Protein AF-A0A952WX17-F1 (afdb_monomer_lite)

Structure (mmCIF, N/CA/C/O backbone):
data_AF-A0A952WX17-F1
#
_entry.id   AF-A0A952WX17-F1
#
loop_
_atom_site.group_PDB
_atom_site.id
_atom_site.type_symbol
_atom_site.label_atom_id
_atom_site.label_alt_id
_atom_site.label_comp_id
_atom_site.label_asym_id
_atom_site.label_entity_id
_atom_site.label_seq_id
_atom_site.pdbx_PDB_ins_code
_atom_site.Cartn_x
_atom_site.Cartn_y
_atom_site.Cartn_z
_atom_site.occupancy
_atom_site.B_iso_or_equiv
_atom_site.auth_seq_id
_atom_site.auth_comp_id
_atom_site.auth_asym_id
_atom_site.auth_atom_id
_atom_site.pdbx_PDB_model_num
ATOM 1 N N . MET A 1 1 ? -1.295 19.607 -26.060 1.00 35.44 1 MET A N 1
ATOM 2 C CA . MET A 1 1 ? -0.829 18.514 -25.179 1.00 35.44 1 MET A CA 1
ATOM 3 C C . MET A 1 1 ? -1.692 17.295 -25.442 1.00 35.44 1 MET A C 1
ATOM 5 O O . MET A 1 1 ? -2.895 17.371 -25.234 1.00 35.44 1 MET A O 1
ATOM 9 N N . GLN A 1 2 ? -1.116 16.227 -25.997 1.00 29.16 2 GLN A N 1
ATOM 10 C CA . GLN A 1 2 ? -1.840 14.977 -26.229 1.00 29.16 2 GLN A CA 1
ATOM 11 C C . GLN A 1 2 ? -2.122 14.305 -24.883 1.00 29.16 2 GLN A C 1
ATOM 13 O O . GLN A 1 2 ? -1.225 14.139 -24.060 1.00 29.16 2 GLN A O 1
ATOM 18 N N . THR A 1 3 ? -3.380 13.954 -24.644 1.00 31.75 3 THR A N 1
ATOM 19 C CA . THR A 1 3 ? -3.797 13.135 -23.508 1.00 31.75 3 THR A CA 1
ATOM 20 C C . THR A 1 3 ? -3.049 11.798 -23.567 1.00 31.75 3 THR A C 1
ATOM 22 O O . THR A 1 3 ? -3.091 11.161 -24.622 1.00 31.75 3 THR A O 1
ATOM 25 N N . PRO A 1 4 ? -2.386 11.336 -22.490 1.00 37.38 4 PRO A N 1
ATOM 26 C CA . PRO A 1 4 ? -1.774 10.013 -22.500 1.00 37.38 4 PRO A CA 1
ATOM 27 C C . PRO A 1 4 ? -2.870 8.965 -22.720 1.00 37.38 4 PRO A C 1
ATOM 29 O O . PRO A 1 4 ? -3.892 8.972 -22.023 1.00 37.38 4 PRO A O 1
ATOM 32 N N . ARG A 1 5 ? -2.683 8.106 -23.728 1.00 30.70 5 ARG A N 1
ATOM 33 C CA . ARG A 1 5 ? -3.619 7.029 -24.065 1.00 30.70 5 ARG A CA 1
ATOM 34 C C . ARG A 1 5 ? -3.694 6.053 -22.889 1.00 30.70 5 ARG A C 1
ATOM 36 O O . ARG A 1 5 ? -2.702 5.443 -22.500 1.00 30.70 5 ARG A O 1
ATOM 43 N N . THR A 1 6 ? -4.879 5.913 -22.308 1.00 31.06 6 THR A N 1
ATOM 44 C CA . THR A 1 6 ? -5.180 4.899 -21.290 1.00 31.06 6 THR A CA 1
ATOM 45 C C . THR A 1 6 ? -4.976 3.504 -21.879 1.00 31.06 6 THR A C 1
ATOM 47 O O . THR A 1 6 ? -5.634 3.157 -22.855 1.00 31.06 6 THR A O 1
ATOM 50 N N . GLY A 1 7 ? -4.059 2.725 -21.296 1.00 36.69 7 GLY A N 1
ATOM 51 C CA . GLY A 1 7 ? -3.759 1.341 -21.692 1.00 36.69 7 GLY A CA 1
ATOM 52 C C . GLY A 1 7 ? -2.324 1.090 -22.170 1.00 36.69 7 GLY A C 1
ATOM 53 O O . GLY A 1 7 ? -1.930 -0.066 -22.288 1.00 36.69 7 GLY A O 1
ATOM 54 N N . GLN A 1 8 ? -1.521 2.134 -22.396 1.00 38.69 8 GLN A N 1
ATOM 55 C CA . GLN A 1 8 ? -0.087 1.995 -22.674 1.00 38.69 8 GLN A CA 1
ATOM 56 C C . GLN A 1 8 ? 0.706 2.086 -21.373 1.00 38.69 8 GLN A C 1
ATOM 58 O O . GLN A 1 8 ? 0.382 2.898 -20.509 1.00 38.69 8 GLN A O 1
ATOM 63 N N . ILE A 1 9 ? 1.743 1.260 -21.226 1.00 41.06 9 ILE A N 1
ATOM 64 C CA . ILE A 1 9 ? 2.741 1.424 -20.167 1.00 41.06 9 ILE A CA 1
ATOM 65 C C . ILE A 1 9 ? 3.741 2.451 -20.698 1.00 41.06 9 ILE A C 1
ATOM 67 O O . ILE A 1 9 ? 4.571 2.096 -21.536 1.00 41.06 9 ILE A O 1
ATOM 71 N N . PRO A 1 10 ? 3.676 3.724 -20.259 1.00 41.56 10 PRO A N 1
ATOM 72 C CA . PRO A 1 10 ? 4.416 4.808 -20.912 1.00 41.56 10 PRO A CA 1
ATOM 73 C C . PRO A 1 10 ? 5.934 4.649 -20.770 1.00 41.56 10 PRO A C 1
ATOM 75 O O . PRO A 1 10 ? 6.700 5.225 -21.529 1.00 41.56 10 PRO A O 1
ATOM 78 N N . LEU A 1 11 ? 6.375 3.815 -19.820 1.00 48.38 11 LEU A N 1
ATOM 79 C CA . LEU A 1 11 ? 7.782 3.481 -19.608 1.00 48.38 11 LEU A CA 1
ATOM 80 C C . LEU A 1 11 ? 8.447 2.810 -20.817 1.00 48.38 11 LEU A C 1
ATOM 82 O O . LEU A 1 11 ? 9.669 2.830 -20.885 1.00 48.38 11 LEU A O 1
ATOM 86 N N . LEU A 1 12 ? 7.685 2.187 -21.724 1.00 49.53 12 LEU A N 1
ATOM 87 C CA . LEU A 1 12 ? 8.240 1.405 -22.836 1.00 49.53 12 LEU A CA 1
ATOM 88 C C . LEU A 1 12 ? 8.133 2.093 -24.196 1.00 49.53 12 LEU A C 1
ATOM 90 O O . LEU A 1 12 ? 9.013 1.891 -25.024 1.00 49.53 12 LEU A O 1
ATOM 94 N N . ASP A 1 13 ? 7.077 2.871 -24.436 1.00 49.41 13 ASP A N 1
ATOM 95 C CA . ASP A 1 13 ? 6.825 3.442 -25.765 1.00 49.41 13 ASP A CA 1
ATOM 96 C C . ASP A 1 13 ? 7.628 4.735 -26.022 1.00 49.41 13 ASP A C 1
ATOM 98 O O . ASP A 1 13 ? 7.966 5.011 -27.170 1.00 49.41 13 ASP A O 1
ATOM 102 N N . ASP A 1 14 ? 8.010 5.469 -24.967 1.00 48.72 14 ASP A N 1
ATOM 103 C CA . ASP A 1 14 ? 8.800 6.711 -25.065 1.00 48.72 14 ASP A CA 1
ATOM 104 C C . ASP A 1 14 ? 10.269 6.548 -24.622 1.00 48.72 14 ASP A C 1
ATOM 106 O O . ASP A 1 14 ? 11.084 7.462 -24.779 1.00 48.72 14 ASP A O 1
ATOM 110 N N . ALA A 1 15 ? 10.635 5.398 -24.042 1.00 55.66 15 ALA A N 1
ATOM 111 C CA . ALA A 1 15 ? 11.997 5.159 -23.579 1.00 55.66 15 ALA A CA 1
ATOM 112 C C . ALA A 1 15 ? 12.876 4.617 -24.717 1.00 55.66 15 ALA A C 1
ATOM 114 O O . ALA A 1 15 ? 12.467 3.691 -25.420 1.00 55.66 15 ALA A O 1
ATOM 115 N N . PRO A 1 16 ? 14.109 5.130 -24.894 1.00 58.19 16 PRO A N 1
ATOM 116 C CA . PRO A 1 16 ? 15.019 4.601 -25.900 1.00 58.19 16 PRO A CA 1
ATOM 117 C C . PRO A 1 16 ? 15.339 3.135 -25.583 1.00 58.19 16 PRO A C 1
ATOM 119 O O . PRO A 1 16 ? 16.044 2.829 -24.619 1.00 58.19 16 PRO A O 1
ATOM 122 N N . CYS A 1 17 ? 14.803 2.227 -26.398 1.00 67.69 17 CYS A N 1
ATOM 123 C CA . CYS A 1 17 ? 15.130 0.811 -26.352 1.00 67.69 17 CYS A CA 1
ATOM 124 C C . CYS A 1 17 ? 16.425 0.587 -27.138 1.00 67.69 17 CYS A C 1
ATOM 126 O O . CYS A 1 17 ? 16.471 0.812 -28.347 1.00 67.69 17 CYS A O 1
ATOM 128 N N . ALA A 1 18 ? 17.485 0.176 -26.445 1.00 76.62 18 ALA A N 1
ATOM 129 C CA . ALA A 1 18 ? 18.742 -0.187 -27.083 1.00 76.62 18 ALA A CA 1
ATOM 130 C C . ALA A 1 18 ? 18.711 -1.667 -27.476 1.00 76.62 18 ALA A C 1
ATOM 132 O O . ALA A 1 18 ? 18.290 -2.519 -26.688 1.00 76.62 18 ALA A O 1
ATOM 133 N N . GLN A 1 19 ? 19.171 -1.959 -28.689 1.00 78.69 19 GLN A N 1
ATOM 134 C CA . GLN A 1 19 ? 19.274 -3.310 -29.221 1.00 78.69 19 GLN A CA 1
ATOM 135 C C . GLN A 1 19 ? 20.735 -3.761 -29.191 1.00 78.69 19 GLN A C 1
ATOM 137 O O . GLN A 1 19 ? 21.623 -2.995 -29.552 1.00 78.69 19 GLN A O 1
ATOM 142 N N . TYR A 1 20 ? 20.966 -5.002 -28.770 1.00 77.56 20 TYR A N 1
ATOM 143 C CA . TYR A 1 20 ? 22.283 -5.627 -28.720 1.00 77.56 20 TYR A CA 1
ATOM 144 C C . TYR A 1 20 ? 22.211 -7.008 -29.368 1.00 77.56 20 TYR A C 1
ATOM 146 O O . TYR A 1 20 ? 21.350 -7.826 -29.027 1.00 77.56 20 TYR A O 1
ATOM 154 N N . SER A 1 21 ? 23.140 -7.301 -30.274 1.00 75.00 21 SER A N 1
ATOM 155 C CA . SER A 1 21 ? 23.224 -8.605 -30.945 1.00 75.00 21 SER A CA 1
ATOM 156 C C . SER A 1 21 ? 24.651 -9.134 -30.938 1.00 75.00 21 SER A C 1
ATOM 158 O O . SER A 1 21 ? 25.609 -8.364 -30.932 1.00 75.00 21 SER A O 1
ATOM 160 N N . ARG A 1 22 ? 24.818 -10.461 -30.957 1.00 69.38 22 ARG A N 1
ATOM 161 C CA . ARG A 1 22 ? 26.153 -11.076 -31.008 1.00 69.38 22 ARG A CA 1
ATOM 162 C C . ARG A 1 22 ? 26.859 -10.841 -32.351 1.00 69.38 22 ARG A C 1
ATOM 164 O O . ARG A 1 22 ? 28.084 -10.823 -32.379 1.00 69.38 22 ARG A O 1
ATOM 171 N N . ALA A 1 23 ? 26.096 -10.662 -33.431 1.00 59.25 23 ALA A N 1
ATOM 172 C CA . ALA A 1 23 ? 26.601 -10.541 -34.799 1.00 59.25 23 ALA A CA 1
ATOM 173 C C . ALA A 1 23 ? 26.833 -9.091 -35.281 1.00 59.25 23 ALA A C 1
ATOM 175 O O . ALA A 1 23 ? 27.576 -8.907 -36.241 1.00 59.25 23 ALA A O 1
ATOM 176 N N . GLY A 1 24 ? 26.209 -8.079 -34.658 1.00 54.03 24 GLY A N 1
ATOM 177 C CA . GLY A 1 24 ? 26.159 -6.705 -35.189 1.00 54.03 24 GLY A CA 1
ATOM 178 C C . GLY A 1 24 ? 27.053 -5.658 -34.510 1.00 54.03 24 GLY A C 1
ATOM 179 O O . GLY A 1 24 ? 27.439 -4.698 -35.170 1.00 54.03 24 GLY A O 1
ATOM 180 N N . ASP A 1 25 ? 27.428 -5.835 -33.237 1.00 52.28 25 ASP A N 1
ATOM 181 C CA . ASP A 1 25 ? 28.153 -4.812 -32.464 1.00 52.28 25 ASP A CA 1
ATOM 182 C C . ASP A 1 25 ? 29.568 -5.269 -32.082 1.00 52.28 25 ASP A C 1
ATOM 184 O O . ASP A 1 25 ? 29.771 -6.407 -31.647 1.00 52.28 25 ASP A O 1
ATOM 188 N N . ALA A 1 26 ? 30.556 -4.368 -32.157 1.00 48.34 26 ALA A N 1
ATOM 189 C CA . ALA A 1 26 ? 31.898 -4.597 -31.617 1.00 48.34 26 ALA A CA 1
ATOM 190 C C . ALA A 1 26 ? 31.827 -4.773 -30.083 1.00 48.34 26 ALA A C 1
ATOM 192 O O . ALA A 1 26 ? 31.892 -3.811 -29.323 1.00 48.34 26 ALA A O 1
ATOM 193 N N . GLY A 1 27 ? 31.635 -6.017 -29.626 1.00 58.47 27 GLY A N 1
ATOM 194 C CA . GLY A 1 27 ? 31.454 -6.381 -28.213 1.00 58.47 27 GLY A CA 1
ATOM 195 C C . GLY A 1 27 ? 30.217 -7.239 -27.907 1.00 58.47 27 GLY A C 1
ATOM 196 O O . GLY A 1 27 ? 30.089 -7.719 -26.777 1.00 58.47 27 GLY A O 1
ATOM 197 N N . GLY A 1 28 ? 29.330 -7.476 -28.881 1.00 74.81 28 GLY A N 1
ATOM 198 C CA . GLY A 1 28 ? 28.123 -8.293 -28.716 1.00 74.81 28 GLY A CA 1
ATOM 199 C C . GLY A 1 28 ? 27.251 -7.866 -27.526 1.00 74.81 28 GLY A C 1
ATOM 200 O O . GLY A 1 28 ? 27.226 -6.702 -27.133 1.00 74.81 28 GLY A O 1
ATOM 201 N N . TRP A 1 29 ? 26.607 -8.820 -26.846 1.00 75.56 29 TRP A N 1
ATOM 202 C CA . TRP A 1 29 ? 25.832 -8.545 -25.621 1.00 75.56 29 TRP A CA 1
ATOM 203 C C . TRP A 1 29 ? 26.663 -7.957 -24.466 1.00 75.56 29 TRP A C 1
ATOM 205 O O . TRP A 1 29 ? 26.113 -7.355 -23.547 1.00 75.56 29 TRP A O 1
ATOM 215 N N . SER A 1 30 ? 27.995 -8.090 -24.503 1.00 73.56 30 SER A N 1
ATOM 216 C CA . SER A 1 30 ? 28.889 -7.491 -23.501 1.00 73.56 30 SER A CA 1
ATOM 217 C C . SER A 1 30 ? 29.080 -5.982 -23.672 1.00 73.56 30 SER A C 1
ATOM 219 O O . SER A 1 30 ? 29.634 -5.355 -22.764 1.00 73.56 30 SER A O 1
ATOM 221 N N . ALA A 1 31 ? 28.611 -5.402 -24.783 1.00 83.31 31 ALA A N 1
ATOM 222 C CA . ALA A 1 31 ? 28.548 -3.957 -24.992 1.00 83.31 31 ALA A CA 1
ATOM 223 C C . ALA A 1 31 ? 27.423 -3.286 -24.182 1.00 83.31 31 ALA A C 1
ATOM 225 O O . ALA A 1 31 ? 27.432 -2.064 -24.020 1.00 83.31 31 ALA A O 1
ATOM 226 N N . ALA A 1 32 ? 26.486 -4.065 -23.622 1.00 86.12 32 ALA A N 1
ATOM 227 C CA . ALA A 1 32 ? 25.434 -3.531 -22.770 1.00 86.12 32 ALA A CA 1
ATOM 228 C C . ALA A 1 32 ? 26.022 -2.743 -21.573 1.00 86.12 32 ALA A C 1
ATOM 230 O O . ALA A 1 32 ? 27.062 -3.126 -21.013 1.00 86.12 32 ALA A O 1
ATOM 231 N N . PRO A 1 33 ? 25.410 -1.616 -21.170 1.00 89.00 33 PRO A N 1
ATOM 232 C CA . PRO A 1 33 ? 25.871 -0.821 -20.036 1.00 89.00 33 PRO A CA 1
ATOM 233 C C . PRO A 1 33 ? 25.638 -1.538 -18.702 1.00 89.00 33 PRO A C 1
ATOM 235 O O . PRO A 1 33 ? 24.721 -2.339 -18.555 1.00 89.00 33 PRO A O 1
ATOM 238 N N . ALA A 1 34 ? 26.471 -1.230 -17.708 1.00 90.88 34 ALA A N 1
ATOM 239 C CA . ALA A 1 34 ? 26.239 -1.657 -16.331 1.00 90.88 34 ALA A CA 1
ATOM 240 C C . ALA A 1 34 ? 25.253 -0.681 -15.670 1.00 90.88 34 ALA A C 1
ATOM 242 O O . ALA A 1 34 ? 25.655 0.337 -15.105 1.00 90.88 34 ALA A O 1
ATOM 243 N N . CYS A 1 35 ? 23.957 -0.946 -15.826 1.00 88.94 35 CYS A N 1
ATOM 244 C CA . CYS A 1 35 ? 22.874 -0.130 -15.280 1.00 88.94 35 CYS A CA 1
ATOM 245 C C . CYS A 1 35 ? 21.665 -0.993 -14.902 1.00 88.94 35 CYS A C 1
ATOM 247 O O . CYS A 1 35 ? 21.570 -2.149 -15.322 1.00 88.94 35 CYS A O 1
ATOM 249 N N . HIS A 1 36 ? 20.712 -0.401 -14.176 1.00 91.44 36 HIS A N 1
ATOM 250 C CA . HIS A 1 36 ? 19.402 -1.022 -14.008 1.00 91.44 36 HIS A CA 1
ATOM 251 C C . HIS A 1 36 ? 18.696 -1.054 -15.363 1.00 91.44 36 HIS A C 1
ATOM 253 O O . HIS A 1 36 ? 18.812 -0.103 -16.143 1.00 91.44 36 HIS A O 1
ATOM 259 N N . ALA A 1 37 ? 17.974 -2.126 -15.656 1.00 91.31 37 ALA A N 1
ATOM 260 C CA . ALA A 1 37 ? 17.242 -2.232 -16.908 1.00 91.31 37 ALA A CA 1
ATOM 261 C C . ALA A 1 37 ? 16.107 -3.247 -16.828 1.00 91.31 37 ALA A C 1
ATOM 263 O O . ALA A 1 37 ? 16.186 -4.229 -16.088 1.00 91.31 37 ALA A O 1
ATOM 264 N N . ALA A 1 38 ? 15.105 -3.037 -17.674 1.00 92.69 38 ALA A N 1
ATOM 265 C CA . ALA A 1 38 ? 14.221 -4.101 -18.117 1.00 92.69 38 ALA A CA 1
ATOM 266 C C . ALA A 1 38 ? 14.708 -4.623 -19.474 1.00 92.69 38 ALA A C 1
ATOM 268 O O . ALA A 1 38 ? 15.051 -3.836 -20.358 1.00 92.69 38 ALA A O 1
ATOM 269 N N . ALA A 1 39 ? 14.757 -5.938 -19.638 1.00 92.50 39 ALA A N 1
ATOM 270 C CA . ALA A 1 39 ? 15.285 -6.610 -20.815 1.00 92.50 39 ALA A CA 1
ATOM 271 C C . ALA A 1 39 ? 14.266 -7.597 -21.394 1.00 92.50 39 ALA A C 1
ATOM 273 O O . ALA A 1 39 ? 13.557 -8.276 -20.652 1.00 92.50 39 ALA A O 1
ATOM 274 N N . ALA A 1 40 ? 14.232 -7.693 -22.720 1.00 91.75 40 ALA A N 1
ATOM 275 C CA . ALA A 1 40 ? 13.516 -8.707 -23.477 1.00 91.75 40 ALA A CA 1
ATOM 276 C C . ALA A 1 40 ? 14.466 -9.332 -24.502 1.00 91.75 40 ALA A C 1
ATOM 278 O O . ALA A 1 40 ? 15.141 -8.625 -25.250 1.00 91.75 40 ALA A O 1
ATOM 279 N N . VAL A 1 41 ? 14.533 -10.656 -24.525 1.00 92.06 41 VAL A N 1
ATOM 280 C CA . VAL A 1 41 ? 15.367 -11.425 -25.448 1.00 92.06 41 VAL A CA 1
ATOM 281 C C . VAL A 1 41 ? 14.461 -12.129 -26.436 1.00 92.06 41 VAL A C 1
ATOM 283 O O . VAL A 1 41 ? 13.497 -12.778 -26.027 1.00 92.06 41 VAL A O 1
ATOM 286 N N . PHE A 1 42 ? 14.794 -12.016 -27.715 1.00 90.25 42 PHE A N 1
ATOM 287 C CA . PHE A 1 42 ? 14.050 -12.616 -28.812 1.00 90.25 42 PHE A CA 1
ATOM 288 C C . PHE A 1 42 ? 14.922 -13.618 -29.558 1.00 90.25 42 PHE A C 1
ATOM 290 O O . PHE A 1 42 ? 16.124 -13.393 -29.708 1.00 90.25 42 PHE A O 1
ATOM 297 N N . ASP A 1 43 ? 14.323 -14.711 -30.026 1.00 90.50 43 ASP A N 1
ATOM 298 C CA . ASP A 1 43 ? 14.997 -15.669 -30.900 1.00 90.50 43 ASP A CA 1
ATOM 299 C C . ASP A 1 43 ? 15.129 -15.146 -32.346 1.00 90.50 43 ASP A C 1
ATOM 301 O O . ASP A 1 43 ? 14.660 -14.057 -32.693 1.00 90.50 43 ASP A O 1
ATOM 305 N N . GLY A 1 44 ? 15.751 -15.942 -33.222 1.00 85.88 44 GLY A N 1
ATOM 306 C CA . GLY A 1 44 ? 15.896 -15.601 -34.642 1.00 85.88 44 GLY A CA 1
ATOM 307 C C . GLY A 1 44 ? 14.566 -15.450 -35.398 1.00 85.88 44 GLY A C 1
ATOM 308 O O . GLY A 1 44 ? 14.540 -14.831 -36.458 1.00 85.88 44 GLY A O 1
ATOM 309 N N . ALA A 1 45 ? 13.459 -15.960 -34.847 1.00 88.12 45 ALA A N 1
ATOM 310 C CA . ALA A 1 45 ? 12.105 -15.805 -35.376 1.00 88.12 45 ALA A CA 1
ATOM 311 C C . ALA A 1 45 ? 11.340 -14.632 -34.727 1.00 88.12 45 ALA A C 1
ATOM 313 O O . ALA A 1 45 ? 10.135 -14.501 -34.935 1.00 88.12 45 ALA A O 1
ATOM 314 N N . GLN A 1 46 ? 12.025 -13.777 -33.956 1.00 86.25 46 GLN A N 1
ATOM 315 C CA . GLN A 1 46 ? 11.449 -12.636 -33.234 1.00 86.25 46 GLN A CA 1
ATOM 316 C C . GLN A 1 46 ? 10.404 -13.028 -32.178 1.00 86.25 46 GLN A C 1
ATOM 318 O O . GLN A 1 46 ? 9.532 -12.231 -31.826 1.00 86.25 46 GLN A O 1
ATOM 323 N N . ARG A 1 47 ? 10.493 -14.245 -31.633 1.00 88.69 47 ARG A N 1
ATOM 324 C CA . ARG A 1 47 ? 9.649 -14.690 -30.518 1.00 88.69 47 ARG A CA 1
ATOM 325 C C . ARG A 1 47 ? 10.343 -14.391 -29.191 1.00 88.69 47 ARG A C 1
ATOM 327 O O . ARG A 1 47 ? 11.547 -14.625 -29.086 1.00 88.69 47 ARG A O 1
ATOM 334 N N . PRO A 1 48 ? 9.625 -13.880 -28.178 1.00 90.12 48 PRO A N 1
ATOM 335 C CA . PRO A 1 48 ? 10.217 -13.583 -26.882 1.00 90.12 48 PRO A CA 1
ATOM 336 C C . PRO A 1 48 ? 10.564 -14.885 -26.149 1.00 90.12 48 PRO A C 1
ATOM 338 O O . PRO A 1 48 ? 9.728 -15.774 -26.024 1.00 90.12 48 PRO A O 1
ATOM 341 N N . VAL A 1 49 ? 11.795 -14.978 -25.649 1.00 91.75 49 VAL A N 1
ATOM 342 C CA . VAL A 1 49 ? 12.337 -16.168 -24.965 1.00 91.75 49 VAL A CA 1
ATOM 343 C C . VAL A 1 49 ? 12.593 -15.897 -23.485 1.00 91.75 49 VAL A C 1
ATOM 345 O O . VAL A 1 49 ? 12.422 -16.770 -22.639 1.00 91.75 49 VAL A O 1
ATOM 348 N N . LEU A 1 50 ? 13.017 -14.679 -23.150 1.00 91.69 50 LEU A N 1
ATOM 349 C CA . LEU A 1 50 ? 13.375 -14.312 -21.784 1.00 91.69 50 LEU A CA 1
ATOM 350 C C . LEU A 1 50 ? 13.048 -12.845 -21.536 1.00 91.69 50 LEU A C 1
ATOM 352 O O . LEU A 1 50 ? 13.462 -11.974 -22.299 1.00 91.69 50 LEU A O 1
ATOM 356 N N . LEU A 1 51 ? 12.345 -12.575 -20.441 1.00 92.69 51 LEU A N 1
ATOM 357 C CA . LEU A 1 51 ? 12.111 -11.227 -19.933 1.00 92.69 51 LEU A CA 1
ATOM 358 C C . LEU A 1 51 ? 12.801 -11.068 -18.583 1.00 92.69 51 LEU A C 1
ATOM 360 O O . LEU A 1 51 ? 12.788 -12.003 -17.782 1.00 92.69 51 LEU A O 1
ATOM 364 N N . ALA A 1 52 ? 13.367 -9.894 -18.305 1.00 92.88 52 ALA A N 1
ATOM 365 C CA . ALA A 1 52 ? 14.005 -9.637 -17.021 1.00 92.88 52 ALA A CA 1
ATOM 366 C C . ALA A 1 52 ? 13.914 -8.185 -16.540 1.00 92.88 52 ALA A C 1
ATOM 368 O O . ALA A 1 52 ? 13.876 -7.260 -17.346 1.00 92.88 52 ALA A O 1
ATOM 369 N N . ALA A 1 53 ? 13.943 -7.999 -15.220 1.00 93.06 53 ALA A N 1
ATOM 370 C CA . ALA A 1 53 ? 14.359 -6.768 -14.551 1.00 93.06 53 ALA A CA 1
ATOM 371 C C . ALA A 1 53 ? 15.686 -7.048 -13.839 1.00 93.06 53 ALA A C 1
ATOM 373 O O . ALA A 1 53 ? 15.809 -8.055 -13.141 1.00 93.06 53 ALA A O 1
ATOM 374 N N . THR A 1 54 ? 16.679 -6.179 -14.002 1.00 92.94 54 THR A N 1
ATOM 375 C CA . THR A 1 54 ? 18.025 -6.388 -13.452 1.00 92.94 54 THR A CA 1
ATOM 376 C C . THR A 1 54 ? 18.619 -5.101 -12.903 1.00 92.94 54 THR A C 1
ATOM 378 O O . THR A 1 54 ? 18.361 -4.014 -13.427 1.00 92.94 54 THR A O 1
ATOM 381 N N . GLY A 1 55 ? 19.440 -5.232 -11.857 1.00 91.44 55 GLY A N 1
ATOM 382 C CA . GLY A 1 55 ? 20.248 -4.135 -11.319 1.00 91.44 55 GLY A CA 1
ATOM 383 C C . GLY A 1 55 ? 21.526 -3.842 -12.114 1.00 91.44 55 GLY A C 1
ATOM 384 O O . GLY A 1 55 ? 22.068 -2.741 -12.020 1.00 91.44 55 GLY A O 1
ATOM 385 N N . ASP A 1 56 ? 21.998 -4.807 -12.907 1.00 92.00 56 ASP A N 1
ATOM 386 C CA . ASP A 1 56 ? 23.181 -4.687 -13.763 1.00 92.00 56 ASP A CA 1
ATOM 387 C C . ASP A 1 56 ? 22.959 -5.463 -15.069 1.00 92.00 56 ASP A C 1
ATOM 389 O O . ASP A 1 56 ? 23.179 -6.676 -15.156 1.00 92.00 56 ASP A O 1
ATOM 393 N N . LEU A 1 57 ? 22.521 -4.743 -16.104 1.00 90.44 57 LEU A N 1
ATOM 394 C CA . LEU A 1 57 ? 22.237 -5.292 -17.428 1.00 90.44 57 LEU A CA 1
ATOM 395 C C . LEU A 1 57 ? 23.445 -6.002 -18.045 1.00 90.44 57 LEU A C 1
ATOM 397 O O . LEU A 1 57 ? 23.287 -7.065 -18.643 1.00 90.44 57 LEU A O 1
ATOM 401 N N . ARG A 1 58 ? 24.656 -5.461 -17.886 1.00 91.38 58 ARG A N 1
ATOM 402 C CA . ARG A 1 58 ? 25.875 -6.063 -18.436 1.00 91.38 58 ARG A CA 1
ATOM 403 C C . ARG A 1 58 ? 26.194 -7.385 -17.754 1.00 91.38 58 ARG A C 1
ATOM 405 O O . ARG A 1 58 ? 26.479 -8.373 -18.434 1.00 91.38 58 ARG A O 1
ATOM 412 N N . ALA A 1 59 ? 26.193 -7.403 -16.422 1.00 90.94 59 ALA A N 1
ATOM 413 C CA . ALA A 1 59 ? 26.472 -8.615 -15.658 1.00 90.94 59 ALA A CA 1
ATOM 414 C C . ALA A 1 59 ? 25.406 -9.685 -15.924 1.00 90.94 59 ALA A C 1
ATOM 416 O O . ALA A 1 59 ? 25.742 -10.853 -16.135 1.00 90.94 59 ALA A O 1
ATOM 417 N N . TRP A 1 60 ? 24.139 -9.273 -15.986 1.00 92.62 60 TRP A N 1
ATOM 418 C CA . TRP A 1 60 ? 23.016 -10.134 -16.331 1.00 92.62 60 TRP A CA 1
ATOM 419 C C . TRP A 1 60 ? 23.158 -10.728 -17.736 1.00 92.62 60 TRP A C 1
ATOM 421 O O . TRP A 1 60 ? 23.132 -11.950 -17.879 1.00 92.62 60 TRP A O 1
ATOM 431 N N . ALA A 1 61 ? 23.408 -9.897 -18.754 1.00 90.75 61 ALA A N 1
ATOM 432 C CA . ALA A 1 61 ? 23.559 -10.339 -20.139 1.00 90.75 61 ALA A CA 1
ATOM 433 C C . ALA A 1 61 ? 24.735 -11.312 -20.294 1.00 90.75 61 ALA A C 1
ATOM 435 O O . ALA A 1 61 ? 24.599 -12.347 -20.939 1.00 90.75 61 ALA A O 1
ATOM 436 N N . ARG A 1 62 ? 25.873 -11.050 -19.637 1.00 89.62 62 ARG A N 1
ATOM 437 C CA . ARG A 1 62 ? 27.013 -11.983 -19.623 1.00 89.62 62 ARG A CA 1
ATOM 438 C C . ARG A 1 62 ? 26.662 -13.320 -18.985 1.00 89.62 62 ARG A C 1
ATOM 440 O O . ARG A 1 62 ? 27.051 -14.354 -19.508 1.00 89.62 62 ARG A O 1
ATOM 447 N N . ARG A 1 63 ? 25.942 -13.309 -17.864 1.00 90.19 63 ARG A N 1
ATOM 448 C CA . ARG A 1 63 ? 25.575 -14.529 -17.134 1.00 90.19 63 ARG A CA 1
ATOM 449 C C . ARG A 1 63 ? 24.544 -15.363 -17.892 1.00 90.19 63 ARG A C 1
ATOM 451 O O . ARG A 1 63 ? 24.689 -16.577 -17.957 1.00 90.19 63 ARG A O 1
ATOM 458 N N . ARG A 1 64 ? 23.501 -14.723 -18.426 1.00 88.75 64 ARG A N 1
ATOM 459 C CA . ARG A 1 64 ? 22.352 -15.403 -19.040 1.00 88.75 64 ARG A CA 1
ATOM 460 C C . ARG A 1 64 ? 22.530 -15.697 -20.519 1.00 88.75 64 ARG A C 1
ATOM 462 O O . ARG A 1 64 ? 22.038 -16.717 -20.980 1.00 88.75 64 ARG A O 1
ATOM 469 N N . LEU A 1 65 ? 23.248 -14.845 -21.246 1.00 89.31 65 LEU A N 1
ATOM 470 C CA . LEU A 1 65 ? 23.384 -14.978 -22.692 1.00 89.31 65 LEU A CA 1
ATOM 471 C C . LEU A 1 65 ? 24.730 -15.571 -23.118 1.00 89.31 65 LEU A C 1
ATOM 473 O O . LEU A 1 65 ? 24.890 -15.842 -24.291 1.00 89.31 65 LEU A O 1
ATOM 477 N N . ALA A 1 66 ? 25.695 -15.858 -22.233 1.00 85.50 66 ALA A N 1
ATOM 478 C CA . ALA A 1 66 ? 27.002 -16.404 -22.652 1.00 85.50 66 ALA A CA 1
ATOM 479 C C . ALA A 1 66 ? 26.915 -17.619 -23.600 1.00 85.50 66 ALA A C 1
ATOM 481 O O . ALA A 1 66 ? 27.699 -17.721 -24.545 1.00 85.50 66 ALA A O 1
ATOM 482 N N . SER A 1 67 ? 25.957 -18.519 -23.362 1.00 84.50 67 SER A N 1
ATOM 483 C CA . SER A 1 67 ? 25.709 -19.716 -24.173 1.00 84.50 67 SER A CA 1
ATOM 484 C C . SER A 1 67 ? 24.519 -19.583 -25.128 1.00 84.50 67 SER A C 1
ATOM 486 O O . SER A 1 67 ? 24.113 -20.580 -25.719 1.00 84.50 67 SER A O 1
ATOM 488 N N . ALA A 1 68 ? 23.928 -18.393 -25.260 1.00 87.12 68 ALA A N 1
ATOM 489 C CA . ALA A 1 68 ? 22.767 -18.196 -26.115 1.00 87.12 68 ALA A CA 1
ATOM 490 C C . ALA A 1 68 ? 23.144 -18.268 -27.616 1.00 87.12 68 ALA A C 1
ATOM 492 O O . ALA A 1 68 ? 24.272 -17.904 -27.992 1.00 87.12 68 ALA A O 1
ATOM 493 N N . PRO A 1 69 ? 22.211 -18.721 -28.476 1.00 88.44 69 PRO A N 1
ATOM 494 C CA . PRO A 1 69 ? 22.366 -18.709 -29.929 1.00 88.44 69 PRO A CA 1
ATOM 495 C C . PRO A 1 69 ? 22.678 -17.314 -30.487 1.00 88.44 69 PRO A C 1
ATOM 497 O O . PRO A 1 69 ? 22.245 -16.295 -29.948 1.00 88.44 69 PRO A O 1
ATOM 500 N N . ALA A 1 70 ? 23.466 -17.250 -31.562 1.00 84.69 70 ALA A N 1
ATOM 501 C CA . ALA A 1 70 ? 23.984 -15.985 -32.094 1.00 84.69 70 ALA A CA 1
ATOM 502 C C . ALA A 1 70 ? 22.899 -15.105 -32.735 1.00 84.69 70 ALA A C 1
ATOM 504 O O . ALA A 1 70 ? 23.049 -13.885 -32.786 1.00 84.69 70 ALA A O 1
ATOM 505 N N . GLU A 1 71 ? 21.821 -15.731 -33.197 1.00 87.56 71 GLU A N 1
ATOM 506 C CA . GLU A 1 71 ? 20.637 -15.109 -33.775 1.00 87.56 71 GLU A CA 1
ATOM 507 C C . GLU A 1 71 ? 19.728 -14.447 -32.733 1.00 87.56 71 GLU A C 1
ATOM 509 O O . GLU A 1 71 ? 18.801 -13.731 -33.105 1.00 87.56 71 GLU A O 1
ATOM 514 N N . TRP A 1 72 ? 19.979 -14.660 -31.436 1.00 89.81 72 TRP A N 1
ATOM 515 C CA . TRP A 1 72 ? 19.197 -14.014 -30.391 1.00 89.81 72 TRP A CA 1
ATOM 516 C C . TRP A 1 72 ? 19.527 -12.527 -30.277 1.00 89.81 72 TRP A C 1
ATOM 518 O O . TRP A 1 72 ? 20.686 -12.096 -30.318 1.00 89.81 72 TRP A O 1
ATOM 528 N N . VAL A 1 73 ? 18.481 -11.738 -30.057 1.00 88.62 73 VAL A N 1
ATOM 529 C CA . VAL A 1 73 ? 18.559 -10.283 -29.951 1.00 88.62 73 VAL A CA 1
ATOM 530 C C . VAL A 1 73 ? 18.097 -9.848 -28.568 1.00 88.62 73 VAL A C 1
ATOM 532 O O . VAL A 1 73 ? 17.017 -10.219 -28.115 1.00 88.62 73 VAL A O 1
ATOM 535 N N . LEU A 1 74 ? 18.916 -9.037 -27.900 1.00 89.56 74 LEU A N 1
ATOM 536 C CA . LEU A 1 74 ? 18.589 -8.412 -26.623 1.00 89.56 74 LEU A CA 1
ATOM 537 C C . LEU A 1 74 ? 18.066 -6.995 -26.869 1.00 89.56 74 LEU A C 1
ATOM 539 O O . LEU A 1 74 ? 18.788 -6.147 -27.386 1.00 89.56 74 LEU A O 1
ATOM 543 N N . HIS A 1 75 ? 16.843 -6.731 -26.429 1.00 89.44 75 HIS A N 1
ATOM 544 C CA . HIS A 1 75 ? 16.249 -5.404 -26.331 1.00 89.44 75 HIS A CA 1
ATOM 545 C C . HIS A 1 75 ? 16.250 -4.978 -24.866 1.00 89.44 75 HIS A C 1
ATOM 547 O O . HIS A 1 75 ? 15.749 -5.709 -24.013 1.00 89.44 75 HIS A O 1
ATOM 553 N N . ALA A 1 76 ? 16.799 -3.806 -24.553 1.00 89.25 76 ALA A N 1
ATOM 554 C CA . ALA A 1 76 ? 16.853 -3.316 -23.181 1.00 89.25 76 ALA A CA 1
ATOM 555 C C . ALA A 1 76 ? 16.383 -1.867 -23.061 1.00 89.25 76 ALA A C 1
ATOM 557 O O . ALA A 1 76 ? 16.748 -0.999 -23.856 1.00 89.25 76 ALA A O 1
ATOM 558 N N . VAL A 1 77 ? 15.603 -1.611 -22.015 1.00 88.12 77 VAL A N 1
ATOM 559 C CA . VAL A 1 77 ? 15.194 -0.280 -21.574 1.00 88.12 77 VAL A CA 1
ATOM 560 C C . VAL A 1 77 ? 16.013 0.064 -20.342 1.00 88.12 77 VAL A C 1
ATOM 562 O O . VAL A 1 77 ? 15.902 -0.600 -19.311 1.00 88.12 77 VAL A O 1
ATOM 565 N N . GLN A 1 78 ? 16.870 1.076 -20.462 1.00 88.94 78 GLN A N 1
ATOM 566 C CA . GLN A 1 78 ? 17.706 1.527 -19.353 1.00 88.94 78 GLN A CA 1
ATOM 567 C C . GLN A 1 78 ? 16.860 2.280 -18.326 1.00 88.94 78 GLN A C 1
ATOM 569 O O . GLN A 1 78 ? 16.087 3.177 -18.669 1.00 88.94 78 GLN A O 1
ATOM 574 N N . CYS A 1 79 ? 17.048 1.932 -17.060 1.00 88.94 79 CYS A N 1
ATOM 575 C CA . CYS A 1 79 ? 16.300 2.471 -15.939 1.00 88.94 79 CYS A CA 1
ATOM 576 C C . CYS A 1 79 ? 17.250 3.131 -14.935 1.00 88.94 79 CYS A C 1
ATOM 578 O O . CYS A 1 79 ? 18.400 2.728 -14.746 1.00 88.94 79 CYS A O 1
ATOM 580 N N . SER A 1 80 ? 16.751 4.142 -14.238 1.00 87.25 80 SER A N 1
ATOM 581 C CA . SER A 1 80 ? 17.487 4.868 -13.206 1.00 87.25 80 SER A CA 1
ATOM 582 C C . SER A 1 80 ? 17.485 4.140 -11.858 1.00 87.25 80 SER A C 1
ATOM 584 O O . SER A 1 80 ? 18.280 4.474 -10.976 1.00 87.25 80 SER A O 1
ATOM 586 N N . CYS A 1 81 ? 16.599 3.156 -11.667 1.00 87.81 81 CYS A N 1
ATOM 587 C CA . CYS A 1 81 ? 16.523 2.339 -10.455 1.00 87.81 81 CYS A CA 1
ATOM 588 C C . CYS A 1 81 ? 15.773 1.015 -10.666 1.00 87.81 81 CYS A C 1
ATOM 590 O O . CYS A 1 81 ? 15.106 0.831 -11.683 1.00 87.81 81 CYS A O 1
ATOM 592 N N . MET A 1 82 ? 15.831 0.124 -9.668 1.00 89.62 82 MET A N 1
ATOM 593 C CA . MET A 1 82 ? 15.152 -1.176 -9.724 1.00 89.62 82 MET A CA 1
ATOM 594 C C . MET A 1 82 ? 13.624 -1.057 -9.771 1.00 89.62 82 MET A C 1
ATOM 596 O O . MET A 1 82 ? 12.998 -1.749 -10.555 1.00 89.62 82 MET A O 1
ATOM 600 N N . MET A 1 83 ? 13.017 -0.123 -9.026 1.00 90.56 83 MET A N 1
ATOM 601 C CA . MET A 1 83 ? 11.563 0.111 -9.096 1.00 90.56 83 MET A CA 1
ATOM 602 C C . MET A 1 83 ? 11.104 0.403 -10.534 1.00 90.56 83 MET A C 1
ATOM 604 O O . MET A 1 83 ? 10.071 -0.083 -10.982 1.00 90.56 83 MET A O 1
ATOM 608 N N . GLU A 1 84 ? 11.872 1.207 -11.264 1.00 90.19 84 GLU A N 1
ATOM 609 C CA . GLU A 1 84 ? 11.568 1.529 -12.653 1.00 90.19 84 GLU A CA 1
ATOM 610 C C . GLU A 1 84 ? 11.791 0.335 -13.587 1.00 90.19 84 GLU A C 1
ATOM 612 O O . GLU A 1 84 ? 10.967 0.099 -14.470 1.00 90.19 84 GLU A O 1
ATOM 617 N N . ALA A 1 85 ? 12.851 -0.445 -13.352 1.00 90.81 85 ALA A N 1
ATOM 618 C CA . ALA A 1 85 ? 13.095 -1.693 -14.068 1.00 90.81 85 ALA A CA 1
ATOM 619 C C . ALA A 1 85 ? 11.954 -2.702 -13.856 1.00 90.81 85 ALA A C 1
ATOM 621 O O . ALA A 1 85 ? 11.501 -3.307 -14.822 1.00 90.81 85 ALA A O 1
ATOM 622 N N . ASP A 1 86 ? 11.424 -2.825 -12.638 1.00 91.75 86 ASP A N 1
ATOM 623 C CA . ASP A 1 86 ? 10.293 -3.703 -12.321 1.00 91.75 86 ASP A CA 1
ATOM 624 C C . ASP A 1 86 ? 9.018 -3.271 -13.047 1.00 91.75 86 ASP A C 1
ATOM 626 O O . ASP A 1 86 ? 8.322 -4.095 -13.643 1.00 91.75 86 ASP A O 1
ATOM 630 N N . LEU A 1 87 ? 8.712 -1.969 -13.041 1.00 90.62 87 LEU A N 1
ATOM 631 C CA . LEU A 1 87 ? 7.552 -1.431 -13.754 1.00 90.62 87 LEU A CA 1
ATOM 632 C C . LEU A 1 87 ? 7.671 -1.646 -15.270 1.00 90.62 87 LEU A C 1
ATOM 634 O O . LEU A 1 87 ? 6.697 -2.040 -15.914 1.00 90.62 87 LEU A O 1
ATOM 638 N N . ALA A 1 88 ? 8.859 -1.422 -15.837 1.00 89.62 88 ALA A N 1
ATOM 639 C CA . ALA A 1 88 ? 9.122 -1.670 -17.250 1.00 89.62 88 ALA A CA 1
ATOM 640 C C . ALA A 1 88 ? 9.049 -3.172 -17.583 1.00 89.62 88 ALA A C 1
ATOM 642 O O . ALA A 1 88 ? 8.423 -3.542 -18.575 1.00 89.62 88 ALA A O 1
ATOM 643 N N . TYR A 1 89 ? 9.583 -4.048 -16.729 1.00 91.12 89 TYR A N 1
ATOM 644 C CA . TYR A 1 89 ? 9.503 -5.505 -16.869 1.00 91.12 89 TYR A CA 1
ATOM 645 C C . TYR A 1 89 ? 8.061 -6.017 -16.885 1.00 91.12 89 TYR A C 1
ATOM 647 O O . TYR A 1 89 ? 7.707 -6.812 -17.755 1.00 91.12 89 TYR A O 1
ATOM 655 N N . LEU A 1 90 ? 7.199 -5.522 -15.991 1.00 89.56 90 LEU A N 1
ATOM 656 C CA . LEU A 1 90 ? 5.774 -5.863 -16.017 1.00 89.56 90 LEU A CA 1
ATOM 657 C C . LEU A 1 90 ? 5.110 -5.436 -17.330 1.00 89.56 90 LEU A C 1
ATOM 659 O O . LEU A 1 90 ? 4.228 -6.134 -17.832 1.00 89.56 90 LEU A O 1
ATOM 663 N N . GLY A 1 91 ? 5.550 -4.322 -17.918 1.00 87.25 91 GLY A N 1
ATOM 664 C CA . GLY A 1 91 ? 5.073 -3.914 -19.231 1.00 87.25 91 GLY A CA 1
ATOM 665 C C . GLY A 1 91 ? 5.576 -4.766 -20.379 1.00 87.25 91 GLY A C 1
ATOM 666 O O . GLY A 1 91 ? 4.795 -5.077 -21.278 1.00 87.25 91 GLY A O 1
ATOM 667 N N . LEU A 1 92 ? 6.832 -5.211 -20.324 1.00 87.62 92 LEU A N 1
ATOM 668 C CA . LEU A 1 92 ? 7.368 -6.163 -21.290 1.00 87.62 92 LEU A CA 1
ATOM 669 C C . LEU A 1 92 ? 6.596 -7.482 -21.205 1.00 87.62 92 LEU A C 1
ATOM 671 O O . LEU A 1 92 ? 6.202 -8.015 -22.238 1.00 87.62 92 LEU A O 1
ATOM 675 N N . ALA A 1 93 ? 6.304 -7.962 -19.992 1.00 89.06 93 ALA A N 1
ATOM 676 C CA . ALA A 1 93 ? 5.523 -9.176 -19.775 1.00 89.06 93 ALA A CA 1
ATOM 677 C C . ALA A 1 93 ? 4.118 -9.064 -20.372 1.00 89.06 93 ALA A C 1
ATOM 679 O O . ALA A 1 93 ? 3.695 -9.946 -21.111 1.00 89.06 93 ALA A O 1
ATOM 680 N N . ARG A 1 94 ? 3.419 -7.948 -20.144 1.00 86.75 94 ARG A N 1
ATOM 681 C CA . ARG A 1 94 ? 2.094 -7.710 -20.738 1.00 86.75 94 ARG A CA 1
ATOM 682 C C . ARG A 1 94 ? 2.126 -7.625 -22.263 1.00 86.75 94 ARG A C 1
ATOM 684 O O . ARG A 1 94 ? 1.209 -8.112 -22.915 1.00 86.75 94 ARG A O 1
ATOM 691 N N . ARG A 1 95 ? 3.163 -7.003 -22.828 1.00 86.19 95 ARG A N 1
ATOM 692 C CA . ARG A 1 95 ? 3.296 -6.795 -24.275 1.00 86.19 95 ARG A CA 1
ATOM 693 C C . ARG A 1 95 ? 3.689 -8.065 -25.022 1.00 86.19 95 ARG A C 1
ATOM 695 O O . ARG A 1 95 ? 3.138 -8.335 -26.081 1.00 86.19 95 ARG A O 1
ATOM 702 N N . PHE A 1 96 ? 4.661 -8.803 -24.497 1.00 87.06 96 PHE A N 1
ATOM 703 C CA . PHE A 1 96 ? 5.311 -9.901 -25.211 1.00 87.06 96 PHE A CA 1
ATOM 704 C C . PHE A 1 96 ? 4.887 -11.287 -24.712 1.00 87.06 96 PHE A C 1
ATOM 706 O O . PHE A 1 96 ? 5.000 -12.251 -25.457 1.00 87.06 96 PHE A O 1
ATOM 713 N N . ALA A 1 97 ? 4.362 -11.403 -23.491 1.00 86.06 97 ALA A N 1
ATOM 714 C CA . ALA A 1 97 ? 3.938 -12.675 -22.910 1.00 86.06 97 ALA A CA 1
ATOM 715 C C . ALA A 1 97 ? 2.624 -12.542 -22.113 1.00 86.06 97 ALA A C 1
ATOM 717 O O . ALA A 1 97 ? 2.593 -12.861 -20.921 1.00 86.06 97 ALA A O 1
ATOM 718 N N . PRO A 1 98 ? 1.516 -12.085 -22.732 1.00 85.44 98 PRO A N 1
ATOM 719 C CA . PRO A 1 98 ? 0.271 -11.781 -22.019 1.00 85.44 98 PRO A CA 1
ATOM 720 C C . PRO A 1 98 ? -0.288 -12.975 -21.229 1.00 85.44 98 PRO A C 1
ATOM 722 O O . PRO A 1 98 ? -0.784 -12.789 -20.121 1.00 85.44 98 PRO A O 1
ATOM 725 N N . ALA A 1 99 ? -0.131 -14.205 -21.735 1.00 84.38 99 ALA A N 1
ATOM 726 C CA . ALA A 1 99 ? -0.551 -15.424 -21.038 1.00 84.38 99 ALA A CA 1
ATOM 727 C C . ALA A 1 99 ? 0.235 -15.688 -19.734 1.00 84.38 99 ALA A C 1
ATOM 729 O O . ALA A 1 99 ? -0.307 -16.260 -18.791 1.00 84.38 99 ALA A O 1
ATOM 730 N N . ALA A 1 100 ? 1.490 -15.234 -19.655 1.00 83.06 100 ALA A N 1
ATOM 731 C CA . ALA A 1 100 ? 2.371 -15.397 -18.496 1.00 83.06 100 ALA A CA 1
ATOM 732 C C . ALA A 1 100 ? 2.546 -14.101 -17.675 1.00 83.06 100 ALA A C 1
ATOM 734 O O . ALA A 1 100 ? 3.223 -14.099 -16.644 1.00 83.06 100 ALA A O 1
ATOM 735 N N . ALA A 1 101 ? 1.924 -12.989 -18.084 1.00 82.25 101 ALA A N 1
ATOM 736 C CA . ALA A 1 101 ? 2.066 -11.691 -17.423 1.00 82.25 101 ALA A CA 1
ATOM 737 C C . ALA A 1 101 ? 1.594 -11.714 -15.957 1.00 82.25 101 ALA A C 1
ATOM 739 O O . ALA A 1 101 ? 2.162 -11.038 -15.095 1.00 82.25 101 ALA A O 1
ATOM 740 N N . SER A 1 102 ? 0.597 -12.546 -15.646 1.00 79.75 102 SER A N 1
ATOM 741 C CA . SER A 1 102 ? 0.117 -12.746 -14.278 1.00 79.75 102 SER A CA 1
ATOM 742 C C . SER A 1 102 ? 1.191 -13.350 -13.363 1.00 79.75 102 SER A C 1
ATOM 744 O O . SER A 1 102 ? 1.302 -12.902 -12.217 1.00 79.75 102 SER A O 1
ATOM 746 N N . LEU A 1 103 ? 2.013 -14.281 -13.871 1.00 82.25 103 LEU A N 1
ATOM 747 C CA . LEU A 1 103 ? 3.136 -14.911 -13.161 1.00 82.25 103 LEU A CA 1
ATOM 748 C C . LEU A 1 103 ? 4.256 -13.905 -12.886 1.00 82.25 103 LEU A C 1
ATOM 750 O O . LEU A 1 103 ? 4.797 -13.862 -11.781 1.00 82.25 103 LEU A O 1
ATOM 754 N N . ALA A 1 104 ? 4.562 -13.037 -13.857 1.00 82.44 104 ALA A N 1
ATOM 755 C CA . ALA A 1 104 ? 5.525 -11.951 -13.668 1.00 82.44 104 ALA A CA 1
ATOM 756 C C . ALA A 1 104 ? 5.123 -11.040 -12.494 1.00 82.44 104 ALA A C 1
ATOM 758 O O . ALA A 1 104 ? 5.968 -10.645 -11.687 1.00 82.44 104 ALA A O 1
ATOM 759 N N . ALA A 1 105 ? 3.823 -10.765 -12.355 1.00 81.50 105 ALA A N 1
ATOM 760 C CA . ALA A 1 105 ? 3.291 -9.948 -11.275 1.00 81.50 105 ALA A CA 1
ATOM 761 C C . ALA A 1 105 ? 3.289 -10.650 -9.903 1.00 81.50 105 ALA A C 1
ATOM 763 O O . ALA A 1 105 ? 3.350 -9.953 -8.892 1.00 81.50 105 ALA A O 1
ATOM 764 N N . GLU A 1 106 ? 3.234 -11.989 -9.818 1.00 80.75 106 GLU A N 1
ATOM 765 C CA . GLU A 1 106 ? 3.120 -12.737 -8.545 1.00 80.75 106 GLU A CA 1
ATOM 766 C C . GLU A 1 106 ? 4.201 -12.384 -7.530 1.00 80.75 106 GLU A C 1
ATOM 768 O O . GLU A 1 106 ? 3.919 -12.196 -6.345 1.00 80.75 106 GLU A O 1
ATOM 773 N N . ARG A 1 107 ? 5.439 -12.241 -8.004 1.00 75.38 107 ARG A N 1
ATOM 774 C CA . ARG A 1 107 ? 6.604 -11.988 -7.150 1.00 75.38 107 ARG A CA 1
ATOM 775 C C . ARG A 1 107 ? 6.614 -10.600 -6.533 1.00 75.38 107 ARG A C 1
ATOM 777 O O . ARG A 1 107 ? 7.277 -10.414 -5.510 1.00 75.38 107 ARG A O 1
ATOM 784 N N . VAL A 1 108 ? 5.888 -9.653 -7.127 1.00 79.62 108 VAL A N 1
ATOM 785 C CA . VAL A 1 108 ? 5.871 -8.241 -6.725 1.00 79.62 108 VAL A CA 1
ATOM 786 C C . VAL A 1 108 ? 4.575 -7.823 -6.031 1.00 79.62 108 VAL A C 1
ATOM 788 O O . VAL A 1 108 ? 4.535 -6.727 -5.475 1.00 79.62 108 VAL A O 1
ATOM 791 N N . ARG A 1 109 ? 3.550 -8.689 -5.964 1.00 82.50 109 ARG A N 1
ATOM 792 C CA . ARG A 1 109 ? 2.244 -8.347 -5.368 1.00 82.50 109 ARG A CA 1
ATOM 793 C C . ARG A 1 109 ? 2.368 -7.886 -3.916 1.00 82.50 109 ARG A C 1
ATOM 795 O O . ARG A 1 109 ? 3.227 -8.353 -3.162 1.00 82.50 109 ARG A O 1
ATOM 802 N N . ALA A 1 110 ? 1.464 -6.984 -3.552 1.00 88.56 110 ALA A N 1
ATOM 803 C CA . ALA A 1 110 ? 1.222 -6.550 -2.185 1.00 88.56 110 ALA A CA 1
ATOM 804 C C . ALA A 1 110 ? -0.050 -7.204 -1.633 1.00 88.56 110 ALA A C 1
ATOM 806 O O . ALA A 1 110 ? -0.916 -7.655 -2.385 1.00 88.56 110 ALA A O 1
ATOM 807 N N . TRP A 1 111 ? -0.156 -7.228 -0.310 1.00 89.38 111 TRP A N 1
ATOM 808 C CA . TRP A 1 111 ? -1.324 -7.722 0.409 1.00 89.38 111 TRP A CA 1
ATOM 809 C C . TRP A 1 111 ? -2.178 -6.577 0.941 1.00 89.38 111 TRP A C 1
ATOM 811 O O . TRP A 1 111 ? -1.676 -5.491 1.230 1.00 89.38 111 TRP A O 1
ATOM 821 N N . TRP A 1 112 ? -3.468 -6.850 1.089 1.00 90.69 112 TRP A N 1
ATOM 822 C CA . TRP A 1 112 ? -4.491 -5.895 1.495 1.00 90.69 112 TRP A CA 1
ATOM 823 C C . TRP A 1 112 ? -5.423 -6.541 2.518 1.00 90.69 112 TRP A C 1
ATOM 825 O O . TRP A 1 112 ? -5.737 -7.730 2.417 1.00 90.69 112 TRP A O 1
ATOM 835 N N . ALA A 1 113 ? -5.842 -5.754 3.503 1.00 92.12 113 ALA A N 1
ATOM 836 C CA . ALA A 1 113 ? -6.892 -6.101 4.449 1.00 92.12 113 ALA A CA 1
ATOM 837 C C . ALA A 1 113 ? -8.219 -5.564 3.909 1.00 92.12 113 ALA A C 1
ATOM 839 O O . ALA A 1 113 ? -8.374 -4.355 3.750 1.00 92.12 113 ALA A O 1
ATOM 840 N N . CYS A 1 114 ? -9.151 -6.454 3.596 1.00 90.00 114 CYS A N 1
ATOM 841 C CA . CYS A 1 114 ? -10.411 -6.111 2.952 1.00 90.00 114 CYS A CA 1
ATOM 842 C C . CYS A 1 114 ? -11.583 -6.299 3.912 1.00 90.00 114 CYS A C 1
ATOM 844 O O . CYS A 1 114 ? -11.625 -7.295 4.635 1.00 90.00 114 CYS A O 1
ATOM 846 N N . ILE A 1 115 ? -12.546 -5.383 3.884 1.00 88.69 115 ILE A N 1
ATOM 847 C CA . ILE A 1 115 ? -13.793 -5.489 4.645 1.00 88.69 115 ILE A CA 1
ATOM 848 C C . ILE A 1 115 ? -14.927 -4.776 3.917 1.00 88.69 115 ILE A C 1
ATOM 850 O O . ILE A 1 115 ? -14.729 -3.710 3.350 1.00 88.69 115 ILE A O 1
ATOM 854 N N . ASP A 1 116 ? -16.127 -5.340 3.973 1.00 86.44 116 ASP A N 1
ATOM 855 C CA . ASP A 1 116 ? -17.358 -4.629 3.635 1.00 86.44 116 ASP A CA 1
ATOM 856 C C . ASP A 1 116 ? -18.074 -4.263 4.948 1.00 86.44 116 ASP A C 1
ATOM 858 O O . ASP A 1 116 ? -18.613 -5.150 5.617 1.00 86.44 116 ASP A O 1
ATOM 862 N N . PRO A 1 117 ? -18.052 -2.984 5.371 1.00 85.69 117 PRO A N 1
ATOM 863 C CA . PRO A 1 117 ? -18.709 -2.557 6.603 1.00 85.69 117 PRO A CA 1
ATOM 864 C C . PRO A 1 117 ? -20.244 -2.481 6.474 1.00 85.69 117 PRO A C 1
ATOM 866 O O . PRO A 1 117 ? -20.938 -2.317 7.483 1.00 85.69 117 PRO A O 1
ATOM 869 N N . GLY A 1 118 ? -20.777 -2.560 5.250 1.00 83.38 118 GLY A N 1
ATOM 870 C CA . GLY A 1 118 ? -22.205 -2.636 4.945 1.00 83.38 118 GLY A CA 1
ATOM 871 C C . GLY A 1 118 ? -22.738 -4.069 4.854 1.00 83.38 118 GLY A C 1
ATOM 872 O O . GLY A 1 118 ? -23.956 -4.253 4.849 1.00 83.38 118 GLY A O 1
ATOM 873 N N . ALA A 1 119 ? -21.858 -5.074 4.820 1.00 84.94 119 ALA A N 1
ATOM 874 C CA . ALA A 1 119 ? -22.242 -6.477 4.759 1.00 84.94 119 ALA A CA 1
ATOM 875 C C . ALA A 1 119 ? -23.139 -6.883 5.934 1.00 84.94 119 ALA A C 1
ATOM 877 O O . ALA A 1 119 ? -23.029 -6.366 7.049 1.00 84.94 119 ALA A O 1
ATOM 878 N N . GLU A 1 120 ? -24.001 -7.874 5.688 1.00 86.88 120 GLU A N 1
ATOM 879 C CA . GLU A 1 120 ? -24.893 -8.405 6.715 1.00 86.88 120 GLU A CA 1
ATOM 880 C C . GLU A 1 120 ? -24.104 -8.889 7.943 1.00 86.88 120 GLU A C 1
ATOM 882 O O . GLU A 1 120 ? -24.422 -8.539 9.082 1.00 86.88 120 GLU A O 1
ATOM 887 N N . PHE A 1 121 ? -23.006 -9.594 7.683 1.00 89.50 121 PHE A N 1
ATOM 888 C CA . PHE A 1 121 ? -22.041 -10.045 8.675 1.00 89.50 121 PHE A CA 1
ATOM 889 C C . PHE A 1 121 ? -20.647 -9.583 8.225 1.00 89.50 121 PHE A C 1
ATOM 891 O O . PHE A 1 121 ? -20.039 -10.247 7.381 1.00 89.50 121 PHE A O 1
ATOM 898 N N . PRO A 1 122 ? -20.146 -8.433 8.716 1.00 90.25 122 PRO A N 1
ATOM 899 C CA . PRO A 1 122 ? -18.847 -7.915 8.300 1.00 90.25 122 PRO A CA 1
ATOM 900 C C . PRO A 1 122 ? -17.699 -8.842 8.711 1.00 90.25 122 PRO A C 1
ATOM 902 O O . PRO A 1 122 ? -17.559 -9.188 9.885 1.00 90.25 122 PRO A O 1
ATOM 905 N N . GLU A 1 123 ? -16.851 -9.200 7.747 1.00 88.19 123 GLU A N 1
ATOM 906 C CA . GLU A 1 123 ? -15.668 -10.041 7.945 1.00 88.19 123 GLU A CA 1
ATOM 907 C C . GLU A 1 123 ? -14.434 -9.363 7.346 1.00 88.19 123 GLU A C 1
ATOM 909 O O . GLU A 1 123 ? -14.446 -8.913 6.196 1.00 88.19 123 GLU A O 1
ATOM 914 N N . TRP A 1 124 ? -13.350 -9.327 8.121 1.00 90.50 124 TRP A N 1
ATOM 915 C CA . TRP A 1 124 ? -12.039 -8.952 7.609 1.00 90.50 124 TRP A CA 1
ATOM 916 C C . TRP A 1 124 ? -11.413 -10.118 6.846 1.00 90.50 124 TRP A C 1
ATOM 918 O O . TRP A 1 124 ? -11.292 -11.228 7.358 1.00 90.50 124 TRP A O 1
ATOM 928 N N . SER A 1 125 ? -10.929 -9.851 5.639 1.00 87.69 125 SER A N 1
ATOM 929 C CA . SER A 1 125 ? -10.250 -10.832 4.794 1.00 87.69 125 SER A CA 1
ATOM 930 C C . SER A 1 125 ? -8.911 -10.298 4.286 1.00 87.69 125 SER A C 1
ATOM 932 O O . SER A 1 125 ? -8.613 -9.107 4.368 1.00 87.69 125 SER A O 1
ATOM 934 N N . LYS A 1 126 ? -8.063 -11.197 3.781 1.00 89.25 126 LYS A N 1
ATOM 935 C CA . LYS A 1 126 ? -6.752 -10.862 3.208 1.00 89.25 126 LYS A CA 1
ATOM 936 C C . LYS A 1 126 ? -6.786 -11.144 1.717 1.00 89.25 126 LYS A C 1
ATOM 938 O O . LYS A 1 126 ? -7.084 -12.273 1.333 1.00 89.25 126 LYS A O 1
ATOM 943 N N . SER A 1 127 ? -6.421 -10.164 0.902 1.00 86.12 127 SER A N 1
ATOM 944 C CA . SER A 1 127 ? -6.410 -10.288 -0.556 1.00 86.12 127 SER A CA 1
ATOM 945 C C . SER A 1 127 ? -5.104 -9.767 -1.148 1.00 86.12 127 SER A C 1
ATOM 947 O O . SER A 1 127 ? -4.490 -8.845 -0.615 1.00 86.12 127 SER A O 1
ATOM 949 N N . ASN A 1 128 ? -4.681 -10.351 -2.267 1.00 83.38 128 ASN A N 1
ATOM 950 C CA . ASN A 1 128 ? -3.636 -9.804 -3.139 1.00 83.38 128 ASN A CA 1
ATOM 951 C C . ASN A 1 128 ? -4.236 -9.101 -4.377 1.00 83.38 128 ASN A C 1
ATOM 953 O O . ASN A 1 128 ? -3.525 -8.871 -5.351 1.00 83.38 128 ASN A O 1
ATOM 957 N N . LEU A 1 129 ? -5.540 -8.792 -4.323 1.00 81.19 129 LEU A N 1
ATOM 958 C CA . LEU A 1 129 ? -6.358 -8.116 -5.339 1.00 81.19 129 LEU A CA 1
ATOM 959 C C . LEU A 1 129 ? -6.536 -8.866 -6.666 1.00 81.19 129 LEU A C 1
ATOM 961 O O . LEU A 1 129 ? -7.155 -8.326 -7.579 1.00 81.19 129 LEU A O 1
ATOM 965 N N . VAL A 1 130 ? -6.063 -10.109 -6.771 1.00 74.12 130 VAL A N 1
ATOM 966 C CA . VAL A 1 130 ? -6.327 -10.945 -7.947 1.00 74.12 130 VAL A CA 1
ATOM 967 C C . VAL A 1 130 ? -7.715 -11.562 -7.862 1.00 74.12 130 VAL A C 1
ATOM 969 O O . VAL A 1 130 ? -8.158 -12.018 -6.805 1.00 74.12 130 VAL A O 1
ATOM 972 N N . GLU A 1 131 ? -8.410 -11.563 -8.995 1.00 64.44 131 GLU A N 1
ATOM 973 C CA . GLU A 1 131 ? -9.746 -12.128 -9.117 1.00 64.44 131 GLU A CA 1
ATOM 974 C C . GLU A 1 131 ? -9.758 -13.610 -8.700 1.00 64.44 131 GLU A C 1
ATOM 976 O O . GLU A 1 131 ? -8.859 -14.379 -9.033 1.00 64.44 131 GLU A O 1
ATOM 981 N N . GLY A 1 132 ? -10.751 -14.002 -7.896 1.00 54.44 132 GLY A N 1
ATOM 982 C CA . GLY A 1 132 ? -10.867 -15.367 -7.366 1.00 54.44 132 GLY A CA 1
ATOM 983 C C . GLY A 1 132 ? -9.948 -15.711 -6.182 1.00 54.44 132 GLY A C 1
ATOM 984 O O . GLY A 1 132 ? -10.061 -16.811 -5.645 1.00 54.44 132 GLY A O 1
ATOM 985 N N . ALA A 1 133 ? -9.081 -14.799 -5.717 1.00 49.22 133 ALA A N 1
ATOM 986 C CA . ALA A 1 133 ? -8.183 -15.055 -4.579 1.00 49.22 133 ALA A CA 1
ATOM 987 C C . ALA A 1 133 ? -8.881 -15.047 -3.201 1.00 49.22 133 ALA A C 1
ATOM 989 O O . ALA A 1 133 ? -8.302 -15.504 -2.212 1.00 49.22 133 ALA A O 1
ATOM 990 N N . VAL A 1 134 ? -10.114 -14.538 -3.121 1.00 49.41 134 VAL A N 1
ATOM 991 C CA . VAL A 1 134 ? -10.931 -14.548 -1.901 1.00 49.41 134 VAL A CA 1
ATOM 992 C C . VAL A 1 134 ? -11.971 -15.658 -2.023 1.00 49.41 134 VAL A C 1
ATOM 994 O O . VAL A 1 134 ? -12.718 -15.719 -2.998 1.00 49.41 134 VAL A O 1
ATOM 997 N N . ALA A 1 135 ? -12.000 -16.565 -1.044 1.00 41.81 135 ALA A N 1
ATOM 998 C CA . ALA A 1 135 ? -12.962 -17.657 -1.031 1.00 41.81 135 ALA A CA 1
ATOM 999 C C . ALA A 1 135 ? -14.400 -17.096 -1.015 1.00 41.81 135 ALA A C 1
ATOM 1001 O O . ALA A 1 135 ? -14.681 -16.225 -0.197 1.00 41.81 135 ALA A O 1
ATOM 1002 N N . PRO A 1 136 ? -15.343 -17.648 -1.801 1.00 44.22 136 PRO A N 1
ATOM 1003 C CA . PRO A 1 136 ? -16.743 -17.195 -1.852 1.00 44.22 136 PRO A CA 1
ATOM 1004 C C . PRO A 1 136 ? -17.525 -17.384 -0.536 1.00 44.22 136 PRO A C 1
ATOM 1006 O O . PRO A 1 136 ? -18.723 -17.132 -0.492 1.00 44.22 136 PRO A O 1
ATOM 1009 N N . ARG A 1 137 ? -16.861 -17.865 0.525 1.00 46.97 137 ARG A N 1
ATOM 1010 C CA . ARG A 1 137 ? -17.422 -18.048 1.869 1.00 46.97 137 ARG A CA 1
ATOM 1011 C C . ARG A 1 137 ? -17.448 -16.762 2.687 1.00 46.97 137 ARG A C 1
ATOM 1013 O O . ARG A 1 137 ? -18.188 -16.713 3.662 1.00 46.97 137 ARG A O 1
ATOM 1020 N N . SER A 1 138 ? -16.661 -15.757 2.311 1.00 47.44 138 SER A N 1
ATOM 1021 C CA . SER A 1 138 ? -16.778 -14.440 2.910 1.00 47.44 138 SER A CA 1
ATOM 1022 C C . SER A 1 138 ? -17.937 -13.719 2.228 1.00 47.44 138 SER A C 1
ATOM 1024 O O . SER A 1 138 ? -17.982 -13.607 1.003 1.00 47.44 138 SER A O 1
ATOM 1026 N N . ALA A 1 139 ? -18.878 -13.182 3.000 1.00 40.19 139 ALA A N 1
ATOM 1027 C CA . ALA A 1 139 ? -19.931 -12.296 2.495 1.00 40.19 139 ALA A CA 1
ATOM 1028 C C . ALA A 1 139 ? -19.386 -10.962 1.922 1.00 40.19 139 ALA A C 1
ATOM 1030 O O . ALA A 1 139 ? -20.121 -9.995 1.754 1.00 40.19 139 ALA A O 1
ATOM 1031 N N . THR A 1 140 ? -18.096 -10.896 1.584 1.00 44.34 140 THR A N 1
ATOM 1032 C CA . THR A 1 140 ? -17.494 -9.817 0.819 1.00 44.34 140 THR A CA 1
ATOM 1033 C C . THR A 1 140 ? -17.865 -10.013 -0.651 1.00 44.34 140 THR A C 1
ATOM 1035 O O . THR A 1 140 ? -17.192 -10.719 -1.402 1.00 44.34 140 THR A O 1
ATOM 1038 N N . ARG A 1 141 ? -18.873 -9.274 -1.123 1.00 47.28 141 ARG A N 1
ATOM 1039 C CA . ARG A 1 141 ? -18.984 -8.895 -2.544 1.00 47.28 141 ARG A CA 1
ATOM 1040 C C . ARG A 1 141 ? -17.855 -7.940 -2.971 1.00 47.28 141 ARG A C 1
ATOM 1042 O O . ARG A 1 141 ? -18.033 -7.153 -3.891 1.00 47.28 141 ARG A O 1
ATOM 1049 N N . ALA A 1 142 ? -16.659 -8.059 -2.394 1.00 44.81 142 ALA A N 1
ATOM 1050 C CA . ALA A 1 142 ? -15.430 -7.518 -2.964 1.00 44.81 142 ALA A CA 1
ATOM 1051 C C . ALA A 1 142 ? -15.001 -8.378 -4.172 1.00 44.81 142 ALA A C 1
ATOM 1053 O O . ALA A 1 142 ? -13.860 -8.818 -4.287 1.00 44.81 142 ALA A O 1
ATOM 1054 N N . ARG A 1 143 ? -15.949 -8.668 -5.074 1.00 39.94 143 ARG A N 1
ATOM 1055 C CA . ARG A 1 143 ? -15.619 -8.892 -6.474 1.00 39.94 143 ARG A CA 1
ATOM 1056 C C . ARG A 1 143 ? -15.298 -7.516 -7.028 1.00 39.94 143 ARG A C 1
ATOM 1058 O O . ARG A 1 143 ? -16.106 -6.603 -6.897 1.00 39.94 143 ARG A O 1
ATOM 1065 N N . GLY A 1 144 ? -14.141 -7.396 -7.659 1.00 41.56 144 GLY A N 1
ATOM 1066 C CA . GLY A 1 144 ? -13.714 -6.224 -8.412 1.00 41.56 144 GLY A CA 1
ATOM 1067 C C . GLY A 1 144 ? -14.520 -5.954 -9.682 1.00 41.56 144 GLY A C 1
ATOM 1068 O O . GLY A 1 144 ? -13.934 -5.683 -10.722 1.00 41.56 144 GLY A O 1
ATOM 1069 N N . GLY A 1 145 ? -15.846 -6.070 -9.622 1.00 33.12 145 GLY A N 1
ATOM 1070 C CA . GLY A 1 145 ? -16.767 -5.658 -10.674 1.00 33.12 145 GLY A CA 1
ATOM 1071 C C . GLY A 1 145 ? -17.491 -4.392 -10.233 1.00 33.12 145 GLY A C 1
ATOM 1072 O O . GLY A 1 145 ? -17.928 -4.318 -9.089 1.00 33.12 145 GLY A O 1
ATOM 1073 N N . ALA A 1 146 ? -17.576 -3.414 -11.136 1.00 31.28 146 ALA A N 1
ATOM 1074 C CA . ALA A 1 146 ? -18.190 -2.097 -10.962 1.00 31.28 146 ALA A CA 1
ATOM 1075 C C . ALA A 1 146 ? -19.378 -2.090 -9.969 1.00 31.28 146 ALA A C 1
ATOM 1077 O O . ALA A 1 146 ? -20.466 -2.551 -10.316 1.00 31.28 146 ALA A O 1
ATOM 1078 N N . GLY A 1 147 ? -19.154 -1.586 -8.744 1.00 36.56 147 GLY A N 1
ATOM 1079 C CA . GLY A 1 147 ? -20.161 -1.510 -7.673 1.00 36.56 147 GLY A CA 1
ATOM 1080 C C . GLY A 1 147 ? -19.839 -2.256 -6.364 1.00 36.56 147 GLY A C 1
ATOM 1081 O O . GLY A 1 147 ? -20.763 -2.594 -5.624 1.00 36.56 147 GLY A O 1
ATOM 1082 N N . GLY A 1 148 ? -18.571 -2.561 -6.063 1.00 46.00 148 GLY A N 1
ATOM 1083 C CA . GLY A 1 148 ? -18.178 -3.332 -4.874 1.00 46.00 148 GLY A CA 1
ATOM 1084 C C . GLY A 1 148 ? -18.202 -2.507 -3.579 1.00 46.00 148 GLY A C 1
ATOM 1085 O O . GLY A 1 148 ? -17.381 -1.619 -3.395 1.00 46.00 148 GLY A O 1
ATOM 1086 N N . VAL A 1 149 ? -19.093 -2.845 -2.642 1.00 56.53 149 VAL A N 1
ATOM 1087 C CA . VAL A 1 149 ? -19.399 -2.109 -1.385 1.00 56.53 149 VAL A CA 1
ATOM 1088 C C . VAL A 1 149 ? -18.299 -2.224 -0.296 1.00 56.53 149 VAL A C 1
ATOM 1090 O O . VAL A 1 149 ? -18.545 -1.989 0.883 1.00 56.53 149 VAL A O 1
ATOM 1093 N N . GLY A 1 150 ? -17.071 -2.613 -0.659 1.00 73.88 150 GLY A N 1
ATOM 1094 C CA . GLY A 1 150 ? -16.001 -2.966 0.283 1.00 73.88 150 GLY A CA 1
ATOM 1095 C C . GLY A 1 150 ? -14.750 -2.091 0.199 1.00 73.88 150 GLY A C 1
ATOM 1096 O O . GLY A 1 150 ? -14.382 -1.585 -0.854 1.00 73.88 150 GLY A O 1
ATOM 1097 N N . GLU A 1 151 ? -14.051 -1.975 1.324 1.00 84.69 151 GLU A N 1
ATOM 1098 C CA . GLU A 1 151 ? -12.796 -1.248 1.491 1.00 84.69 151 GLU A CA 1
ATOM 1099 C C . GLU A 1 151 ? -11.599 -2.203 1.424 1.00 84.69 151 GLU A C 1
ATOM 1101 O O . GLU A 1 151 ? -11.619 -3.287 2.011 1.00 84.69 151 GLU A O 1
ATOM 1106 N N . ALA A 1 152 ? -10.527 -1.788 0.747 1.00 88.62 152 ALA A N 1
ATOM 1107 C CA . ALA A 1 152 ? -9.240 -2.483 0.732 1.00 88.62 152 ALA A CA 1
ATOM 1108 C C . ALA A 1 152 ? -8.165 -1.579 1.339 1.00 88.62 152 ALA A C 1
ATOM 1110 O O . ALA A 1 152 ? -7.847 -0.519 0.798 1.00 88.62 152 ALA A O 1
ATOM 1111 N N . LEU A 1 153 ? -7.601 -2.003 2.467 1.00 91.31 153 LEU A N 1
ATOM 1112 C CA . LEU A 1 153 ? -6.650 -1.236 3.263 1.00 91.31 153 LEU A CA 1
ATOM 1113 C C . LEU A 1 153 ? -5.250 -1.827 3.145 1.00 91.31 153 LEU A C 1
ATOM 1115 O O . LEU A 1 153 ? -5.064 -3.038 3.251 1.00 91.31 153 LEU A O 1
ATOM 1119 N N . GLY A 1 154 ? -4.256 -0.976 2.927 1.00 91.38 154 GLY A N 1
ATOM 1120 C CA . GLY A 1 154 ? -2.870 -1.398 2.778 1.00 91.38 154 GLY A CA 1
ATOM 1121 C C . GLY A 1 154 ? -1.988 -0.287 2.205 1.00 91.38 154 GLY A C 1
ATOM 1122 O O . GLY A 1 154 ? -2.294 0.892 2.401 1.00 91.38 154 GLY A O 1
ATOM 1123 N N . PRO A 1 155 ? -0.897 -0.625 1.500 1.00 91.00 155 PRO A N 1
ATOM 1124 C CA . PRO A 1 155 ? -0.440 -1.978 1.175 1.00 91.00 155 PRO A CA 1
ATOM 1125 C C . PRO A 1 155 ? 0.400 -2.632 2.284 1.00 91.00 155 PRO A C 1
ATOM 1127 O O . PRO A 1 155 ? 1.099 -1.957 3.039 1.00 91.00 155 PRO A O 1
ATOM 1130 N N . PHE A 1 156 ? 0.403 -3.965 2.317 1.00 90.38 156 PHE A N 1
ATOM 1131 C CA . PHE A 1 156 ? 1.259 -4.785 3.176 1.00 90.38 156 PHE A CA 1
ATOM 1132 C C . PHE A 1 156 ? 2.279 -5.576 2.349 1.00 90.38 156 PHE A C 1
ATOM 1134 O O . PHE A 1 156 ? 1.974 -6.048 1.253 1.00 90.38 156 PHE A O 1
ATOM 1141 N N . ALA A 1 157 ? 3.490 -5.742 2.889 1.00 83.88 157 ALA A N 1
ATOM 1142 C CA . ALA A 1 157 ? 4.576 -6.461 2.216 1.00 83.88 157 ALA A CA 1
ATOM 1143 C C . ALA A 1 157 ? 4.282 -7.961 2.041 1.00 83.88 157 ALA A C 1
ATOM 1145 O O . ALA A 1 157 ? 4.715 -8.575 1.070 1.00 83.88 157 ALA A O 1
ATOM 1146 N N . ASP A 1 158 ? 3.531 -8.540 2.976 1.00 86.56 158 ASP A N 1
ATOM 1147 C CA . ASP A 1 158 ? 3.224 -9.964 3.038 1.00 86.56 158 ASP A CA 1
ATOM 1148 C C . ASP A 1 158 ? 1.859 -10.208 3.712 1.00 86.56 158 ASP A C 1
ATOM 1150 O O . ASP A 1 158 ? 1.265 -9.313 4.330 1.00 86.56 158 ASP A O 1
ATOM 1154 N N . LYS A 1 159 ? 1.356 -11.441 3.577 1.00 88.94 159 LYS A N 1
ATOM 1155 C CA . LYS A 1 159 ? 0.051 -11.873 4.096 1.00 88.94 159 LYS A CA 1
ATOM 1156 C C . LYS A 1 159 ? -0.042 -11.760 5.617 1.00 88.94 159 LYS A C 1
ATOM 1158 O O . LYS A 1 159 ? -1.116 -11.457 6.142 1.00 88.94 159 LYS A O 1
ATOM 1163 N N . ASP A 1 160 ? 1.057 -12.006 6.320 1.00 91.38 160 ASP A N 1
ATOM 1164 C CA . ASP A 1 160 ? 1.089 -12.014 7.780 1.00 91.38 160 ASP A CA 1
ATOM 1165 C C . ASP A 1 160 ? 1.050 -10.589 8.325 1.00 91.38 160 ASP A C 1
ATOM 1167 O O . ASP A 1 160 ? 0.369 -10.322 9.310 1.00 91.38 160 ASP A O 1
ATOM 1171 N N . SER A 1 161 ? 1.705 -9.647 7.648 1.00 91.38 161 SER A N 1
ATOM 1172 C CA . SER A 1 161 ? 1.630 -8.213 7.917 1.00 91.38 161 SER A CA 1
ATOM 1173 C C . SER A 1 161 ? 0.196 -7.690 7.795 1.00 91.38 161 SER A C 1
ATOM 1175 O O . SER A 1 161 ? -0.254 -6.968 8.685 1.00 91.38 161 SER A O 1
ATOM 1177 N N . ALA A 1 162 ? -0.545 -8.115 6.765 1.00 92.81 162 ALA A N 1
ATOM 1178 C CA . ALA A 1 162 ? -1.973 -7.810 6.640 1.00 92.81 162 ALA A CA 1
ATOM 1179 C C . ALA A 1 162 ? -2.799 -8.448 7.773 1.00 92.81 162 ALA A C 1
ATOM 1181 O O . ALA A 1 162 ? -3.681 -7.807 8.338 1.00 92.81 162 ALA A O 1
ATOM 1182 N N . GLY A 1 163 ? -2.481 -9.689 8.158 1.00 94.25 163 GLY A N 1
ATOM 1183 C CA . GLY A 1 163 ? -3.118 -10.365 9.293 1.00 94.25 163 GLY A CA 1
ATOM 1184 C C . GLY A 1 163 ? -2.897 -9.643 10.623 1.00 94.25 163 GLY A C 1
ATOM 1185 O O . GLY A 1 163 ? -3.851 -9.405 11.353 1.00 94.25 163 GLY A O 1
ATOM 1186 N N . ARG A 1 164 ? -1.662 -9.218 10.915 1.00 95.44 164 ARG A N 1
ATOM 1187 C CA . ARG A 1 164 ? -1.341 -8.451 12.131 1.00 95.44 164 ARG A CA 1
ATOM 1188 C C . ARG A 1 164 ? -2.079 -7.117 12.187 1.00 95.44 164 ARG A C 1
ATOM 1190 O O . ARG A 1 164 ? -2.432 -6.678 13.276 1.00 95.44 164 ARG A O 1
ATOM 1197 N N . PHE A 1 165 ? -2.293 -6.473 11.040 1.00 95.94 165 PHE A N 1
ATOM 1198 C CA . PHE A 1 165 ? -3.114 -5.267 10.971 1.00 95.94 165 PHE A CA 1
ATOM 1199 C C . PHE A 1 165 ? -4.574 -5.566 11.320 1.00 95.94 165 PHE A C 1
ATOM 1201 O O . PHE A 1 165 ? -5.122 -4.903 12.194 1.00 95.94 165 PHE A O 1
ATOM 1208 N N . ILE A 1 166 ? -5.173 -6.589 10.700 1.00 95.81 166 ILE A N 1
ATOM 1209 C CA . ILE A 1 166 ? -6.555 -7.008 10.979 1.00 95.81 166 ILE A CA 1
ATOM 1210 C C . ILE A 1 166 ? -6.743 -7.296 12.473 1.00 95.81 166 ILE A C 1
ATOM 1212 O O . ILE A 1 166 ? -7.639 -6.727 13.092 1.00 95.81 166 ILE A O 1
ATOM 1216 N N . GLU A 1 167 ? -5.856 -8.092 13.075 1.00 95.94 167 GLU A N 1
ATOM 1217 C CA . GLU A 1 167 ? -5.915 -8.394 14.511 1.00 95.94 167 GLU A CA 1
ATOM 1218 C C . GLU A 1 167 ? -5.787 -7.135 15.373 1.00 95.94 167 GLU A C 1
ATOM 1220 O O . GLU A 1 167 ? -6.529 -6.973 16.336 1.00 95.94 167 GLU A O 1
ATOM 1225 N N . ALA A 1 168 ? -4.900 -6.200 15.012 1.00 95.81 168 ALA A N 1
ATOM 1226 C CA . ALA A 1 168 ? -4.753 -4.944 15.743 1.00 95.81 168 ALA A CA 1
ATOM 1227 C C . ALA A 1 168 ? -6.019 -4.070 15.674 1.00 95.81 168 ALA A C 1
ATOM 1229 O O . ALA A 1 168 ? -6.363 -3.423 16.664 1.00 95.81 168 ALA A O 1
ATOM 1230 N N . VAL A 1 169 ? -6.720 -4.058 14.534 1.00 96.44 169 VAL A N 1
ATOM 1231 C CA . VAL A 1 169 ? -8.003 -3.352 14.381 1.00 96.44 169 VAL A CA 1
ATOM 1232 C C . VAL A 1 169 ? -9.086 -4.023 15.216 1.00 96.44 169 VAL A C 1
ATOM 1234 O O . VAL A 1 169 ? -9.758 -3.353 15.999 1.00 96.44 169 VAL A O 1
ATOM 1237 N N . ILE A 1 170 ? -9.215 -5.345 15.111 1.00 96.00 170 ILE A N 1
ATOM 1238 C CA . ILE A 1 170 ? -10.153 -6.130 15.919 1.00 96.00 170 ILE A CA 1
ATOM 1239 C C . ILE A 1 170 ? -9.914 -5.882 17.412 1.00 96.00 170 ILE A C 1
ATOM 1241 O O . ILE A 1 170 ? -10.859 -5.627 18.154 1.00 96.00 170 ILE A O 1
ATOM 1245 N N . ASP A 1 171 ? -8.654 -5.898 17.848 1.00 95.12 171 ASP A N 1
ATOM 1246 C CA . ASP A 1 171 ? -8.261 -5.665 19.234 1.00 95.12 171 ASP A CA 1
ATOM 1247 C C . ASP A 1 171 ? -8.614 -4.260 19.735 1.00 95.12 171 ASP A C 1
ATOM 1249 O O . ASP A 1 171 ? -9.021 -4.105 20.889 1.00 95.12 171 ASP A O 1
ATOM 1253 N N . ALA A 1 172 ? -8.411 -3.226 18.917 1.00 95.31 172 ALA A N 1
ATOM 1254 C CA . ALA A 1 172 ? -8.611 -1.837 19.326 1.00 95.31 172 ALA A CA 1
ATOM 1255 C C . ALA A 1 172 ? -10.093 -1.460 19.481 1.00 95.31 172 ALA A C 1
ATOM 1257 O O . ALA A 1 172 ? -10.426 -0.626 20.326 1.00 95.31 172 ALA A O 1
ATOM 1258 N N . PHE A 1 173 ? -10.965 -2.089 18.689 1.00 95.94 173 PHE A N 1
ATOM 1259 C CA . PHE A 1 173 ? -12.404 -1.808 18.651 1.00 95.94 173 PHE A CA 1
ATOM 1260 C C . PHE A 1 173 ? -13.268 -2.916 19.281 1.00 95.94 173 PHE A C 1
ATOM 1262 O O . PHE A 1 173 ? -14.493 -2.783 19.304 1.00 95.94 173 PHE A O 1
ATOM 1269 N N . ASP A 1 174 ? -12.633 -3.975 19.798 1.00 95.62 174 ASP A N 1
ATOM 1270 C CA . ASP A 1 174 ? -13.253 -5.177 20.376 1.00 95.62 174 ASP A CA 1
ATOM 1271 C C . ASP A 1 174 ? -14.285 -5.818 19.422 1.00 95.62 174 ASP A C 1
ATOM 1273 O O . ASP A 1 174 ? -15.418 -6.146 19.790 1.00 95.62 174 ASP A O 1
ATOM 1277 N N . LEU A 1 175 ? -13.876 -5.968 18.155 1.00 96.00 175 LEU A N 1
ATOM 1278 C CA . LEU A 1 175 ? -14.691 -6.565 17.093 1.00 96.00 175 LEU A CA 1
ATOM 1279 C C . LEU A 1 175 ? -14.820 -8.089 17.263 1.00 96.00 175 LEU A C 1
ATOM 1281 O O . LEU A 1 175 ? -14.004 -8.738 17.921 1.00 96.00 175 LEU A O 1
ATOM 1285 N N . CYS A 1 176 ? -15.834 -8.681 16.626 1.00 94.44 176 CYS A N 1
ATOM 1286 C CA . CYS A 1 176 ? -16.019 -10.128 16.640 1.00 94.44 176 CYS A CA 1
ATOM 1287 C C . CYS A 1 176 ? -14.921 -10.820 15.817 1.00 94.44 176 CYS A C 1
ATOM 1289 O O . CYS A 1 176 ? -14.684 -10.464 14.664 1.00 94.44 176 CYS A O 1
ATOM 1291 N N . ARG A 1 177 ? -14.262 -11.822 16.411 1.00 92.81 177 ARG A N 1
ATOM 1292 C CA . ARG A 1 177 ? -13.207 -12.632 15.766 1.00 92.81 177 ARG A CA 1
ATOM 1293 C C . ARG A 1 177 ? -13.743 -13.865 15.057 1.00 92.81 177 ARG A C 1
ATOM 1295 O O . ARG A 1 177 ? -13.171 -14.322 14.075 1.00 92.81 177 ARG A O 1
ATOM 1302 N N . GLU A 1 178 ? -14.828 -14.419 15.583 1.00 91.81 178 GLU A N 1
ATOM 1303 C CA . GLU A 1 178 ? -15.338 -15.720 15.170 1.00 91.81 178 GLU A CA 1
ATOM 1304 C C . GLU A 1 178 ? -16.467 -15.551 14.164 1.00 91.81 178 GLU A C 1
ATOM 1306 O O . GLU A 1 178 ? -17.648 -15.556 14.515 1.00 91.81 178 GLU A O 1
ATOM 1311 N N . TYR A 1 179 ? -16.104 -15.429 12.886 1.00 90.31 179 TYR A N 1
ATOM 1312 C CA . TYR A 1 179 ? -17.082 -15.251 11.811 1.00 90.31 179 TYR A CA 1
ATOM 1313 C C . TYR A 1 179 ? -18.140 -16.366 11.780 1.00 90.31 179 TYR A C 1
ATOM 1315 O O . TYR A 1 179 ? -19.321 -16.104 11.571 1.00 90.31 179 TYR A O 1
ATOM 1323 N N . ARG A 1 180 ? -17.741 -17.610 12.082 1.00 91.00 180 ARG A N 1
ATOM 1324 C CA . ARG A 1 180 ? -18.659 -18.761 12.157 1.00 91.00 180 ARG A CA 1
ATOM 1325 C C . ARG A 1 180 ? -19.753 -18.593 13.212 1.00 91.00 180 ARG A C 1
ATOM 1327 O O . ARG A 1 180 ? -20.825 -19.155 13.042 1.00 91.00 180 ARG A O 1
ATOM 1334 N N . LEU A 1 181 ? -19.485 -17.847 14.284 1.00 92.56 181 LEU A N 1
ATOM 1335 C CA . LEU A 1 181 ? -20.486 -17.510 15.296 1.00 92.56 181 LEU A CA 1
ATOM 1336 C C . LEU A 1 181 ? -21.264 -16.256 14.896 1.00 92.56 181 LEU A C 1
ATOM 1338 O O . LEU A 1 181 ? -22.469 -16.194 15.112 1.00 92.56 181 LEU A O 1
ATOM 1342 N N . LEU A 1 182 ? -20.599 -15.275 14.276 1.00 92.06 182 LEU A N 1
ATOM 1343 C CA . LEU A 1 182 ? -21.226 -14.034 13.818 1.00 92.06 182 LEU A CA 1
ATOM 1344 C C . LEU A 1 182 ? -22.410 -14.286 12.873 1.00 92.06 182 LEU A C 1
ATOM 1346 O O . LEU A 1 182 ? -23.447 -13.651 13.031 1.00 92.06 182 LEU A O 1
ATOM 1350 N N . VAL A 1 183 ? -22.280 -15.232 11.937 1.00 92.00 183 VAL A N 1
ATOM 1351 C CA . VAL A 1 183 ? -23.350 -15.587 10.981 1.00 92.00 183 VAL A CA 1
ATOM 1352 C C . VAL A 1 183 ? -24.562 -16.273 11.623 1.00 92.00 183 VAL A C 1
ATOM 1354 O O . VAL A 1 183 ? -25.598 -16.404 10.982 1.00 92.00 183 VAL A O 1
ATOM 1357 N N . LEU A 1 184 ? -24.444 -16.721 12.876 1.00 93.75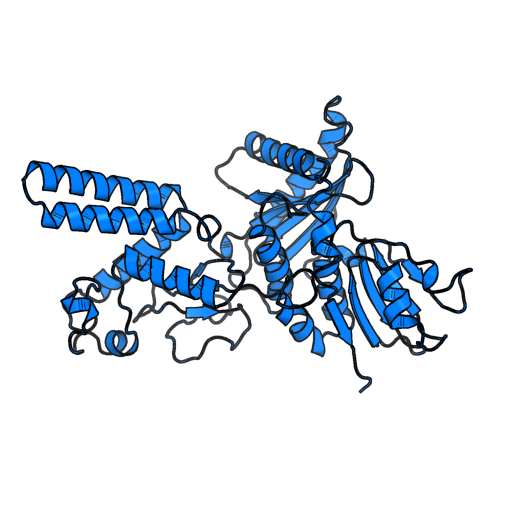 184 LEU A N 1
ATOM 1358 C CA . LEU A 1 184 ? -25.535 -17.324 13.647 1.00 93.75 184 LEU A CA 1
ATOM 1359 C C . LEU A 1 184 ? -26.249 -16.298 14.539 1.00 93.75 184 LEU A C 1
ATOM 1361 O O . LEU A 1 184 ? -27.101 -16.678 15.341 1.00 93.75 184 LEU A O 1
ATOM 1365 N N . ALA A 1 185 ? -25.892 -15.013 14.442 1.00 91.81 185 ALA A N 1
ATOM 1366 C CA . ALA A 1 185 ? -26.480 -13.968 15.263 1.00 91.81 185 ALA A CA 1
ATOM 1367 C C . ALA A 1 185 ? -28.014 -13.916 15.139 1.00 91.81 185 ALA A C 1
ATOM 1369 O O . ALA A 1 185 ? -28.538 -14.024 14.030 1.00 91.81 185 ALA A O 1
ATOM 1370 N N . PRO A 1 186 ? -28.747 -13.680 16.241 1.00 94.25 186 PRO A N 1
ATOM 1371 C CA . PRO A 1 186 ? -28.279 -13.507 17.623 1.00 94.25 186 PRO A CA 1
ATOM 1372 C C . PRO A 1 186 ? -28.282 -14.817 18.444 1.00 94.25 186 PRO A C 1
ATOM 1374 O O . PRO A 1 186 ? -28.323 -14.772 19.666 1.00 94.25 186 PRO A O 1
ATOM 1377 N N . ALA A 1 187 ? -28.315 -15.988 17.803 1.00 94.50 187 ALA A N 1
ATOM 1378 C CA . ALA A 1 187 ? -28.577 -17.274 18.456 1.00 94.50 187 ALA A CA 1
ATOM 1379 C C . ALA A 1 187 ? -27.314 -18.086 18.810 1.00 94.50 187 ALA A C 1
ATOM 1381 O O . ALA A 1 187 ? -27.424 -19.235 19.243 1.00 94.50 187 ALA A O 1
ATOM 1382 N N . ALA A 1 188 ? -26.114 -17.539 18.604 1.00 93.25 188 ALA A N 1
ATOM 1383 C CA . ALA A 1 188 ? -24.874 -18.238 18.923 1.00 93.25 188 ALA A CA 1
ATOM 1384 C C . ALA A 1 188 ? -24.623 -18.293 20.438 1.00 93.25 188 ALA A C 1
ATOM 1386 O O . ALA A 1 188 ? -25.085 -17.445 21.196 1.00 93.25 188 ALA A O 1
ATOM 1387 N N . GLN A 1 189 ? -23.818 -19.259 20.882 1.00 92.50 189 GLN A N 1
ATOM 1388 C CA . GLN A 1 189 ? -23.289 -19.253 22.246 1.00 92.50 189 GLN A CA 1
ATOM 1389 C C . GLN A 1 189 ? -22.116 -18.273 22.376 1.00 92.50 189 GLN A C 1
ATOM 1391 O O . GLN A 1 189 ? -21.332 -18.087 21.440 1.00 92.50 189 GLN A O 1
ATOM 1396 N N . ALA A 1 190 ? -21.985 -17.678 23.562 1.00 89.00 190 ALA A N 1
ATOM 1397 C CA . ALA A 1 190 ? -20.854 -16.837 23.929 1.00 89.00 190 ALA A CA 1
ATOM 1398 C C . ALA A 1 190 ? -19.524 -17.580 23.750 1.00 89.00 190 ALA A C 1
ATOM 1400 O O . ALA A 1 190 ? -19.376 -18.714 24.201 1.00 89.00 190 ALA A O 1
ATOM 1401 N N . CYS A 1 191 ? -18.539 -16.929 23.132 1.00 94.06 191 CYS A N 1
ATOM 1402 C CA . CYS A 1 191 ? -17.175 -17.446 23.072 1.00 94.06 191 CYS A CA 1
ATOM 1403 C C . CYS A 1 191 ? -16.295 -16.837 24.173 1.00 94.06 191 CYS A C 1
ATOM 1405 O O . CYS A 1 191 ? -16.619 -15.794 24.744 1.00 94.06 191 CYS A O 1
ATOM 1407 N N . ALA A 1 192 ? -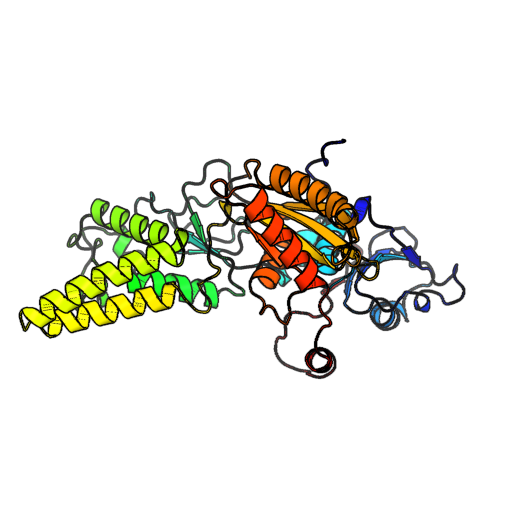15.118 -17.426 24.392 1.00 95.00 192 ALA A N 1
ATOM 1408 C CA . ALA A 1 192 ? -14.152 -16.955 25.386 1.00 95.00 192 ALA A CA 1
ATOM 1409 C C . ALA A 1 192 ? -13.774 -15.465 25.225 1.00 95.00 192 ALA A C 1
ATOM 1411 O O . ALA A 1 192 ? -13.499 -14.780 26.205 1.00 95.00 192 ALA A O 1
ATOM 1412 N N . TYR A 1 193 ? -13.792 -14.913 24.002 1.00 93.94 193 TYR A N 1
ATOM 1413 C CA . TYR A 1 193 ? -13.516 -13.485 23.794 1.00 93.94 193 TYR A CA 1
ATOM 1414 C C . TYR A 1 193 ? -14.585 -12.568 24.394 1.00 93.94 193 TYR A C 1
ATOM 1416 O O . TYR A 1 193 ? -14.240 -11.469 24.826 1.00 93.94 193 TYR A O 1
ATOM 1424 N N . ARG A 1 194 ? -15.853 -13.000 24.446 1.00 93.75 194 ARG A N 1
ATOM 1425 C CA . ARG A 1 194 ? -16.903 -12.272 25.171 1.00 93.75 194 ARG A CA 1
ATOM 1426 C C . ARG A 1 194 ? -16.638 -12.318 26.671 1.00 93.75 194 ARG A C 1
ATOM 1428 O O . ARG A 1 194 ? -16.676 -11.277 27.311 1.00 93.75 194 ARG A O 1
ATOM 1435 N N . GLU A 1 195 ? -16.327 -13.496 27.209 1.00 92.50 195 GLU A N 1
ATOM 1436 C CA . GLU A 1 195 ? -16.050 -13.685 28.642 1.00 92.50 195 GLU A CA 1
ATOM 1437 C C . GLU A 1 195 ? -14.849 -12.851 29.115 1.00 92.50 195 GLU A C 1
ATOM 1439 O O . GLU A 1 195 ? -14.851 -12.325 30.222 1.00 92.50 195 GLU A O 1
ATOM 1444 N N . MET A 1 196 ? -13.855 -12.649 28.245 1.00 91.75 196 MET A N 1
ATOM 1445 C CA . MET A 1 196 ? -12.708 -11.766 28.491 1.00 91.75 196 MET A CA 1
ATOM 1446 C C . MET A 1 196 ? -12.996 -10.269 28.258 1.00 91.75 196 MET A C 1
ATOM 1448 O O . MET A 1 196 ? -12.082 -9.452 28.373 1.00 91.75 196 MET A O 1
ATOM 1452 N N . GLY A 1 197 ? -14.213 -9.887 27.853 1.00 90.38 197 GLY A N 1
ATOM 1453 C CA . GLY A 1 197 ? -14.565 -8.499 27.527 1.00 90.38 197 GLY A CA 1
ATOM 1454 C C . GLY A 1 197 ? -13.857 -7.944 26.283 1.00 90.38 197 GLY A C 1
ATOM 1455 O O . GLY A 1 197 ? -13.621 -6.743 26.189 1.00 90.38 197 GLY A O 1
ATOM 1456 N N . ARG A 1 198 ? -13.467 -8.809 25.335 1.00 93.06 198 ARG A N 1
ATOM 1457 C CA . ARG A 1 198 ? -12.707 -8.471 24.109 1.00 93.06 198 ARG A CA 1
ATOM 1458 C C . ARG A 1 198 ? -13.512 -8.627 22.817 1.00 93.06 198 ARG A C 1
ATOM 1460 O O . ARG A 1 198 ? -12.938 -8.656 21.729 1.00 93.06 198 ARG A O 1
ATOM 1467 N N . CYS A 1 199 ? -14.825 -8.774 22.944 1.00 94.94 199 CYS A N 1
ATOM 1468 C CA . CYS A 1 199 ? -15.771 -8.899 21.847 1.00 94.94 199 CYS A CA 1
ATOM 1469 C C . CYS A 1 199 ? -17.102 -8.295 22.293 1.00 94.94 199 CYS A C 1
ATOM 1471 O O . CYS A 1 199 ? -17.597 -8.644 23.364 1.00 94.94 199 CYS A O 1
ATOM 1473 N N . ALA A 1 200 ? -17.709 -7.453 21.458 1.00 93.81 200 ALA A N 1
ATOM 1474 C CA . ALA A 1 200 ? -19.045 -6.908 21.718 1.00 93.81 200 ALA A CA 1
ATOM 1475 C C . ALA A 1 200 ? -20.180 -7.956 21.625 1.00 93.81 200 ALA A C 1
ATOM 1477 O O . ALA A 1 200 ? -21.317 -7.678 21.985 1.00 93.81 200 ALA A O 1
ATOM 1478 N N . ALA A 1 201 ? -19.856 -9.171 21.167 1.00 95.44 201 ALA A N 1
ATOM 1479 C CA . ALA A 1 201 ? -20.744 -10.328 21.081 1.00 95.44 201 ALA A CA 1
ATOM 1480 C C . ALA A 1 201 ? -22.084 -10.069 20.360 1.00 95.44 201 ALA A C 1
ATOM 1482 O O . ALA A 1 201 ? -23.153 -10.365 20.890 1.00 95.44 201 ALA A O 1
ATOM 1483 N N . PRO A 1 202 ? -22.055 -9.599 19.098 1.00 95.62 202 PRO A N 1
ATOM 1484 C CA . PRO A 1 202 ? -23.270 -9.537 18.285 1.00 95.62 202 PRO A CA 1
ATOM 1485 C C . PRO A 1 202 ? -23.874 -10.918 17.995 1.00 95.62 202 PRO A C 1
ATOM 1487 O O . PRO A 1 202 ? -25.057 -11.036 17.692 1.00 95.62 202 PRO A O 1
ATOM 1490 N N . CYS A 1 203 ? -23.061 -11.973 18.082 1.00 95.12 203 CYS A N 1
ATOM 1491 C CA . CYS A 1 203 ? -23.452 -13.342 17.771 1.00 95.12 203 CYS A CA 1
ATOM 1492 C C . CYS A 1 203 ? -24.471 -13.938 18.753 1.00 95.12 203 CYS A C 1
ATOM 1494 O O . CYS A 1 203 ? -25.268 -14.770 18.335 1.00 95.12 203 CYS A O 1
ATOM 1496 N N . ASP A 1 204 ? -24.480 -13.513 20.017 1.00 95.25 204 ASP A N 1
ATOM 1497 C CA . ASP A 1 204 ? -25.449 -13.964 21.032 1.00 95.25 204 ASP A CA 1
ATOM 1498 C C . ASP A 1 204 ? -26.492 -12.894 21.396 1.00 95.25 204 ASP A C 1
ATOM 1500 O O . ASP A 1 204 ? -27.262 -13.051 22.343 1.00 95.25 204 ASP A O 1
ATOM 1504 N N . GLY A 1 205 ? -26.497 -11.782 20.654 1.00 95.25 205 GLY A N 1
ATOM 1505 C CA . GLY A 1 205 ? -27.425 -10.674 20.849 1.00 95.25 205 GLY A CA 1
ATOM 1506 C C . GLY A 1 205 ? -27.054 -9.686 21.958 1.00 95.25 205 GLY A C 1
ATOM 1507 O O . GLY A 1 205 ? -27.839 -8.772 22.200 1.00 95.25 205 GLY A O 1
ATOM 1508 N N . SER A 1 206 ? -25.886 -9.808 22.608 1.00 95.81 206 SER A N 1
ATOM 1509 C CA . SER A 1 206 ? -25.424 -8.811 23.597 1.00 95.81 206 SER A CA 1
ATOM 1510 C C . SER A 1 206 ? -25.293 -7.404 23.005 1.00 95.81 206 SER A C 1
ATOM 1512 O O . SER A 1 206 ? -25.634 -6.421 23.659 1.00 95.81 206 SER A O 1
ATOM 1514 N N . GLU A 1 207 ? -24.812 -7.307 21.764 1.00 95.81 207 GLU A N 1
ATOM 1515 C CA . GLU A 1 207 ? -24.858 -6.098 20.939 1.00 95.81 207 GLU A CA 1
ATOM 1516 C C . GLU A 1 207 ? -25.752 -6.376 19.722 1.00 95.81 207 GLU A C 1
ATOM 1518 O O . GLU A 1 207 ? -25.697 -7.454 19.130 1.00 95.81 207 GLU A O 1
ATOM 1523 N N . SER A 1 208 ? -26.594 -5.423 19.317 1.00 96.44 208 SER A N 1
ATOM 1524 C CA . SER A 1 208 ? -27.379 -5.603 18.092 1.00 96.44 208 SER A CA 1
ATOM 1525 C C . SER A 1 208 ? -26.461 -5.613 16.865 1.00 96.44 208 SER A C 1
ATOM 1527 O O . SER A 1 208 ? -25.463 -4.893 16.814 1.00 96.44 208 SER A O 1
ATOM 1529 N N . MET A 1 209 ? -26.811 -6.379 15.825 1.00 94.81 209 MET A N 1
ATOM 1530 C CA . MET A 1 209 ? -26.013 -6.415 14.589 1.00 94.81 209 MET A CA 1
ATOM 1531 C C . MET A 1 209 ? -25.877 -5.024 13.943 1.00 94.81 209 MET A C 1
ATOM 1533 O O . MET A 1 209 ? -24.846 -4.704 13.359 1.00 94.81 209 MET A O 1
ATOM 1537 N N . GLU A 1 210 ? -26.890 -4.167 14.076 1.00 95.62 210 GLU A N 1
ATOM 1538 C CA . GLU A 1 210 ? -26.838 -2.780 13.602 1.00 95.62 210 GLU A CA 1
ATOM 1539 C C . GLU A 1 210 ? -25.768 -1.956 14.335 1.00 95.62 210 GLU A C 1
ATOM 1541 O O . GLU A 1 210 ? -24.944 -1.299 13.690 1.00 95.62 210 GLU A O 1
ATOM 1546 N N . SER A 1 211 ? -25.746 -2.035 15.670 1.00 96.62 211 SER A N 1
ATOM 1547 C CA . SER A 1 211 ? -24.742 -1.369 16.504 1.00 96.62 211 SER A CA 1
ATOM 1548 C C . SER A 1 211 ? -23.338 -1.904 16.210 1.00 96.62 211 SER A C 1
ATOM 1550 O O . SER A 1 211 ? -22.401 -1.125 16.016 1.00 96.62 211 SER A O 1
ATOM 1552 N N . TYR A 1 212 ? -23.211 -3.219 16.023 1.00 96.19 212 TYR A N 1
ATOM 1553 C CA . TYR A 1 212 ? -21.957 -3.846 15.620 1.00 96.19 212 TYR A CA 1
ATOM 1554 C C . TYR A 1 212 ? -21.456 -3.354 14.254 1.00 96.19 212 TYR A C 1
ATOM 1556 O O . TYR A 1 212 ? -20.285 -3.003 14.111 1.00 96.19 212 TYR A O 1
ATOM 1564 N N . ARG A 1 213 ? -22.325 -3.238 13.240 1.00 94.69 213 ARG A N 1
ATOM 1565 C CA . ARG A 1 213 ? -21.931 -2.662 11.939 1.00 94.69 213 ARG A CA 1
ATOM 1566 C C . ARG A 1 213 ? -21.504 -1.196 12.070 1.00 94.69 213 ARG A C 1
ATOM 1568 O O . ARG A 1 213 ? -20.577 -0.775 11.382 1.00 94.69 213 ARG A O 1
ATOM 1575 N N . ALA A 1 214 ? -22.129 -0.415 12.957 1.00 96.31 214 ALA A N 1
ATOM 1576 C CA . ALA A 1 214 ? -21.695 0.956 13.243 1.00 96.31 214 ALA A CA 1
ATOM 1577 C C . ALA A 1 214 ? -20.298 0.994 13.885 1.00 96.31 214 ALA A C 1
ATOM 1579 O O . ALA A 1 214 ? -19.459 1.800 13.483 1.00 96.31 214 ALA A O 1
ATOM 1580 N N . ARG A 1 215 ? -20.009 0.071 14.807 1.00 96.50 215 ARG A N 1
ATOM 1581 C CA . ARG A 1 215 ? -18.674 -0.122 15.393 1.00 96.50 215 ARG A CA 1
ATOM 1582 C C . ARG A 1 215 ? -17.632 -0.497 14.335 1.00 96.50 215 ARG A C 1
ATOM 1584 O O . ARG A 1 215 ? -16.535 0.056 14.341 1.00 96.50 215 ARG A O 1
ATOM 1591 N N . VAL A 1 216 ? -17.971 -1.391 13.403 1.00 95.56 216 VAL A N 1
ATOM 1592 C CA . VAL A 1 216 ? -17.100 -1.752 12.270 1.00 95.56 216 VAL A CA 1
ATOM 1593 C C . VAL A 1 216 ? -16.832 -0.538 11.373 1.00 95.56 216 VAL A C 1
ATOM 1595 O O . VAL A 1 216 ? -15.677 -0.297 11.025 1.00 95.56 216 VAL A O 1
ATOM 1598 N N . ARG A 1 217 ? -17.855 0.265 11.043 1.00 94.38 217 ARG A N 1
ATOM 1599 C CA . ARG A 1 217 ? -17.682 1.521 10.287 1.00 94.38 217 ARG A CA 1
ATOM 1600 C C . ARG A 1 217 ? -16.736 2.486 10.996 1.00 94.38 217 ARG A C 1
ATOM 1602 O O . ARG A 1 217 ? -15.781 2.939 10.376 1.00 94.38 217 ARG A O 1
ATOM 1609 N N . ALA A 1 218 ? -16.927 2.712 12.296 1.00 95.19 218 ALA A N 1
ATOM 1610 C CA . ALA A 1 218 ? -16.043 3.565 13.089 1.00 95.19 218 ALA A CA 1
ATOM 1611 C C . ALA A 1 218 ? -14.590 3.055 13.097 1.00 95.19 218 ALA A C 1
ATOM 1613 O O . ALA A 1 218 ? -13.653 3.849 13.025 1.00 95.19 218 ALA A O 1
ATOM 1614 N N . ALA A 1 219 ? -14.386 1.732 13.136 1.00 95.50 219 ALA A N 1
ATOM 1615 C CA . ALA A 1 219 ? -13.056 1.138 13.038 1.00 95.50 219 ALA A CA 1
ATOM 1616 C C . ALA A 1 219 ? -12.394 1.435 11.683 1.00 95.50 219 ALA A C 1
ATOM 1618 O O . ALA A 1 219 ? -11.231 1.839 11.645 1.00 95.50 219 ALA A O 1
ATOM 1619 N N . VAL A 1 220 ? -13.138 1.276 10.583 1.00 92.50 220 VAL A N 1
ATOM 1620 C CA . VAL A 1 220 ? -12.674 1.586 9.221 1.00 92.50 220 VAL A CA 1
ATOM 1621 C C . VAL A 1 220 ? -12.380 3.082 9.064 1.00 92.50 220 VAL A C 1
ATOM 1623 O O . VAL A 1 220 ? -11.306 3.446 8.590 1.00 92.50 220 VAL A O 1
ATOM 1626 N N . GLU A 1 221 ? -13.275 3.963 9.509 1.00 91.94 221 GLU A N 1
ATOM 1627 C CA . GLU A 1 221 ? -13.084 5.421 9.480 1.00 91.94 221 GLU A CA 1
ATOM 1628 C C . GLU A 1 221 ? -11.845 5.850 10.274 1.00 91.94 221 GLU A C 1
ATOM 1630 O O . GLU A 1 221 ? -11.051 6.664 9.806 1.00 91.94 221 GLU A O 1
ATOM 1635 N N . ALA A 1 222 ? -11.617 5.256 11.446 1.00 93.12 222 ALA A N 1
ATOM 1636 C CA . ALA A 1 222 ? -10.464 5.573 12.276 1.00 93.12 222 ALA A CA 1
ATOM 1637 C C . ALA A 1 222 ? -9.133 5.221 11.599 1.00 93.12 222 ALA A C 1
ATOM 1639 O O . ALA A 1 222 ? -8.210 6.036 11.586 1.00 93.12 222 ALA A O 1
ATOM 1640 N N . VAL A 1 223 ? -9.017 4.017 11.026 1.00 92.31 223 VAL A N 1
ATOM 1641 C CA . VAL A 1 223 ? -7.764 3.586 10.382 1.00 92.31 223 VAL A CA 1
ATOM 1642 C C . VAL A 1 223 ? -7.529 4.263 9.034 1.00 92.31 223 VAL A C 1
ATOM 1644 O O . VAL A 1 223 ? -6.380 4.430 8.630 1.00 92.31 223 VAL A O 1
ATOM 1647 N N . THR A 1 224 ? -8.590 4.691 8.348 1.00 86.75 224 THR A N 1
ATOM 1648 C CA . THR A 1 224 ? -8.498 5.409 7.066 1.00 86.75 224 THR A CA 1
ATOM 1649 C C . THR A 1 224 ? -8.294 6.914 7.244 1.00 86.75 224 THR A C 1
ATOM 1651 O O . THR A 1 224 ? -7.596 7.527 6.438 1.00 86.75 224 THR A O 1
ATOM 1654 N N . GLY A 1 225 ? -8.780 7.496 8.345 1.00 86.00 225 GLY A N 1
ATOM 1655 C CA . GLY A 1 225 ? -8.482 8.868 8.777 1.00 86.00 225 GLY A CA 1
ATOM 1656 C C . GLY A 1 225 ? -7.039 9.074 9.266 1.00 86.00 225 GLY A C 1
ATOM 1657 O O . GLY A 1 225 ? -6.629 10.198 9.567 1.00 86.00 225 GLY A O 1
ATOM 1658 N N . GLY A 1 226 ? -6.248 8.000 9.327 1.00 84.19 226 GLY A N 1
ATOM 1659 C CA . GLY A 1 226 ? -4.820 8.027 9.613 1.00 84.19 226 GLY A CA 1
ATOM 1660 C C . GLY A 1 226 ? -4.476 8.393 11.059 1.00 84.19 226 GLY A C 1
ATOM 1661 O O . GLY A 1 226 ? -5.289 8.307 11.980 1.00 84.19 226 GLY A O 1
ATOM 1662 N N . ALA A 1 227 ? -3.226 8.814 11.268 1.00 84.56 227 ALA A N 1
ATOM 1663 C CA . ALA A 1 227 ? -2.689 9.070 12.606 1.00 84.56 227 ALA A CA 1
ATOM 1664 C C . ALA A 1 227 ? -3.460 10.155 13.381 1.00 84.56 227 ALA A C 1
ATOM 1666 O O . ALA A 1 227 ? -3.534 10.081 14.605 1.00 84.56 227 ALA A O 1
ATOM 1667 N N . GLY A 1 228 ? -4.051 11.137 12.687 1.00 86.69 228 GLY A N 1
ATOM 1668 C CA . GLY A 1 228 ? -4.848 12.197 13.309 1.00 86.69 228 GLY A CA 1
ATOM 1669 C C . GLY A 1 228 ? -6.136 11.671 13.946 1.00 86.69 228 GLY A C 1
ATOM 1670 O O . GLY A 1 228 ? -6.387 11.940 15.120 1.00 86.69 228 GLY A O 1
ATOM 1671 N N . ALA A 1 229 ? -6.909 10.865 13.211 1.00 90.88 229 ALA A N 1
ATOM 1672 C CA . ALA A 1 229 ? -8.143 10.263 13.720 1.00 90.88 229 ALA A CA 1
ATOM 1673 C C . ALA A 1 229 ? -7.870 9.330 14.913 1.00 90.88 229 ALA A C 1
ATOM 1675 O O . ALA A 1 229 ? -8.513 9.436 15.958 1.00 90.88 229 ALA A O 1
ATOM 1676 N N . LEU A 1 230 ? -6.844 8.479 14.802 1.00 93.38 230 LEU A N 1
ATOM 1677 C CA . LEU A 1 230 ? -6.428 7.588 15.889 1.00 93.38 230 LEU A CA 1
ATOM 1678 C C . LEU A 1 230 ? -5.908 8.352 17.116 1.00 93.38 230 LEU A C 1
ATOM 1680 O O . LEU A 1 230 ? -6.157 7.936 18.247 1.00 93.38 230 LEU A O 1
ATOM 1684 N N . ALA A 1 231 ? -5.211 9.477 16.923 1.00 92.38 231 ALA A N 1
ATOM 1685 C CA . ALA A 1 231 ? -4.778 10.335 18.024 1.00 92.38 231 ALA A CA 1
ATOM 1686 C C . ALA A 1 231 ? -5.963 10.997 18.744 1.00 92.38 231 ALA A C 1
ATOM 1688 O O . ALA A 1 231 ? -5.930 11.100 19.970 1.00 92.38 231 ALA A O 1
ATOM 1689 N N . GLY A 1 232 ? -7.009 11.392 18.008 1.00 94.81 232 GLY A N 1
ATOM 1690 C CA . GLY A 1 232 ? -8.266 11.881 18.580 1.00 94.81 232 GLY A CA 1
ATOM 1691 C C . GLY A 1 232 ? -8.924 10.836 19.482 1.00 94.81 232 GLY A C 1
ATOM 1692 O O . GLY A 1 232 ? -9.112 11.084 20.672 1.00 94.81 232 GLY A O 1
ATOM 1693 N N . LEU A 1 233 ? -9.146 9.624 18.957 1.00 95.56 233 LEU A N 1
ATOM 1694 C CA . LEU A 1 233 ? -9.714 8.504 19.723 1.00 95.56 233 LEU A CA 1
ATOM 1695 C C . LEU A 1 233 ? -8.884 8.158 20.963 1.00 95.56 233 LEU A C 1
ATOM 1697 O O . LEU A 1 233 ? -9.428 7.939 22.046 1.00 95.56 233 LEU A O 1
ATOM 1701 N N . ARG A 1 234 ? -7.552 8.150 20.831 1.00 96.00 234 ARG A N 1
ATOM 1702 C CA . ARG A 1 234 ? -6.650 7.962 21.971 1.00 96.00 234 ARG A CA 1
ATOM 1703 C C . ARG A 1 234 ? -6.859 9.049 23.025 1.00 96.00 234 ARG A C 1
ATOM 1705 O O . ARG A 1 234 ? -7.014 8.727 24.199 1.00 96.00 234 ARG A O 1
ATOM 1712 N N . GLY A 1 235 ? -6.896 10.315 22.613 1.00 96.69 235 GLY A N 1
ATOM 1713 C CA . GLY A 1 235 ? -7.117 11.446 23.511 1.00 96.69 235 GLY A CA 1
ATOM 1714 C C . GLY A 1 235 ? -8.458 11.370 24.246 1.00 96.69 235 GLY A C 1
ATOM 1715 O O . GLY A 1 235 ? -8.538 11.750 25.415 1.00 96.69 235 GLY A O 1
ATOM 1716 N N . ASP A 1 236 ? -9.501 10.853 23.599 1.00 96.69 236 ASP A N 1
ATOM 1717 C CA . ASP A 1 236 ? -10.822 10.647 24.203 1.00 96.69 236 ASP A CA 1
ATOM 1718 C C . ASP A 1 236 ? -10.789 9.562 25.284 1.00 96.69 236 ASP A C 1
ATOM 1720 O O . ASP A 1 236 ? -11.285 9.763 26.397 1.00 96.69 236 ASP A O 1
ATOM 1724 N N . VAL A 1 237 ? -10.133 8.436 24.997 1.00 96.44 237 VAL A N 1
ATOM 1725 C CA . VAL A 1 237 ? -9.941 7.346 25.963 1.00 96.44 237 VAL A CA 1
ATOM 1726 C C . VAL A 1 237 ? -9.055 7.777 27.135 1.00 96.44 237 VAL A C 1
ATOM 1728 O O . VAL A 1 237 ? -9.362 7.466 28.283 1.00 96.44 237 VAL A O 1
ATOM 1731 N N . GLU A 1 238 ? -8.000 8.553 26.893 1.00 97.56 238 GLU A N 1
ATOM 1732 C CA . GLU A 1 238 ? -7.151 9.101 27.957 1.00 97.56 238 GLU A CA 1
ATOM 1733 C C . GLU A 1 238 ? -7.909 10.078 28.871 1.00 97.56 238 GLU A C 1
ATOM 1735 O O . GLU A 1 238 ? -7.647 10.125 30.075 1.00 97.56 238 GLU A O 1
ATOM 1740 N N . ARG A 1 239 ? -8.870 10.852 28.341 1.00 97.94 239 ARG A N 1
ATOM 1741 C CA . ARG A 1 239 ? -9.750 11.689 29.176 1.00 97.94 239 ARG A CA 1
ATOM 1742 C C . ARG A 1 239 ? -10.636 10.831 30.078 1.00 97.94 239 ARG A C 1
ATOM 1744 O O . ARG A 1 239 ? -10.723 11.120 31.269 1.00 97.94 239 ARG A O 1
ATOM 1751 N N . ARG A 1 240 ? -11.225 9.757 29.541 1.00 97.50 240 ARG A N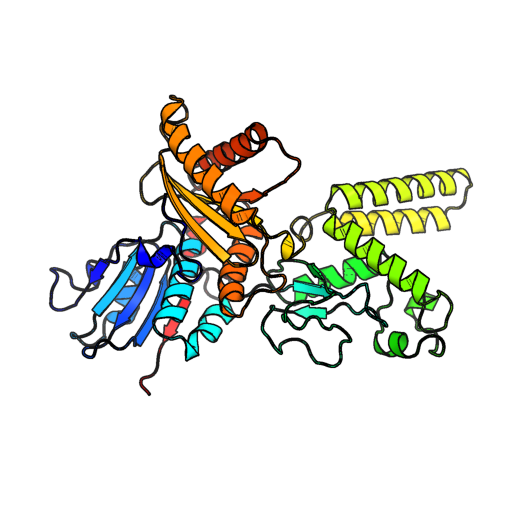 1
ATOM 1752 C CA . ARG A 1 240 ? -12.018 8.788 30.322 1.00 97.50 240 ARG A CA 1
ATOM 1753 C C . ARG A 1 240 ? -11.178 8.096 31.394 1.00 97.50 240 ARG A C 1
ATOM 1755 O O . ARG A 1 240 ? -11.618 7.997 32.532 1.00 97.50 240 ARG A O 1
ATOM 1762 N N . MET A 1 241 ? -9.946 7.710 31.062 1.00 97.88 241 MET A N 1
ATOM 1763 C CA . MET A 1 241 ? -8.983 7.151 32.014 1.00 97.88 241 MET A CA 1
ATOM 1764 C C . MET A 1 241 ? -8.747 8.096 33.199 1.00 97.88 241 MET A C 1
ATOM 1766 O O . MET A 1 241 ? -8.807 7.664 34.347 1.00 97.88 241 MET A O 1
ATOM 1770 N N . ARG A 1 242 ? -8.488 9.386 32.931 1.00 97.75 242 ARG A N 1
ATOM 1771 C CA . ARG A 1 242 ? -8.266 10.393 33.984 1.00 97.75 242 ARG A CA 1
ATOM 1772 C C . ARG A 1 242 ? -9.506 10.605 34.853 1.00 97.75 242 ARG A C 1
ATOM 1774 O O . ARG A 1 242 ? -9.360 10.746 36.061 1.00 97.75 242 ARG A O 1
ATOM 1781 N N . ALA A 1 243 ? -10.699 10.597 34.257 1.00 97.69 243 ALA A N 1
ATOM 1782 C CA . ALA A 1 243 ? -11.955 10.715 34.995 1.00 97.69 243 ALA A CA 1
ATOM 1783 C C . ALA A 1 243 ? -12.193 9.513 35.928 1.00 97.69 243 ALA A C 1
ATOM 1785 O O . ALA A 1 243 ? -12.455 9.713 37.110 1.00 97.69 243 ALA A O 1
ATOM 1786 N N . ALA A 1 244 ? -12.013 8.283 35.434 1.00 97.00 244 ALA A N 1
ATOM 1787 C CA . ALA A 1 244 ? -12.124 7.063 36.240 1.00 97.00 244 ALA A CA 1
ATOM 1788 C C . ALA A 1 244 ? -11.099 7.039 37.387 1.00 97.00 244 ALA A C 1
ATOM 1790 O O . ALA A 1 244 ? -11.437 6.742 38.528 1.00 97.00 244 ALA A O 1
ATOM 1791 N N . ALA A 1 245 ? -9.851 7.435 37.112 1.00 96.94 245 ALA A N 1
ATOM 1792 C CA . ALA A 1 245 ? -8.820 7.543 38.143 1.00 96.94 245 ALA A CA 1
ATOM 1793 C C . ALA A 1 245 ? -9.178 8.581 39.222 1.00 96.94 245 ALA A C 1
ATOM 1795 O O . ALA A 1 245 ? -8.982 8.316 40.403 1.00 96.94 245 ALA A O 1
ATOM 1796 N N . ALA A 1 246 ? -9.742 9.734 38.837 1.00 97.31 246 ALA A N 1
ATOM 1797 C CA . ALA A 1 246 ? -10.216 10.747 39.783 1.00 97.31 246 ALA A CA 1
ATOM 1798 C C . ALA A 1 246 ? -11.403 10.258 40.636 1.00 97.31 246 ALA A C 1
ATOM 1800 O O . ALA A 1 246 ? -11.562 10.702 41.770 1.00 97.31 246 ALA A O 1
ATOM 1801 N N . ALA A 1 247 ? -12.201 9.323 40.112 1.00 97.69 247 ALA A N 1
ATOM 1802 C CA . ALA A 1 247 ? -13.280 8.645 40.828 1.00 97.69 247 ALA A CA 1
ATOM 1803 C C . ALA A 1 247 ? -12.814 7.418 41.648 1.00 97.69 247 ALA A C 1
ATOM 1805 O O . ALA A 1 247 ? -13.645 6.742 42.246 1.00 97.69 247 ALA A O 1
ATOM 1806 N N . ASN A 1 248 ? -11.505 7.130 41.711 1.00 97.12 248 ASN A N 1
ATOM 1807 C CA . ASN A 1 248 ? -10.917 5.925 42.323 1.00 97.12 248 ASN A CA 1
ATOM 1808 C C . ASN A 1 248 ? -11.355 4.588 41.679 1.00 97.12 248 ASN A C 1
ATOM 1810 O O . ASN A 1 248 ? -11.256 3.527 42.294 1.00 97.12 248 ASN A O 1
ATOM 1814 N N . GLU A 1 249 ? -11.784 4.609 40.417 1.00 97.19 249 GLU A N 1
ATOM 1815 C CA . GLU A 1 249 ? -12.160 3.428 39.630 1.00 97.19 249 GLU A CA 1
ATOM 1816 C C . GLU A 1 249 ? -10.944 2.874 38.863 1.00 97.19 249 GLU A C 1
ATOM 1818 O O . GLU A 1 249 ? -10.814 3.008 37.640 1.00 97.19 249 GLU A O 1
ATOM 1823 N N . PHE A 1 250 ? -9.997 2.276 39.586 1.00 95.06 250 PHE A N 1
ATOM 1824 C CA . PHE A 1 250 ? -8.699 1.898 39.012 1.00 95.06 250 PHE A CA 1
ATOM 1825 C C . PHE A 1 250 ? -8.780 0.822 37.917 1.00 95.06 250 PHE A C 1
ATOM 1827 O O . PHE A 1 250 ? -7.993 0.864 36.971 1.00 95.06 250 PHE A O 1
ATOM 1834 N N . GLU A 1 251 ? -9.744 -0.099 37.989 1.00 94.56 251 GLU A N 1
ATOM 1835 C CA . GLU A 1 251 ? -9.961 -1.123 36.955 1.00 94.56 251 GLU A CA 1
ATOM 1836 C C . GLU A 1 251 ? -10.423 -0.500 35.629 1.00 94.56 251 GLU A C 1
ATOM 1838 O O . GLU A 1 251 ? -9.840 -0.762 34.573 1.00 94.56 251 GLU A O 1
ATOM 1843 N N . SER A 1 252 ? -11.399 0.412 35.688 1.00 93.56 252 SER A N 1
ATOM 1844 C CA . SER A 1 252 ? -11.869 1.189 34.535 1.00 93.56 252 SER A CA 1
ATOM 1845 C C . SER A 1 252 ? -10.747 2.032 33.927 1.00 93.56 252 SER A C 1
ATOM 1847 O O . SER A 1 252 ? -10.589 2.086 32.701 1.00 93.56 252 SER A O 1
ATOM 1849 N N . ALA A 1 253 ? -9.924 2.664 34.770 1.00 95.56 253 ALA A N 1
ATOM 1850 C CA . ALA A 1 253 ? -8.764 3.422 34.316 1.00 95.56 253 ALA A CA 1
ATOM 1851 C C . ALA A 1 253 ? -7.735 2.517 33.612 1.00 95.56 253 ALA A C 1
ATOM 1853 O O . ALA A 1 253 ? -7.239 2.869 32.538 1.00 95.56 253 ALA A O 1
ATOM 1854 N N . ALA A 1 254 ? -7.451 1.330 34.156 1.00 95.88 254 ALA A N 1
ATOM 1855 C CA . ALA A 1 254 ? -6.546 0.362 33.541 1.00 95.88 254 ALA A CA 1
ATOM 1856 C C . ALA A 1 254 ? -7.062 -0.133 32.177 1.00 95.88 254 ALA A C 1
ATOM 1858 O O . ALA A 1 254 ? -6.289 -0.199 31.217 1.00 95.88 254 ALA A O 1
ATOM 1859 N N . ALA A 1 255 ? -8.366 -0.399 32.053 1.00 93.75 255 ALA A N 1
ATOM 1860 C CA . ALA A 1 255 ? -8.991 -0.773 30.784 1.00 93.75 255 ALA A CA 1
ATOM 1861 C C . ALA A 1 255 ? -8.866 0.341 29.729 1.00 93.75 255 ALA A C 1
ATOM 1863 O O . ALA A 1 255 ? -8.472 0.078 28.589 1.00 93.75 255 ALA A O 1
ATOM 1864 N N . CYS A 1 256 ? -9.114 1.599 30.118 1.00 96.00 256 CYS A N 1
ATOM 1865 C CA . CYS A 1 256 ? -8.926 2.750 29.232 1.00 96.00 256 CYS A CA 1
ATOM 1866 C C . CYS A 1 256 ? -7.460 2.887 28.795 1.00 96.00 256 CYS A C 1
ATOM 1868 O O . CYS A 1 256 ? -7.181 3.066 27.610 1.00 96.00 256 CYS A O 1
ATOM 1870 N N . LYS A 1 257 ? -6.505 2.744 29.722 1.00 96.56 257 LYS A N 1
ATOM 1871 C CA . LYS A 1 257 ? -5.073 2.777 29.396 1.00 96.56 257 LYS A CA 1
ATOM 1872 C C . LYS A 1 257 ? -4.712 1.718 28.351 1.00 96.56 257 LYS A C 1
ATOM 1874 O O . LYS A 1 257 ? -4.098 2.043 27.336 1.00 96.56 257 LYS A O 1
ATOM 1879 N N . ALA A 1 258 ? -5.149 0.475 28.559 1.00 95.56 258 ALA A N 1
ATOM 1880 C CA . ALA A 1 258 ? -4.905 -0.616 27.622 1.00 95.56 258 ALA A CA 1
ATOM 1881 C C . ALA A 1 258 ? -5.511 -0.331 26.235 1.00 95.56 258 ALA A C 1
ATOM 1883 O O . ALA A 1 258 ? -4.899 -0.647 25.217 1.00 95.56 258 ALA A O 1
ATOM 1884 N N . GLN A 1 259 ? -6.691 0.292 26.163 1.00 95.06 259 GLN A N 1
ATOM 1885 C CA . GLN A 1 259 ? -7.301 0.684 24.890 1.00 95.06 259 GLN A CA 1
ATOM 1886 C C . GLN A 1 259 ? -6.521 1.815 24.189 1.00 95.06 259 GLN A C 1
ATOM 1888 O O . GLN A 1 259 ? -6.279 1.737 22.983 1.00 95.06 259 GLN A O 1
ATOM 1893 N N . ALA A 1 260 ? -6.051 2.825 24.927 1.00 95.75 260 ALA A N 1
ATOM 1894 C CA . ALA A 1 260 ? -5.215 3.899 24.380 1.00 95.75 260 ALA A CA 1
ATOM 1895 C C . ALA A 1 260 ? -3.890 3.371 23.785 1.00 95.75 260 ALA A C 1
ATOM 1897 O O . ALA A 1 260 ? -3.430 3.840 22.736 1.00 95.75 260 ALA A O 1
ATOM 1898 N N . GLU A 1 261 ? -3.296 2.347 24.404 1.00 95.00 261 GLU A N 1
ATOM 1899 C CA . GLU A 1 261 ? -2.111 1.655 23.881 1.00 95.00 261 GLU A CA 1
ATOM 1900 C C . GLU A 1 261 ? -2.403 0.921 22.560 1.00 95.00 261 GLU A C 1
ATOM 1902 O O . GLU A 1 261 ? -1.583 0.961 21.635 1.00 95.00 261 GLU A O 1
ATOM 1907 N N . ARG A 1 262 ? -3.590 0.312 22.410 1.00 94.81 262 ARG A N 1
ATOM 1908 C CA . ARG A 1 262 ? -4.012 -0.331 21.148 1.00 94.81 262 ARG A CA 1
ATOM 1909 C C . ARG A 1 262 ? -4.159 0.685 20.013 1.00 94.81 262 ARG A C 1
ATOM 1911 O O . ARG A 1 262 ? -3.640 0.445 18.923 1.00 94.81 262 ARG A O 1
ATOM 1918 N N . PHE A 1 263 ? -4.770 1.847 20.265 1.00 95.06 263 PHE A N 1
ATOM 1919 C CA . PHE A 1 263 ? -4.829 2.923 19.263 1.00 95.06 263 PHE A CA 1
ATOM 1920 C C . PHE A 1 263 ? -3.442 3.458 18.900 1.00 95.06 263 PHE A C 1
ATOM 1922 O O . PHE A 1 263 ? -3.163 3.717 17.730 1.00 95.06 263 PHE A O 1
ATOM 1929 N N . SER A 1 264 ? -2.535 3.552 19.873 1.00 92.25 264 SER A N 1
ATOM 1930 C CA . SER A 1 264 ? -1.147 3.961 19.620 1.00 92.25 264 SER A CA 1
ATOM 1931 C C . SER A 1 264 ? -0.408 2.976 18.711 1.00 92.25 264 SER A C 1
ATOM 1933 O O . SER A 1 264 ? 0.339 3.397 17.828 1.00 92.25 264 SER A O 1
ATOM 1935 N N . ARG A 1 265 ? -0.656 1.668 18.870 1.00 91.12 265 ARG A N 1
ATOM 1936 C CA . ARG A 1 265 ? -0.112 0.629 17.984 1.00 91.12 265 ARG A CA 1
ATOM 1937 C C . ARG A 1 265 ? -0.623 0.773 16.549 1.00 91.12 265 ARG A C 1
ATOM 1939 O O . ARG A 1 265 ? 0.167 0.610 15.624 1.00 91.12 265 ARG A O 1
ATOM 1946 N N . LEU A 1 266 ? -1.905 1.094 16.365 1.00 91.56 266 LEU A N 1
ATOM 1947 C CA . LEU A 1 266 ? -2.495 1.333 15.041 1.00 91.56 266 LEU A CA 1
ATOM 1948 C C . LEU A 1 266 ? -1.962 2.605 14.369 1.00 91.56 266 LEU A C 1
ATOM 1950 O O . LEU A 1 266 ? -1.789 2.625 13.155 1.00 91.56 266 LEU A O 1
ATOM 1954 N N . ALA A 1 267 ? -1.672 3.652 15.143 1.00 88.88 267 ALA A N 1
ATOM 1955 C CA . ALA A 1 267 ? -1.211 4.932 14.605 1.00 88.88 267 ALA A CA 1
ATOM 1956 C C . ALA A 1 267 ? 0.266 4.928 14.166 1.00 88.88 267 ALA A C 1
ATOM 1958 O O . ALA A 1 267 ? 0.700 5.834 13.454 1.00 88.88 267 ALA A O 1
ATOM 1959 N N . GLY A 1 268 ? 1.055 3.949 14.618 1.00 84.94 268 GLY A N 1
ATOM 1960 C CA . GLY A 1 268 ? 2.510 3.950 14.490 1.00 84.94 268 GLY A CA 1
ATOM 1961 C C . GLY A 1 268 ? 3.100 2.763 13.726 1.00 84.94 268 GLY A C 1
ATOM 1962 O O . GLY A 1 268 ? 2.414 1.868 13.233 1.00 84.94 268 GLY A O 1
ATOM 1963 N N . GLY A 1 269 ? 4.433 2.757 13.644 1.00 81.50 269 GLY A N 1
ATOM 1964 C CA . GLY A 1 269 ? 5.213 1.627 13.140 1.00 81.50 269 GLY A CA 1
ATOM 1965 C C . GLY A 1 269 ? 4.838 1.204 11.717 1.00 81.50 269 GLY A C 1
ATOM 1966 O O . GLY A 1 269 ? 4.805 2.021 10.798 1.00 81.50 269 GLY A O 1
ATOM 1967 N N . ALA A 1 270 ? 4.576 -0.094 11.543 1.00 75.62 270 ALA A N 1
ATOM 1968 C CA . ALA A 1 270 ? 4.265 -0.693 10.246 1.00 75.62 270 ALA A CA 1
ATOM 1969 C C . ALA A 1 270 ? 2.913 -0.238 9.661 1.00 75.62 270 ALA A C 1
ATOM 1971 O O . ALA A 1 270 ? 2.713 -0.370 8.456 1.00 75.62 270 ALA A O 1
ATOM 1972 N N . PHE A 1 271 ? 2.003 0.307 10.480 1.00 88.44 271 PHE A N 1
ATOM 1973 C CA . PHE A 1 271 ? 0.641 0.660 10.059 1.00 88.44 271 PHE A CA 1
ATOM 1974 C C . PHE A 1 271 ? 0.466 2.134 9.692 1.00 88.44 271 PHE A C 1
ATOM 1976 O O . PHE A 1 271 ? -0.509 2.485 9.038 1.00 88.44 271 PHE A O 1
ATOM 1983 N N . ALA A 1 272 ? 1.453 2.986 9.987 1.00 85.69 272 ALA A N 1
ATOM 1984 C CA . ALA A 1 272 ? 1.417 4.420 9.675 1.00 85.69 272 ALA A CA 1
ATOM 1985 C C . ALA A 1 272 ? 1.274 4.742 8.170 1.00 85.69 272 ALA A C 1
ATOM 1987 O O . ALA A 1 272 ? 1.034 5.885 7.791 1.00 85.69 272 ALA A O 1
ATOM 1988 N N . ARG A 1 273 ? 1.473 3.742 7.305 1.00 86.25 273 ARG A N 1
ATOM 1989 C CA . ARG A 1 273 ? 1.376 3.844 5.843 1.00 86.25 273 ARG A CA 1
ATOM 1990 C C . ARG A 1 273 ? 0.148 3.145 5.268 1.00 86.25 273 ARG A C 1
ATOM 1992 O O . ARG A 1 273 ? -0.039 3.161 4.057 1.00 86.25 273 ARG A O 1
ATOM 1999 N N . VAL A 1 274 ? -0.676 2.536 6.113 1.00 89.50 274 VAL A N 1
ATOM 2000 C CA . VAL A 1 274 ? -1.927 1.926 5.676 1.00 89.50 274 VAL A CA 1
ATOM 2001 C C . VAL A 1 274 ? -2.888 3.029 5.247 1.00 89.50 274 VAL A C 1
ATOM 2003 O O . VAL A 1 274 ? -3.026 4.055 5.910 1.00 89.50 274 VAL A O 1
ATOM 2006 N N . ARG A 1 275 ? -3.527 2.822 4.103 1.00 88.12 275 ARG A N 1
ATOM 2007 C CA . ARG A 1 275 ? -4.548 3.693 3.522 1.00 88.12 275 ARG A CA 1
ATOM 2008 C C . ARG A 1 275 ? -5.512 2.874 2.682 1.00 88.12 275 ARG A C 1
ATOM 2010 O O . ARG A 1 275 ? -5.240 1.711 2.382 1.00 88.12 275 ARG A O 1
ATOM 2017 N N . ARG A 1 276 ? -6.616 3.492 2.267 1.00 88.88 276 ARG A N 1
ATOM 2018 C CA . ARG A 1 276 ? -7.515 2.893 1.278 1.00 88.88 276 ARG A CA 1
ATOM 2019 C C . ARG A 1 276 ? -6.808 2.758 -0.063 1.00 88.88 276 ARG A C 1
ATOM 2021 O O . ARG A 1 276 ? -6.044 3.638 -0.463 1.00 88.88 276 ARG A O 1
ATOM 2028 N N . LEU A 1 277 ? -7.122 1.690 -0.785 1.00 87.00 277 LEU A N 1
ATOM 2029 C CA . LEU A 1 277 ? -6.693 1.484 -2.165 1.00 87.00 277 LEU A CA 1
ATOM 2030 C C . LEU A 1 277 ? -7.131 2.647 -3.069 1.00 87.00 277 LEU A C 1
ATOM 2032 O O . LEU A 1 277 ? -6.332 3.143 -3.861 1.00 87.00 277 LEU A O 1
ATOM 2036 N N . ALA A 1 278 ? -8.357 3.145 -2.880 1.00 83.62 278 ALA A N 1
ATOM 2037 C CA . ALA A 1 278 ? -8.881 4.309 -3.595 1.00 83.62 278 ALA A CA 1
ATOM 2038 C C . ALA A 1 278 ? -8.065 5.595 -3.339 1.00 83.62 278 ALA A C 1
ATOM 2040 O O . ALA A 1 278 ? -7.962 6.456 -4.217 1.00 83.62 278 ALA A O 1
ATOM 2041 N N . ASP A 1 279 ? -7.429 5.699 -2.170 1.00 86.12 279 ASP A N 1
ATOM 2042 C CA . ASP A 1 279 ? -6.552 6.813 -1.799 1.00 86.12 279 ASP A CA 1
ATOM 2043 C C . ASP A 1 279 ? -5.087 6.554 -2.186 1.00 86.12 279 ASP A C 1
ATOM 2045 O O . ASP A 1 279 ? -4.217 7.389 -1.926 1.00 86.12 279 ASP A O 1
ATOM 2049 N N . PHE A 1 280 ? -4.759 5.411 -2.801 1.00 89.19 280 PHE A N 1
ATOM 2050 C CA . PHE A 1 280 ? -3.410 5.106 -3.281 1.00 89.19 280 PHE A CA 1
ATOM 2051 C C . PHE A 1 280 ? -3.123 5.870 -4.586 1.00 89.19 280 PHE A C 1
ATOM 2053 O O . PHE A 1 280 ? -3.096 5.321 -5.691 1.00 89.19 280 PHE A O 1
ATOM 2060 N N . ARG A 1 281 ? -2.976 7.190 -4.430 1.00 90.69 281 ARG A N 1
ATOM 2061 C CA . ARG A 1 281 ? -2.811 8.192 -5.481 1.00 90.69 281 ARG A CA 1
ATOM 2062 C C . ARG A 1 281 ? -1.678 9.137 -5.119 1.00 90.69 281 ARG A C 1
ATOM 2064 O O . ARG A 1 281 ? -1.731 9.806 -4.084 1.00 90.69 281 ARG A O 1
ATOM 2071 N N . PHE A 1 282 ? -0.662 9.200 -5.968 1.00 93.38 282 PHE A N 1
ATOM 2072 C CA . PHE A 1 282 ? 0.547 9.964 -5.682 1.00 93.38 282 PHE A CA 1
ATOM 2073 C C . PHE A 1 282 ? 1.148 10.537 -6.953 1.00 93.38 282 PHE A C 1
ATOM 2075 O O . PHE A 1 282 ? 1.110 9.892 -8.001 1.00 93.38 282 PHE A O 1
ATOM 2082 N N . VAL A 1 283 ? 1.796 11.690 -6.820 1.00 95.06 283 VAL A N 1
ATOM 2083 C CA . VAL A 1 283 ? 2.871 12.069 -7.736 1.00 95.06 283 VAL A CA 1
ATOM 2084 C C . VAL A 1 283 ? 4.150 11.389 -7.263 1.00 95.06 283 VAL A C 1
ATOM 2086 O O . VAL A 1 283 ? 4.479 11.386 -6.075 1.00 95.06 283 VAL A O 1
ATOM 2089 N N . LEU A 1 284 ? 4.830 10.755 -8.206 1.00 94.69 284 LEU A N 1
ATOM 2090 C CA . LEU A 1 284 ? 6.042 9.985 -7.997 1.00 94.69 284 LEU A CA 1
ATOM 2091 C C . LEU A 1 284 ? 7.230 10.798 -8.500 1.00 94.69 284 LEU A C 1
ATOM 2093 O O . LEU A 1 284 ? 7.204 11.305 -9.620 1.00 94.69 284 LEU A O 1
ATOM 2097 N N . VAL A 1 285 ? 8.278 10.890 -7.686 1.00 93.56 285 VAL A N 1
ATOM 2098 C CA . VAL A 1 285 ? 9.526 11.572 -8.051 1.00 93.56 285 VAL A CA 1
ATOM 2099 C C . VAL A 1 285 ? 10.700 10.637 -7.796 1.00 93.56 285 VAL A C 1
ATOM 2101 O O . VAL A 1 285 ? 10.928 10.226 -6.656 1.00 93.56 285 VAL A O 1
ATOM 2104 N N . TRP A 1 286 ? 11.456 10.299 -8.837 1.00 92.88 286 TRP A N 1
ATOM 2105 C CA . TRP A 1 286 ? 12.677 9.494 -8.726 1.00 92.88 286 TRP A CA 1
ATOM 2106 C C . TRP A 1 286 ? 13.803 10.075 -9.579 1.00 92.88 286 TRP A C 1
ATOM 2108 O O . TRP A 1 286 ? 13.637 11.104 -10.230 1.00 92.88 286 TRP A O 1
ATOM 2118 N N . ARG A 1 287 ? 14.994 9.473 -9.523 1.00 88.69 287 ARG A N 1
ATOM 2119 C CA . ARG A 1 287 ? 16.150 9.986 -10.264 1.00 88.69 287 ARG A CA 1
ATOM 2120 C C . ARG A 1 287 ? 15.903 9.832 -11.755 1.00 88.69 287 ARG A C 1
ATOM 2122 O O . ARG A 1 287 ? 15.472 8.771 -12.188 1.00 88.69 287 ARG A O 1
ATOM 2129 N N . GLY A 1 288 ? 16.209 10.879 -12.510 1.00 87.38 288 GLY A N 1
ATOM 2130 C CA . GLY A 1 288 ? 16.219 10.823 -13.962 1.00 87.38 288 GLY A CA 1
ATOM 2131 C C . GLY A 1 288 ? 17.488 10.146 -14.496 1.00 87.38 288 GLY A C 1
ATOM 2132 O O . GLY A 1 288 ? 18.387 9.784 -13.729 1.00 87.38 288 GLY A O 1
ATOM 2133 N N . PRO A 1 289 ? 17.590 9.984 -15.821 1.00 80.75 289 PRO A N 1
ATOM 2134 C CA . PRO A 1 289 ? 18.732 9.343 -16.476 1.00 80.75 289 PRO A CA 1
ATOM 2135 C C . PRO A 1 289 ? 19.986 10.232 -16.503 1.00 80.75 289 PRO A C 1
ATOM 2137 O O . PRO A 1 289 ? 21.089 9.744 -16.727 1.00 80.75 289 PRO A O 1
ATOM 2140 N N . ARG A 1 290 ? 19.829 11.544 -16.288 1.00 84.94 290 ARG A N 1
ATOM 2141 C CA . ARG A 1 290 ? 20.917 12.530 -16.290 1.00 84.94 290 ARG A CA 1
ATOM 2142 C C . ARG A 1 290 ? 21.238 12.978 -14.871 1.00 84.94 290 ARG A C 1
ATOM 2144 O O . ARG A 1 290 ? 20.349 13.096 -14.026 1.00 84.94 290 ARG A O 1
ATOM 2151 N N . GLU A 1 291 ? 22.507 13.284 -14.619 1.00 84.00 291 GLU A N 1
ATOM 2152 C CA . GLU A 1 291 ? 22.926 13.832 -13.331 1.00 84.00 291 GLU A CA 1
ATOM 2153 C C . GLU A 1 291 ? 22.163 15.124 -13.018 1.00 84.00 291 GLU A C 1
ATOM 2155 O O . GLU A 1 291 ? 22.063 16.028 -13.846 1.00 84.00 291 GLU A O 1
ATOM 2160 N N . GLY A 1 292 ? 21.600 15.207 -11.812 1.00 84.94 292 GLY A N 1
ATOM 2161 C CA . GLY A 1 292 ? 20.850 16.381 -11.380 1.00 84.94 292 GLY A CA 1
ATOM 2162 C C . GLY A 1 292 ? 19.444 16.504 -11.966 1.00 84.94 292 GLY A C 1
ATOM 2163 O O . GLY A 1 292 ? 18.802 17.530 -11.738 1.00 84.94 292 GLY A O 1
ATOM 2164 N N . TRP A 1 293 ? 18.960 15.495 -12.693 1.00 89.00 293 TRP A N 1
ATOM 2165 C CA . TRP A 1 293 ? 17.591 15.427 -13.197 1.00 89.00 293 TRP A CA 1
ATOM 2166 C C . TRP A 1 293 ? 16.748 14.463 -12.368 1.00 89.00 293 TRP A C 1
ATOM 2168 O O . TRP A 1 293 ? 17.244 13.485 -11.802 1.00 89.00 293 TRP A O 1
ATOM 2178 N N . VAL A 1 294 ? 15.452 14.736 -12.325 1.00 90.75 294 VAL A N 1
ATOM 2179 C CA . VAL A 1 294 ? 14.442 13.849 -11.750 1.00 90.75 294 VAL A CA 1
ATOM 2180 C C . VAL A 1 294 ? 13.457 13.441 -12.827 1.00 90.75 294 VAL A C 1
ATOM 2182 O O . VAL A 1 294 ? 13.216 14.197 -13.767 1.00 90.75 294 VAL A O 1
ATOM 2185 N N . ARG A 1 295 ? 12.878 12.261 -12.657 1.00 92.50 295 ARG A N 1
ATOM 2186 C CA . ARG A 1 295 ? 11.742 11.779 -13.424 1.00 92.50 295 ARG A CA 1
ATOM 2187 C C . ARG A 1 295 ? 10.476 11.975 -12.608 1.00 92.50 295 ARG A C 1
ATOM 2189 O O . ARG A 1 295 ? 10.453 11.675 -11.410 1.00 92.50 295 ARG A O 1
ATOM 2196 N N . ILE A 1 296 ? 9.447 12.502 -13.260 1.00 93.06 296 ILE A N 1
ATOM 2197 C CA . ILE A 1 296 ? 8.142 12.762 -12.663 1.00 93.06 296 ILE A CA 1
ATOM 2198 C C . ILE A 1 296 ? 7.131 11.811 -13.285 1.00 93.06 296 ILE A C 1
ATOM 2200 O O . ILE A 1 296 ? 6.975 11.728 -14.504 1.00 93.06 296 ILE A O 1
ATOM 2204 N N . GLY A 1 297 ? 6.428 11.102 -12.414 1.00 93.44 297 GLY A N 1
ATOM 2205 C CA . GLY A 1 297 ? 5.320 10.234 -12.764 1.00 93.44 297 GLY A CA 1
ATOM 2206 C C . GLY A 1 297 ? 4.146 10.433 -11.820 1.00 93.44 297 GLY A C 1
ATOM 2207 O O . GLY A 1 297 ? 4.187 11.237 -10.889 1.00 93.44 297 GLY A O 1
ATOM 2208 N N . ALA A 1 298 ? 3.098 9.657 -12.030 1.00 93.94 298 ALA A N 1
ATOM 2209 C CA . ALA A 1 298 ? 1.977 9.568 -11.119 1.00 93.94 298 ALA A CA 1
ATOM 2210 C C . ALA A 1 298 ? 1.482 8.131 -11.030 1.00 93.94 298 ALA A C 1
ATOM 2212 O O . ALA A 1 298 ? 1.642 7.343 -11.963 1.00 93.94 298 ALA A O 1
ATOM 2213 N N . CYS A 1 299 ? 0.840 7.811 -9.913 1.00 92.12 299 CYS A N 1
ATOM 2214 C CA . CYS A 1 299 ? 0.079 6.584 -9.776 1.00 92.12 299 CYS A CA 1
ATOM 2215 C C . CYS A 1 299 ? -1.329 6.848 -9.254 1.00 92.12 299 CYS A C 1
ATOM 2217 O O . CYS A 1 299 ? -1.565 7.805 -8.511 1.00 92.12 299 CYS A O 1
ATOM 2219 N N . ARG A 1 300 ? -2.256 5.982 -9.658 1.00 89.56 300 ARG A N 1
ATOM 2220 C CA . ARG A 1 300 ? -3.658 5.990 -9.245 1.00 89.56 300 ARG A CA 1
ATOM 2221 C C . ARG A 1 300 ? -4.191 4.562 -9.246 1.00 89.56 300 ARG A C 1
ATOM 2223 O O . ARG A 1 300 ? -4.394 4.000 -10.315 1.00 89.56 300 ARG A O 1
ATOM 2230 N N . GLY A 1 301 ? -4.410 3.980 -8.066 1.00 81.00 301 GLY A N 1
ATOM 2231 C CA . GLY A 1 301 ? -5.052 2.661 -7.944 1.00 81.00 301 GLY A CA 1
ATOM 2232 C C . GLY A 1 301 ? -4.353 1.545 -8.737 1.00 81.00 301 GLY A C 1
ATOM 2233 O O . GLY A 1 301 ? -5.017 0.662 -9.256 1.00 81.00 301 GLY A O 1
ATOM 2234 N N . GLY A 1 302 ? -3.025 1.615 -8.888 1.00 80.94 302 GLY A N 1
ATOM 2235 C CA . GLY A 1 302 ? -2.231 0.667 -9.684 1.00 80.94 302 GLY A CA 1
ATOM 2236 C C . GLY A 1 302 ? -1.964 1.084 -11.132 1.00 80.94 302 GLY A C 1
ATOM 2237 O O . GLY A 1 302 ? -1.050 0.555 -11.756 1.00 80.94 302 GLY A O 1
ATOM 2238 N N . GLN A 1 303 ? -2.656 2.097 -11.650 1.00 87.06 303 GLN A N 1
ATOM 2239 C CA 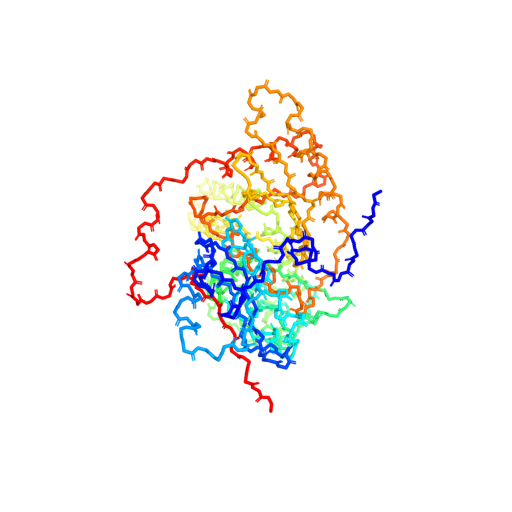. GLN A 1 303 ? -2.273 2.747 -12.904 1.00 87.06 303 GLN A CA 1
ATOM 2240 C C . GLN A 1 303 ? -1.040 3.612 -12.668 1.00 87.06 303 GLN A C 1
ATOM 2242 O O . GLN A 1 303 ? -0.996 4.350 -11.683 1.00 87.06 303 GLN A O 1
ATOM 2247 N N . VAL A 1 304 ? -0.064 3.558 -13.574 1.00 89.81 304 VAL A N 1
ATOM 2248 C CA . VAL A 1 304 ? 1.177 4.339 -13.489 1.00 89.81 304 VAL A CA 1
ATOM 2249 C C . VAL A 1 304 ? 1.407 5.071 -14.801 1.00 89.81 304 VAL A C 1
ATOM 2251 O O . VAL A 1 304 ? 1.304 4.475 -15.871 1.00 89.81 304 VAL A O 1
ATOM 2254 N N . ALA A 1 305 ? 1.735 6.357 -14.713 1.00 89.69 305 ALA A N 1
ATOM 2255 C CA . ALA A 1 305 ? 2.080 7.186 -15.858 1.00 89.69 305 ALA A CA 1
ATOM 2256 C C . ALA A 1 305 ? 3.378 7.954 -15.600 1.00 89.69 305 ALA A C 1
ATOM 2258 O O . ALA A 1 305 ? 3.616 8.421 -14.487 1.00 89.69 305 ALA A O 1
ATOM 2259 N N . VAL A 1 306 ? 4.205 8.099 -16.634 1.00 90.31 306 VAL A N 1
ATOM 2260 C CA . VAL A 1 306 ? 5.408 8.940 -16.619 1.00 90.31 306 VAL A CA 1
ATOM 2261 C C . VAL A 1 306 ? 5.110 10.193 -17.428 1.00 90.31 306 VAL A C 1
ATOM 2263 O O . VAL A 1 306 ? 4.544 10.098 -18.511 1.00 90.31 306 VAL A O 1
ATOM 2266 N N . PHE A 1 307 ? 5.458 11.357 -16.887 1.00 90.62 307 PHE A N 1
ATOM 2267 C CA . PHE A 1 307 ? 5.207 12.654 -17.520 1.00 90.62 307 PHE A CA 1
ATOM 2268 C C . PHE A 1 307 ? 6.466 13.224 -18.167 1.00 90.62 307 PHE A C 1
ATOM 2270 O O . PHE A 1 307 ? 6.371 13.920 -19.173 1.00 90.62 307 PHE A O 1
ATOM 2277 N N . GLY A 1 308 ? 7.640 12.915 -17.615 1.00 89.56 308 GLY A N 1
ATOM 2278 C CA . GLY A 1 308 ? 8.914 13.274 -18.220 1.00 89.56 308 GLY A CA 1
ATOM 2279 C C . GLY A 1 308 ? 10.023 13.488 -17.202 1.00 89.56 308 GLY A C 1
ATOM 2280 O O . GLY A 1 308 ? 9.862 13.229 -16.006 1.00 89.56 308 GLY A O 1
ATOM 2281 N N . ASP A 1 309 ? 11.143 13.994 -17.707 1.00 90.31 309 ASP A N 1
ATOM 2282 C CA . ASP A 1 309 ? 12.327 14.318 -16.923 1.00 90.31 309 ASP A CA 1
ATOM 2283 C C . ASP A 1 309 ? 12.501 15.837 -16.820 1.00 90.31 309 ASP A C 1
ATOM 2285 O O . ASP A 1 309 ? 12.322 16.559 -17.800 1.00 90.31 309 ASP A O 1
ATOM 2289 N N . ALA A 1 310 ? 12.910 16.323 -15.648 1.00 88.38 310 ALA A N 1
ATOM 2290 C CA . ALA A 1 310 ? 13.206 17.733 -15.409 1.00 88.38 310 ALA A CA 1
ATOM 2291 C C . ALA A 1 310 ? 14.532 17.920 -14.661 1.00 88.38 310 ALA A C 1
ATOM 2293 O O . ALA A 1 310 ? 14.885 17.145 -13.769 1.00 88.38 310 ALA A O 1
ATOM 2294 N N . ALA A 1 311 ? 15.267 18.979 -15.003 1.00 86.31 311 ALA A N 1
ATOM 2295 C CA . ALA A 1 311 ? 16.499 19.358 -14.320 1.00 86.31 311 ALA A CA 1
ATOM 2296 C C . ALA A 1 311 ? 16.196 19.990 -12.953 1.00 86.31 311 ALA A C 1
ATOM 2298 O O . ALA A 1 311 ? 15.415 20.925 -12.865 1.00 86.31 311 ALA A O 1
ATOM 2299 N N . VAL A 1 312 ? 16.859 19.545 -11.884 1.00 77.81 312 VAL A N 1
ATOM 2300 C CA . VAL A 1 312 ? 16.656 20.073 -10.517 1.00 77.81 312 VAL A CA 1
ATOM 2301 C C . VAL A 1 312 ? 17.959 20.589 -9.906 1.00 77.81 312 VAL A C 1
ATOM 2303 O O . VAL A 1 312 ? 17.934 21.468 -9.051 1.00 77.81 312 VAL A O 1
ATOM 2306 N N . ALA A 1 313 ? 19.129 20.141 -10.370 1.00 59.62 313 ALA A N 1
ATOM 2307 C CA . ALA A 1 313 ? 20.421 20.598 -9.839 1.00 59.62 313 ALA A CA 1
ATOM 2308 C C . ALA A 1 313 ? 20.711 22.101 -10.056 1.00 59.62 313 ALA A C 1
ATOM 2310 O O . ALA A 1 313 ? 21.486 22.688 -9.300 1.00 59.62 313 ALA A O 1
ATOM 2311 N N . ALA A 1 314 ? 20.044 22.761 -11.010 1.00 50.50 314 ALA A N 1
ATOM 2312 C CA . ALA A 1 314 ? 20.084 24.221 -11.150 1.00 50.50 314 ALA A CA 1
ATOM 2313 C C . ALA A 1 314 ? 19.188 24.959 -10.123 1.00 50.50 314 ALA A C 1
ATOM 2315 O O . ALA A 1 314 ? 19.373 26.151 -9.877 1.00 50.50 314 ALA A O 1
ATOM 2316 N N . ALA A 1 315 ? 18.257 24.257 -9.465 1.00 47.91 315 ALA A N 1
ATOM 2317 C CA . ALA A 1 315 ? 17.168 24.842 -8.676 1.00 47.91 315 ALA A CA 1
ATOM 2318 C C . ALA A 1 315 ? 17.581 25.421 -7.312 1.00 47.91 315 ALA A C 1
ATOM 2320 O O . ALA A 1 315 ? 16.804 26.152 -6.707 1.00 47.91 315 ALA A O 1
ATOM 2321 N N . ARG A 1 316 ? 18.809 25.181 -6.820 1.00 49.66 316 ARG A N 1
ATOM 2322 C CA . ARG A 1 316 ? 19.328 25.959 -5.673 1.00 49.66 316 ARG A CA 1
ATOM 2323 C C . ARG A 1 316 ? 19.720 27.392 -6.056 1.00 49.66 316 ARG A C 1
ATOM 2325 O O . ARG A 1 316 ? 19.944 28.194 -5.157 1.00 49.66 316 ARG A O 1
ATOM 2332 N N . ARG A 1 317 ? 19.846 27.707 -7.354 1.00 43.88 317 ARG A N 1
ATOM 2333 C CA . ARG A 1 317 ? 20.366 28.996 -7.846 1.00 43.88 317 ARG A CA 1
ATOM 2334 C C . ARG A 1 317 ? 19.502 29.693 -8.909 1.00 43.88 317 ARG A C 1
ATOM 2336 O O . ARG A 1 317 ? 19.779 30.853 -9.192 1.00 43.88 317 ARG A O 1
ATOM 2343 N N . SER A 1 318 ? 18.455 29.071 -9.466 1.00 46.31 318 SER A N 1
ATOM 2344 C CA . SER A 1 318 ? 17.509 29.762 -10.364 1.00 46.31 318 SER A CA 1
ATOM 2345 C C . SER A 1 318 ? 16.079 29.202 -10.322 1.00 46.31 318 SER A C 1
ATOM 2347 O O . SER A 1 318 ? 15.870 27.997 -10.181 1.00 46.31 318 SER A O 1
ATOM 2349 N N . ALA A 1 319 ? 15.086 30.088 -10.482 1.00 49.06 319 ALA A N 1
ATOM 2350 C CA . ALA A 1 319 ? 13.660 29.743 -10.549 1.00 49.06 319 ALA A CA 1
ATOM 2351 C C . ALA A 1 319 ? 13.308 28.885 -11.786 1.00 49.06 319 ALA A C 1
ATOM 2353 O O . ALA A 1 319 ? 12.508 27.955 -11.683 1.00 49.06 319 ALA A O 1
ATOM 2354 N N . ALA A 1 320 ? 13.985 29.121 -12.916 1.00 46.81 320 ALA A N 1
ATOM 2355 C CA . ALA A 1 320 ? 13.706 28.484 -14.207 1.00 46.81 320 ALA A CA 1
ATOM 2356 C C . ALA A 1 320 ? 13.971 26.964 -14.246 1.00 46.81 320 ALA A C 1
ATOM 2358 O O . ALA A 1 320 ? 13.267 26.240 -14.941 1.00 46.81 320 ALA A O 1
ATOM 2359 N N . GLY A 1 321 ? 14.941 26.445 -13.477 1.00 54.06 321 GLY A N 1
ATOM 2360 C CA . GLY A 1 321 ? 15.174 24.993 -13.392 1.00 54.06 321 GLY A CA 1
ATOM 2361 C C . GLY A 1 321 ? 14.010 24.245 -12.732 1.00 54.06 321 GLY A C 1
ATOM 2362 O O . GLY A 1 321 ? 13.712 23.111 -13.081 1.00 54.06 321 GLY A O 1
ATOM 2363 N N . SER A 1 322 ? 13.298 24.903 -11.814 1.00 66.94 322 SER A N 1
ATOM 2364 C CA . SER A 1 322 ? 12.131 24.316 -11.150 1.00 66.94 322 SER A CA 1
ATOM 2365 C C . SER A 1 322 ? 10.839 24.410 -11.966 1.00 66.94 322 SER A C 1
ATOM 2367 O O . SER A 1 322 ? 9.911 23.665 -11.672 1.00 66.94 322 SER A O 1
ATOM 2369 N N . GLU A 1 323 ? 10.778 25.270 -12.989 1.00 79.62 323 GLU A N 1
ATOM 2370 C CA . GLU A 1 323 ? 9.576 25.514 -13.803 1.00 79.62 323 GLU A CA 1
ATOM 2371 C C . GLU A 1 323 ? 9.098 24.228 -14.493 1.00 79.62 323 GLU A C 1
ATOM 2373 O O . GLU A 1 323 ? 7.987 23.770 -14.246 1.00 79.62 323 GLU A O 1
ATOM 2378 N N . GLY A 1 324 ? 9.979 23.555 -15.245 1.00 82.75 324 GLY A N 1
ATOM 2379 C CA . GLY A 1 324 ? 9.624 22.310 -15.935 1.00 82.75 324 GLY A CA 1
ATOM 2380 C C . GLY A 1 324 ? 9.234 21.180 -14.975 1.00 82.75 324 GLY A C 1
ATOM 2381 O O . GLY A 1 324 ? 8.308 20.420 -15.245 1.00 82.75 324 GLY A O 1
ATOM 2382 N N . ALA A 1 325 ? 9.878 21.093 -13.805 1.00 84.56 325 ALA A N 1
ATOM 2383 C CA . ALA A 1 325 ? 9.482 20.132 -12.775 1.00 84.56 325 ALA A CA 1
ATOM 2384 C C . ALA A 1 325 ? 8.080 20.441 -12.216 1.00 84.56 325 ALA A C 1
ATOM 2386 O O . ALA A 1 325 ? 7.302 19.522 -11.971 1.00 84.56 325 ALA A O 1
ATOM 2387 N N . ARG A 1 326 ? 7.739 21.724 -12.043 1.00 87.06 326 ARG A N 1
ATOM 2388 C CA . ARG A 1 326 ? 6.412 22.164 -11.589 1.00 87.06 326 ARG A CA 1
ATOM 2389 C C . ARG A 1 326 ? 5.333 21.881 -12.627 1.00 87.06 326 ARG A C 1
ATOM 2391 O O . ARG A 1 326 ? 4.276 21.384 -12.252 1.00 87.06 326 ARG A O 1
ATOM 2398 N N . GLU A 1 327 ? 5.600 22.142 -13.905 1.00 89.56 327 GLU A N 1
ATOM 2399 C CA . GLU A 1 327 ? 4.669 21.864 -15.007 1.00 89.56 327 GLU A CA 1
ATOM 2400 C C . GLU A 1 327 ? 4.350 20.368 -15.116 1.00 89.56 327 GLU A C 1
ATOM 2402 O O . GLU A 1 327 ? 3.181 19.973 -15.112 1.00 89.56 327 GLU A O 1
ATOM 2407 N N . LEU A 1 328 ? 5.383 19.518 -15.134 1.00 91.44 328 LEU A N 1
ATOM 2408 C CA . LEU A 1 328 ? 5.208 18.064 -15.158 1.00 91.44 328 LEU A CA 1
ATOM 2409 C C . LEU A 1 328 ? 4.471 17.566 -13.909 1.00 91.44 328 LEU A C 1
ATOM 2411 O O . LEU A 1 328 ? 3.599 16.705 -14.013 1.00 91.44 328 LEU A O 1
ATOM 2415 N N . ALA A 1 329 ? 4.785 18.114 -12.732 1.00 91.62 329 ALA A N 1
ATOM 2416 C CA . ALA A 1 329 ? 4.117 17.752 -11.487 1.00 91.62 329 ALA A CA 1
ATOM 2417 C C . ALA A 1 329 ? 2.641 18.171 -11.468 1.00 91.62 329 ALA A C 1
ATOM 2419 O O . ALA A 1 329 ? 1.805 17.404 -10.994 1.00 91.62 329 ALA A O 1
ATOM 2420 N N . ALA A 1 330 ? 2.300 19.345 -12.004 1.00 91.00 330 ALA A N 1
ATOM 2421 C CA . ALA A 1 330 ? 0.915 19.788 -12.135 1.00 91.00 330 ALA A CA 1
ATOM 2422 C C . ALA A 1 330 ? 0.120 18.846 -13.054 1.00 91.00 330 ALA A C 1
ATOM 2424 O O . ALA A 1 330 ? -0.920 18.329 -12.648 1.00 91.00 330 ALA A O 1
ATOM 2425 N N . ALA A 1 331 ? 0.665 18.510 -14.228 1.00 92.06 331 ALA A N 1
ATOM 2426 C CA . ALA A 1 331 ? 0.045 17.544 -15.137 1.00 92.06 331 ALA A CA 1
ATOM 2427 C C . ALA A 1 331 ? -0.119 16.152 -14.489 1.00 92.06 331 ALA A C 1
ATOM 2429 O O . ALA A 1 331 ? -1.160 15.503 -14.636 1.00 92.06 331 ALA A O 1
ATOM 2430 N N . ALA A 1 332 ? 0.889 15.712 -13.730 1.00 92.75 332 ALA A N 1
ATOM 2431 C CA . ALA A 1 332 ? 0.868 14.465 -12.974 1.00 92.75 332 ALA A CA 1
ATOM 2432 C C . ALA A 1 332 ? -0.217 14.461 -11.883 1.00 92.75 332 ALA A C 1
ATOM 2434 O O . ALA A 1 332 ? -0.951 13.476 -11.740 1.00 92.75 332 ALA A O 1
ATOM 2435 N N . ARG A 1 333 ? -0.362 15.573 -11.149 1.00 92.50 333 ARG A N 1
ATOM 2436 C CA . ARG A 1 333 ? -1.412 15.766 -10.141 1.00 92.50 333 ARG A CA 1
ATOM 2437 C C . ARG A 1 333 ? -2.792 15.697 -10.776 1.00 92.50 333 ARG A C 1
ATOM 2439 O O . ARG A 1 333 ? -3.622 14.926 -10.302 1.00 92.50 333 ARG A O 1
ATOM 2446 N N . ASP A 1 334 ? -3.017 16.441 -11.854 1.00 90.69 334 ASP A N 1
ATOM 2447 C CA . ASP A 1 334 ? -4.306 16.487 -12.548 1.00 90.69 334 ASP A CA 1
ATOM 2448 C C . ASP A 1 334 ? -4.711 15.112 -13.073 1.00 90.69 334 ASP A C 1
ATOM 2450 O O . ASP A 1 334 ? -5.876 14.720 -12.996 1.00 90.69 334 ASP A O 1
ATOM 2454 N N . TRP A 1 335 ? -3.749 14.338 -13.579 1.00 92.00 335 TRP A N 1
ATOM 2455 C CA . TRP A 1 335 ? -4.003 12.976 -14.024 1.00 92.00 335 TRP A CA 1
ATOM 2456 C C . TRP A 1 335 ? -4.370 12.045 -12.866 1.00 92.00 335 TRP A C 1
ATOM 2458 O O . TRP A 1 335 ? -5.362 11.321 -12.967 1.00 92.00 335 TRP A O 1
ATOM 2468 N N . ALA A 1 336 ? -3.628 12.062 -11.757 1.00 90.19 336 ALA A N 1
ATOM 2469 C CA . ALA A 1 336 ? -3.900 11.164 -10.633 1.00 90.19 336 ALA A CA 1
ATOM 2470 C C . ALA A 1 336 ? -5.115 11.589 -9.783 1.00 90.19 336 ALA A C 1
ATOM 2472 O O . ALA A 1 336 ? -5.725 10.738 -9.126 1.00 90.19 336 ALA A O 1
ATOM 2473 N N . ALA A 1 337 ? -5.519 12.861 -9.856 1.00 87.62 337 ALA A N 1
ATOM 2474 C CA . ALA A 1 337 ? -6.727 13.387 -9.224 1.00 87.62 337 ALA A CA 1
ATOM 2475 C C . ALA A 1 337 ? -8.029 12.917 -9.897 1.00 87.62 337 ALA A C 1
ATOM 2477 O O . ALA A 1 337 ? -9.066 12.879 -9.236 1.00 87.62 337 ALA A O 1
ATOM 2478 N N . ARG A 1 338 ? -8.006 12.519 -11.181 1.00 85.38 338 ARG A N 1
ATOM 2479 C CA . ARG A 1 338 ? -9.224 12.007 -11.844 1.00 85.38 338 ARG A CA 1
ATOM 2480 C C . ARG A 1 338 ? -9.712 10.734 -11.144 1.00 85.38 338 ARG A C 1
ATOM 2482 O O . ARG A 1 338 ? -8.868 10.006 -10.611 1.00 85.38 338 ARG A O 1
ATOM 2489 N N . PRO A 1 339 ? -11.020 10.421 -11.181 1.00 76.25 339 PRO A N 1
ATOM 2490 C CA . PRO A 1 339 ? -11.577 9.194 -10.617 1.00 76.25 339 PRO A CA 1
ATOM 2491 C C . PRO A 1 339 ? -10.830 7.943 -11.102 1.00 76.25 339 PRO A C 1
ATOM 2493 O O . PRO A 1 339 ? -10.352 7.889 -12.233 1.00 76.25 339 PRO A O 1
ATOM 2496 N N . ALA A 1 340 ? -10.691 6.959 -10.218 1.00 67.12 340 ALA A N 1
ATOM 2497 C CA . ALA A 1 340 ? -10.074 5.673 -10.518 1.00 67.12 340 ALA A CA 1
ATOM 2498 C C . ALA A 1 340 ? -11.208 4.660 -10.654 1.00 67.12 340 ALA A C 1
ATOM 2500 O O . ALA A 1 340 ? -12.272 4.877 -10.073 1.00 67.12 340 ALA A O 1
ATOM 2501 N N . ALA A 1 341 ? -10.973 3.556 -11.362 1.00 61.59 341 ALA A N 1
ATOM 2502 C CA . ALA A 1 341 ? -11.816 2.385 -11.162 1.00 61.59 341 ALA A CA 1
ATOM 2503 C C . ALA A 1 341 ? -11.776 1.995 -9.672 1.00 61.59 341 ALA A C 1
ATOM 2505 O O . ALA A 1 341 ? -10.723 2.101 -9.038 1.00 61.59 341 ALA A O 1
ATOM 2506 N N . GLU A 1 342 ? -12.914 1.580 -9.110 1.00 63.25 342 GLU A N 1
ATOM 2507 C CA . GLU A 1 342 ? -12.999 1.181 -7.696 1.00 63.25 342 GLU A CA 1
ATOM 2508 C C . GLU A 1 342 ? -12.105 -0.027 -7.386 1.00 63.25 342 GLU A C 1
ATOM 2510 O O . GLU A 1 342 ? -11.585 -0.140 -6.277 1.00 63.25 342 GLU A O 1
ATOM 2515 N N . TRP A 1 343 ? -11.872 -0.895 -8.378 1.00 70.38 343 TRP A N 1
ATOM 2516 C CA . TRP A 1 343 ? -11.029 -2.074 -8.236 1.00 70.38 343 TRP A CA 1
ATOM 2517 C C . TRP A 1 343 ? -10.041 -2.225 -9.399 1.00 70.38 343 TRP A C 1
ATOM 2519 O O . TRP A 1 343 ? -10.451 -2.077 -10.553 1.00 70.38 343 TRP A O 1
ATOM 2529 N N . PRO A 1 344 ? -8.760 -2.539 -9.124 1.00 74.25 344 PRO A N 1
ATOM 2530 C CA . PRO A 1 344 ? -7.763 -2.732 -10.162 1.00 74.25 344 PRO A CA 1
ATOM 2531 C C . PRO A 1 344 ? -8.001 -4.034 -10.925 1.00 74.25 344 PRO A C 1
ATOM 2533 O O . PRO A 1 344 ? -8.231 -5.095 -10.343 1.00 74.25 344 PRO A O 1
ATOM 2536 N N . SER A 1 345 ? -7.869 -3.960 -12.242 1.00 73.62 345 SER A N 1
ATOM 2537 C CA . SER A 1 345 ? -7.727 -5.133 -13.105 1.00 73.62 345 SER A CA 1
ATOM 2538 C C . SER A 1 345 ? -6.413 -5.873 -12.815 1.00 73.62 345 SER A C 1
ATOM 2540 O O . SER A 1 345 ? -5.484 -5.311 -12.228 1.00 73.62 345 SER A O 1
ATOM 2542 N N . GLY A 1 346 ? -6.282 -7.128 -13.267 1.00 70.94 346 GLY A N 1
ATOM 2543 C CA . GLY A 1 346 ? -5.042 -7.906 -13.089 1.00 70.94 346 GLY A CA 1
ATOM 2544 C C . GLY A 1 346 ? -3.781 -7.183 -13.593 1.00 70.94 346 GLY A C 1
ATOM 2545 O O . GLY A 1 346 ? -2.707 -7.302 -13.005 1.00 70.94 346 GLY A O 1
ATOM 2546 N N . ASP A 1 347 ? -3.953 -6.349 -14.613 1.00 76.88 347 ASP A N 1
ATOM 2547 C CA . ASP A 1 347 ? -2.945 -5.491 -15.229 1.00 76.88 347 ASP A CA 1
ATOM 2548 C C . ASP A 1 347 ? -2.405 -4.373 -14.320 1.00 76.88 347 ASP A C 1
ATOM 2550 O O . ASP A 1 347 ? -1.268 -3.924 -14.493 1.00 76.88 347 ASP A O 1
ATOM 2554 N N . GLU A 1 348 ? -3.211 -3.914 -13.363 1.00 82.12 348 GLU A N 1
ATOM 2555 C CA . GLU A 1 348 ? -2.898 -2.825 -12.428 1.00 82.12 348 GLU A CA 1
ATOM 2556 C C . GLU A 1 348 ? -2.368 -3.358 -11.086 1.00 82.12 348 GLU A C 1
ATOM 2558 O O . GLU A 1 348 ? -1.638 -2.658 -10.379 1.00 82.12 348 GLU A O 1
ATOM 2563 N N . VAL A 1 349 ? -2.656 -4.623 -10.751 1.00 84.62 349 VAL A N 1
ATOM 2564 C CA . VAL A 1 349 ? -2.203 -5.272 -9.506 1.00 84.62 349 VAL A CA 1
ATOM 2565 C C . VAL A 1 349 ? -0.675 -5.388 -9.436 1.00 84.62 349 VAL A C 1
ATOM 2567 O O . VAL A 1 349 ? -0.086 -5.183 -8.372 1.00 84.62 349 VAL A O 1
ATOM 2570 N N . GLY A 1 350 ? -0.017 -5.700 -10.556 1.00 88.00 350 GLY A N 1
ATOM 2571 C CA . GLY A 1 350 ? 1.444 -5.814 -10.624 1.00 88.00 350 GLY A CA 1
ATOM 2572 C C . GLY A 1 350 ? 2.158 -4.498 -10.283 1.00 88.00 350 GLY A C 1
ATOM 2573 O O . GLY A 1 350 ? 2.897 -4.457 -9.293 1.00 88.00 350 GLY A O 1
ATOM 2574 N N . PRO A 1 351 ? 1.921 -3.410 -11.044 1.00 89.44 351 PRO A N 1
ATOM 2575 C CA . PRO A 1 351 ? 2.523 -2.105 -10.769 1.00 89.44 351 PRO A CA 1
ATOM 2576 C C . PRO A 1 351 ? 2.209 -1.579 -9.365 1.00 89.44 351 PRO A C 1
ATOM 2578 O O . PRO A 1 351 ? 3.087 -1.033 -8.694 1.00 89.44 351 PRO A O 1
ATOM 2581 N N . LEU A 1 352 ? 0.983 -1.800 -8.879 1.00 88.81 352 LEU A N 1
ATOM 2582 C CA . LEU A 1 352 ? 0.597 -1.468 -7.509 1.00 88.81 352 LEU A CA 1
ATOM 2583 C C . LEU A 1 352 ? 1.485 -2.171 -6.474 1.00 88.81 352 LEU A C 1
ATOM 2585 O O . LEU A 1 352 ? 1.885 -1.545 -5.496 1.00 88.81 352 LEU A O 1
ATOM 2589 N N . GLY A 1 353 ? 1.821 -3.443 -6.693 1.00 89.75 353 GLY A N 1
ATOM 2590 C CA . GLY A 1 353 ? 2.725 -4.211 -5.838 1.00 89.75 353 GLY A CA 1
ATOM 2591 C C . GLY A 1 353 ? 4.151 -3.649 -5.788 1.00 89.75 353 GLY A C 1
ATOM 2592 O O . GLY A 1 353 ? 4.716 -3.492 -4.703 1.00 89.75 353 GLY A O 1
ATOM 2593 N N . VAL A 1 354 ? 4.707 -3.264 -6.941 1.00 90.69 354 VAL A N 1
ATOM 2594 C CA . VAL A 1 354 ? 6.031 -2.615 -7.031 1.00 90.69 354 VAL A CA 1
ATOM 2595 C C . VAL A 1 354 ? 6.040 -1.301 -6.246 1.00 90.69 354 VAL A C 1
ATOM 2597 O O . VAL A 1 354 ? 6.884 -1.085 -5.372 1.00 90.69 354 VAL A O 1
ATOM 2600 N N . LEU A 1 355 ? 5.051 -0.439 -6.499 1.00 91.69 355 LEU A N 1
ATOM 2601 C CA . LEU A 1 355 ? 4.928 0.848 -5.817 1.00 91.69 355 LEU A CA 1
ATOM 2602 C C . LEU A 1 355 ? 4.668 0.690 -4.319 1.00 91.69 355 LEU A C 1
ATOM 2604 O O . LEU A 1 355 ? 5.207 1.449 -3.521 1.00 91.69 355 LEU A O 1
ATOM 2608 N N . ALA A 1 356 ? 3.878 -0.303 -3.921 1.00 89.56 356 ALA A N 1
ATOM 2609 C CA . ALA A 1 356 ? 3.610 -0.622 -2.529 1.00 89.56 356 ALA A CA 1
ATOM 2610 C C . ALA A 1 356 ? 4.880 -0.983 -1.752 1.00 89.56 356 ALA A C 1
ATOM 2612 O O . ALA A 1 356 ? 5.082 -0.488 -0.641 1.00 89.56 356 ALA A O 1
ATOM 2613 N N . ARG A 1 357 ? 5.754 -1.815 -2.333 1.00 86.75 357 ARG A N 1
ATOM 2614 C CA . ARG A 1 357 ? 7.047 -2.166 -1.724 1.00 86.75 357 ARG A CA 1
ATOM 2615 C C . ARG A 1 357 ? 7.903 -0.934 -1.532 1.00 86.75 357 ARG A C 1
ATOM 2617 O O . ARG A 1 357 ? 8.442 -0.726 -0.445 1.00 86.75 357 ARG A O 1
ATOM 2624 N N . GLU A 1 358 ? 7.961 -0.089 -2.553 1.00 88.94 358 GLU A N 1
ATOM 2625 C CA . GLU A 1 358 ? 8.779 1.109 -2.474 1.00 88.94 358 GLU A CA 1
ATOM 2626 C C . GLU A 1 358 ? 8.193 2.150 -1.504 1.00 88.94 358 GLU A C 1
ATOM 2628 O O . GLU A 1 358 ? 8.898 2.800 -0.728 1.00 88.94 358 GLU A O 1
ATOM 2633 N N . TYR A 1 359 ? 6.868 2.218 -1.423 1.00 88.62 359 TYR A N 1
ATOM 2634 C CA . TYR A 1 359 ? 6.156 2.995 -0.420 1.00 88.62 359 TYR A CA 1
ATOM 2635 C C . TYR A 1 359 ? 6.330 2.441 1.005 1.00 88.62 359 TYR A C 1
ATOM 2637 O O . TYR A 1 359 ? 6.281 3.201 1.975 1.00 88.62 359 TYR A O 1
ATOM 2645 N N . ALA A 1 360 ? 6.584 1.144 1.175 1.00 83.75 360 ALA A N 1
ATOM 2646 C CA . ALA A 1 360 ? 6.862 0.507 2.462 1.00 83.75 360 ALA A CA 1
ATOM 2647 C C . ALA A 1 360 ? 8.354 0.553 2.858 1.00 83.75 360 ALA A C 1
ATOM 2649 O O . ALA A 1 360 ? 8.680 0.453 4.045 1.00 83.75 360 ALA A O 1
ATOM 2650 N N . ALA A 1 361 ? 9.272 0.814 1.927 1.00 81.62 361 ALA A N 1
ATOM 2651 C CA . ALA A 1 361 ? 10.700 0.853 2.222 1.00 81.62 361 ALA A CA 1
ATOM 2652 C C . ALA A 1 361 ? 11.095 2.024 3.159 1.00 81.62 361 ALA A C 1
ATOM 2654 O O . ALA A 1 361 ? 10.448 3.086 3.169 1.00 81.62 361 ALA A O 1
ATOM 2655 N N . PRO A 1 362 ? 12.155 1.876 3.978 1.00 78.56 362 PRO A N 1
ATOM 2656 C CA . PRO A 1 362 ? 12.782 2.994 4.684 1.00 78.56 362 PRO A CA 1
ATOM 2657 C C . PRO A 1 362 ? 13.297 4.051 3.700 1.00 78.56 362 PRO A C 1
ATOM 2659 O O . PRO A 1 362 ? 13.782 3.708 2.624 1.00 78.56 362 PRO A O 1
ATOM 2662 N N . SER A 1 363 ? 13.256 5.333 4.076 1.00 73.25 363 SER A N 1
ATOM 2663 C CA . SER A 1 363 ? 13.683 6.443 3.202 1.00 73.25 363 SER A CA 1
ATOM 2664 C C . SER A 1 363 ? 15.128 6.316 2.706 1.00 73.25 363 SER A C 1
ATOM 2666 O O . SER A 1 363 ? 15.445 6.786 1.620 1.00 73.25 363 SER A O 1
ATOM 2668 N N . THR A 1 364 ? 15.994 5.634 3.458 1.00 72.19 364 THR A N 1
ATOM 2669 C CA . THR A 1 364 ? 17.392 5.367 3.089 1.00 72.19 364 THR A CA 1
ATOM 2670 C C . THR A 1 364 ? 17.555 4.379 1.934 1.00 72.19 364 THR A C 1
ATOM 2672 O O . THR A 1 364 ? 18.610 4.366 1.305 1.00 72.19 364 THR A O 1
ATOM 2675 N N . ARG A 1 365 ? 16.540 3.551 1.653 1.00 75.38 365 ARG A N 1
ATOM 2676 C CA . ARG A 1 365 ? 16.565 2.534 0.589 1.00 75.38 365 ARG A CA 1
ATOM 2677 C C . ARG A 1 365 ? 15.696 2.887 -0.614 1.00 75.38 365 ARG A C 1
ATOM 2679 O O . ARG A 1 365 ? 15.892 2.303 -1.672 1.00 75.38 365 ARG A O 1
ATOM 2686 N N . ARG A 1 366 ? 14.788 3.856 -0.474 1.00 80.06 366 ARG A N 1
ATOM 2687 C CA . ARG A 1 366 ? 13.879 4.246 -1.554 1.00 80.06 366 ARG A CA 1
ATOM 2688 C C . ARG A 1 366 ? 14.594 4.864 -2.740 1.00 80.06 366 ARG A C 1
ATOM 2690 O O . ARG A 1 366 ? 15.519 5.667 -2.589 1.00 80.06 366 ARG A O 1
ATOM 2697 N N . CYS A 1 367 ? 14.110 4.527 -3.922 1.00 84.31 367 CYS A N 1
ATOM 2698 C CA . CYS A 1 367 ? 14.451 5.134 -5.200 1.00 84.31 367 CYS A CA 1
ATOM 2699 C C . CYS A 1 367 ? 13.447 6.220 -5.597 1.00 84.31 367 CYS A C 1
ATOM 2701 O O . CYS A 1 367 ? 13.838 7.178 -6.262 1.00 84.31 367 CYS A O 1
ATOM 2703 N N . ALA A 1 368 ? 12.197 6.104 -5.138 1.00 90.00 368 ALA A N 1
ATOM 2704 C CA . ALA A 1 368 ? 11.125 7.046 -5.426 1.00 90.00 368 ALA A CA 1
ATOM 2705 C C . ALA A 1 368 ? 10.511 7.668 -4.166 1.00 90.00 368 ALA A C 1
ATOM 2707 O O . ALA A 1 368 ? 10.376 7.037 -3.112 1.00 90.00 368 ALA A O 1
ATOM 2708 N N . TRP A 1 369 ? 10.097 8.920 -4.312 1.00 91.62 369 TRP A N 1
ATOM 2709 C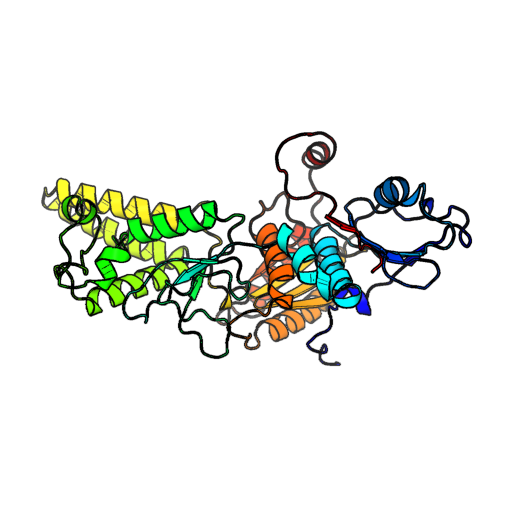 CA . TRP A 1 369 ? 9.339 9.680 -3.333 1.00 91.62 369 TRP A CA 1
ATOM 2710 C C . TRP A 1 369 ? 7.885 9.797 -3.768 1.00 91.62 369 TRP A C 1
ATOM 2712 O O . TRP A 1 369 ? 7.587 9.981 -4.946 1.00 91.62 369 TRP A O 1
ATOM 2722 N N . PHE A 1 370 ? 6.993 9.679 -2.790 1.00 92.81 370 PHE A N 1
ATOM 2723 C CA . PHE A 1 370 ? 5.551 9.636 -2.981 1.00 92.81 370 PHE A CA 1
ATOM 2724 C C . PHE A 1 370 ? 4.959 10.910 -2.394 1.00 92.81 370 PHE A C 1
ATOM 2726 O O . PHE A 1 370 ? 4.924 11.066 -1.172 1.00 92.81 370 PHE A O 1
ATOM 2733 N N . VAL A 1 371 ? 4.512 11.814 -3.259 1.00 92.62 371 VAL A N 1
ATOM 2734 C CA . VAL A 1 371 ? 3.849 13.054 -2.859 1.00 92.62 371 VAL A CA 1
ATOM 2735 C C . VAL A 1 371 ? 2.340 12.810 -2.929 1.00 92.62 371 VAL A C 1
ATOM 2737 O O . VAL A 1 371 ? 1.814 12.603 -4.029 1.00 92.62 371 VAL A O 1
ATOM 2740 N N . PRO A 1 372 ? 1.636 12.741 -1.784 1.00 90.12 372 PRO A N 1
ATOM 2741 C CA . PRO A 1 372 ? 0.208 12.453 -1.770 1.00 90.12 372 PRO A CA 1
ATOM 2742 C C . PRO A 1 372 ? -0.570 13.570 -2.459 1.00 90.12 372 PRO A C 1
ATOM 2744 O O . PRO A 1 372 ? -0.170 14.732 -2.435 1.00 90.12 372 PRO A O 1
ATOM 2747 N N . ILE A 1 373 ? -1.701 13.219 -3.061 1.00 85.25 373 ILE A N 1
ATOM 2748 C CA . ILE A 1 373 ? -2.634 14.204 -3.605 1.00 85.25 373 ILE A CA 1
ATOM 2749 C C . ILE A 1 373 ? -3.700 14.450 -2.547 1.00 85.25 373 ILE A C 1
ATOM 2751 O O . ILE A 1 373 ? -4.524 13.578 -2.280 1.00 85.25 373 ILE A O 1
ATOM 2755 N N . ASN A 1 374 ? -3.663 15.630 -1.930 1.00 79.12 374 ASN A N 1
ATOM 2756 C CA . ASN A 1 374 ? -4.688 16.076 -0.996 1.00 79.12 374 ASN A CA 1
ATOM 2757 C C . ASN A 1 374 ? -5.551 17.159 -1.674 1.00 79.12 374 ASN A C 1
ATOM 2759 O O . ASN A 1 374 ? -5.007 18.183 -2.096 1.00 79.12 374 ASN A O 1
ATOM 2763 N N . PRO A 1 375 ? -6.875 16.959 -1.811 1.00 70.06 375 PRO A N 1
ATOM 2764 C CA . PRO A 1 375 ? -7.754 17.949 -2.434 1.00 70.06 375 PRO A CA 1
ATOM 2765 C C . PRO A 1 375 ? -7.903 19.237 -1.611 1.00 70.06 375 PRO A C 1
ATOM 2767 O O . PRO A 1 375 ? -8.231 20.272 -2.178 1.00 70.06 375 PRO A O 1
ATOM 2770 N N . VAL A 1 376 ? -7.642 19.195 -0.300 1.00 75.44 376 VAL A N 1
ATOM 2771 C CA . VAL A 1 376 ? -7.775 20.353 0.605 1.00 75.44 376 VAL A CA 1
ATOM 2772 C C . VAL A 1 376 ? -6.469 21.161 0.701 1.00 75.44 376 VAL A C 1
ATOM 2774 O O . VAL A 1 376 ? -6.462 22.297 1.165 1.00 75.44 376 VAL A O 1
ATOM 2777 N N . GLU A 1 377 ? -5.343 20.596 0.257 1.00 82.88 377 GLU A N 1
ATOM 2778 C CA . GLU A 1 377 ? -4.037 21.256 0.307 1.00 82.88 377 GLU A CA 1
ATOM 2779 C C . GLU A 1 377 ? -3.858 22.244 -0.855 1.00 82.88 377 GLU A C 1
ATOM 2781 O O . GLU A 1 377 ? -4.095 21.913 -2.026 1.00 82.88 377 GLU A O 1
ATOM 2786 N N . SER A 1 378 ? -3.389 23.458 -0.540 1.00 85.12 378 SER A N 1
ATOM 2787 C CA . SER A 1 378 ? -3.132 24.476 -1.559 1.00 85.12 378 SER A CA 1
ATOM 2788 C C . SER A 1 378 ? -2.050 24.026 -2.544 1.00 85.12 378 SER A C 1
ATOM 2790 O O . SER A 1 378 ? -1.108 23.310 -2.191 1.00 85.12 378 SER A O 1
ATOM 2792 N N . ALA A 1 379 ? -2.171 24.461 -3.801 1.00 83.25 379 ALA A N 1
ATOM 2793 C CA . ALA A 1 379 ? -1.233 24.086 -4.855 1.00 83.25 379 ALA A CA 1
ATOM 2794 C C . ALA A 1 379 ? 0.221 24.437 -4.516 1.00 83.25 379 ALA A C 1
ATOM 2796 O O . ALA A 1 379 ? 1.105 23.615 -4.747 1.00 83.25 379 ALA A O 1
ATOM 2797 N N . ASP A 1 380 ? 0.458 25.586 -3.882 1.00 83.38 380 ASP A N 1
ATOM 2798 C CA . ASP A 1 380 ? 1.803 26.022 -3.503 1.00 83.38 380 ASP A CA 1
ATOM 2799 C C . ASP A 1 380 ? 2.431 25.165 -2.400 1.00 83.38 380 ASP A C 1
ATOM 2801 O O . ASP A 1 380 ? 3.628 24.876 -2.451 1.00 83.38 380 ASP A O 1
ATOM 2805 N N . VAL A 1 381 ? 1.650 24.763 -1.388 1.00 84.50 381 VAL A N 1
ATOM 2806 C CA . VAL A 1 381 ? 2.142 23.895 -0.302 1.00 84.50 381 VAL A CA 1
ATOM 2807 C C . VAL A 1 381 ? 2.509 22.532 -0.874 1.00 84.50 381 VAL A C 1
ATOM 2809 O O . VAL A 1 381 ? 3.626 22.057 -0.666 1.00 84.50 381 VAL A O 1
ATOM 2812 N N . TRP A 1 382 ? 1.607 21.959 -1.666 1.00 88.19 382 TRP A N 1
ATOM 2813 C CA . TRP A 1 382 ? 1.825 20.683 -2.330 1.00 88.19 382 TRP A CA 1
ATOM 2814 C C . TRP A 1 382 ? 3.063 20.713 -3.242 1.00 88.19 382 TRP A C 1
ATOM 2816 O O . TRP A 1 382 ? 3.911 19.818 -3.197 1.00 88.19 382 TRP A O 1
ATOM 2826 N N . MET A 1 383 ? 3.223 21.789 -4.021 1.00 86.19 383 MET A N 1
ATOM 2827 C CA . MET A 1 383 ? 4.345 21.949 -4.945 1.00 86.19 383 MET A CA 1
ATOM 2828 C C . MET A 1 383 ? 5.693 22.058 -4.222 1.00 86.19 383 MET A C 1
ATOM 2830 O O . MET A 1 383 ? 6.696 21.532 -4.708 1.00 86.19 383 MET A O 1
ATOM 2834 N N . ARG A 1 384 ? 5.740 22.677 -3.034 1.00 84.56 384 ARG A N 1
ATOM 2835 C CA . ARG A 1 384 ? 6.945 22.639 -2.187 1.00 84.56 384 ARG A CA 1
ATOM 2836 C C . ARG A 1 384 ? 7.315 21.206 -1.808 1.00 84.56 384 ARG A C 1
ATOM 2838 O O . ARG A 1 384 ? 8.481 20.845 -1.928 1.00 84.56 384 ARG A O 1
ATOM 2845 N N . GLY A 1 385 ? 6.329 20.370 -1.476 1.00 86.69 385 GLY A N 1
ATOM 2846 C CA . GLY A 1 385 ? 6.538 18.943 -1.216 1.00 86.69 385 GLY A CA 1
ATOM 2847 C C . GLY A 1 385 ? 7.152 18.187 -2.403 1.00 86.69 385 GLY A C 1
ATOM 2848 O O . GLY A 1 385 ? 8.027 17.343 -2.209 1.00 86.69 385 GLY A O 1
ATOM 2849 N N . VAL A 1 386 ? 6.765 18.524 -3.639 1.00 87.12 386 VAL A N 1
ATOM 2850 C CA . VAL A 1 386 ? 7.375 17.961 -4.861 1.00 87.12 386 VAL A CA 1
ATOM 2851 C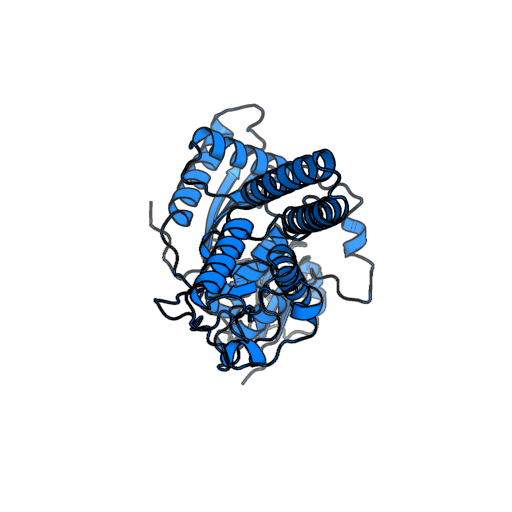 C . VAL A 1 386 ? 8.834 18.390 -5.013 1.00 87.12 386 VAL A C 1
ATOM 2853 O O . VAL A 1 386 ? 9.696 17.558 -5.301 1.00 87.12 386 VAL A O 1
ATOM 2856 N N . VAL A 1 387 ? 9.134 19.672 -4.797 1.00 84.75 387 VAL A N 1
ATOM 2857 C CA . VAL A 1 387 ? 10.509 20.191 -4.871 1.00 84.75 387 VAL A CA 1
ATOM 2858 C C . VAL A 1 387 ? 11.393 19.551 -3.796 1.00 84.75 387 VAL A C 1
ATOM 2860 O O . VAL A 1 387 ? 12.524 19.153 -4.086 1.00 84.75 387 VAL A O 1
ATOM 2863 N N . ASP A 1 388 ? 10.873 19.377 -2.583 1.00 85.38 388 ASP A N 1
ATOM 2864 C CA . ASP A 1 388 ? 11.579 18.708 -1.490 1.00 85.38 388 ASP A CA 1
ATOM 2865 C C . ASP A 1 388 ? 11.841 17.231 -1.804 1.00 85.38 388 ASP A C 1
ATOM 2867 O O . ASP A 1 388 ? 12.953 16.740 -1.587 1.00 85.38 388 ASP A O 1
ATOM 2871 N N . ALA A 1 389 ? 10.857 16.530 -2.377 1.00 88.12 389 ALA A N 1
ATOM 2872 C CA . ALA A 1 389 ? 11.003 15.157 -2.853 1.00 88.12 389 ALA A CA 1
ATOM 2873 C C . ALA A 1 389 ? 12.083 15.044 -3.942 1.00 88.12 389 ALA A C 1
ATOM 2875 O O . ALA A 1 389 ? 12.948 14.165 -3.879 1.00 88.12 389 ALA A O 1
ATOM 2876 N N . ALA A 1 390 ? 12.090 15.970 -4.902 1.00 87.06 390 ALA A N 1
ATOM 2877 C CA . ALA A 1 390 ? 13.096 16.033 -5.955 1.00 87.06 390 ALA A CA 1
ATOM 2878 C C . ALA A 1 390 ? 14.506 16.274 -5.389 1.00 87.06 390 ALA A C 1
ATOM 2880 O O . ALA A 1 390 ? 15.456 15.562 -5.727 1.00 87.06 390 ALA A O 1
ATOM 2881 N N . ALA A 1 391 ? 14.643 17.220 -4.458 1.00 82.50 391 ALA A N 1
ATOM 2882 C CA . ALA A 1 391 ? 15.904 17.491 -3.777 1.00 82.50 391 ALA A CA 1
ATOM 2883 C C . ALA A 1 391 ? 16.377 16.297 -2.931 1.00 82.50 391 ALA A C 1
ATOM 2885 O O . ALA A 1 391 ? 17.571 15.993 -2.904 1.00 82.50 391 ALA A O 1
ATOM 2886 N N . ALA A 1 392 ? 15.462 15.604 -2.244 1.00 83.56 392 ALA A N 1
ATOM 2887 C CA . ALA A 1 392 ? 15.765 14.409 -1.462 1.00 83.56 392 ALA A CA 1
ATOM 2888 C C . ALA A 1 392 ? 16.245 13.253 -2.348 1.00 83.56 392 ALA A C 1
ATOM 2890 O O . ALA A 1 392 ? 17.202 12.564 -1.991 1.00 83.56 392 ALA A O 1
ATOM 2891 N N . CYS A 1 393 ? 15.636 13.083 -3.522 1.00 84.12 393 CYS A N 1
ATOM 2892 C CA . CYS A 1 393 ? 16.009 12.069 -4.501 1.00 84.12 393 CYS A CA 1
ATOM 2893 C C . CYS A 1 393 ? 17.458 12.222 -5.006 1.00 84.12 393 CYS A C 1
ATOM 2895 O O . CYS A 1 393 ? 18.177 11.236 -5.200 1.00 84.12 393 CYS A O 1
ATOM 2897 N N . LEU A 1 394 ? 17.924 13.464 -5.159 1.00 83.31 394 LEU A N 1
ATOM 2898 C CA . LEU A 1 394 ? 19.273 13.776 -5.638 1.00 83.31 394 LEU A CA 1
ATOM 2899 C C . LEU A 1 394 ? 20.363 13.717 -4.556 1.00 83.31 394 LEU A C 1
ATOM 2901 O O . LEU A 1 394 ? 21.545 13.823 -4.883 1.00 83.31 394 LEU A O 1
ATOM 2905 N N . ARG A 1 395 ? 20.021 13.509 -3.276 1.00 79.06 395 ARG A N 1
ATOM 2906 C CA . ARG A 1 395 ? 21.033 13.390 -2.211 1.00 79.06 395 ARG A CA 1
ATOM 2907 C C . ARG A 1 395 ? 21.939 12.176 -2.464 1.00 79.06 395 ARG A C 1
ATOM 2909 O O . ARG A 1 395 ? 21.418 11.114 -2.812 1.00 79.06 395 ARG A O 1
ATOM 2916 N N . PRO A 1 396 ? 23.270 12.284 -2.283 1.00 69.50 396 PRO A N 1
ATOM 2917 C CA . PRO A 1 396 ? 24.170 11.140 -2.394 1.00 69.50 396 PRO A CA 1
ATOM 2918 C C . PRO A 1 396 ? 23.721 10.018 -1.454 1.00 69.50 396 PRO A C 1
ATOM 2920 O O . PRO A 1 396 ? 23.486 10.259 -0.268 1.00 69.50 396 PRO A O 1
ATOM 2923 N N . ARG A 1 397 ? 23.597 8.790 -1.967 1.00 63.09 397 ARG A N 1
ATOM 2924 C CA . ARG A 1 397 ? 23.362 7.623 -1.112 1.00 63.09 397 ARG A CA 1
ATOM 2925 C C . ARG A 1 397 ? 24.637 7.371 -0.309 1.00 63.09 397 ARG A C 1
ATOM 2927 O O . ARG A 1 397 ? 25.732 7.349 -0.867 1.00 63.09 397 ARG A O 1
ATOM 2934 N N . THR A 1 398 ? 24.528 7.240 1.010 1.00 47.78 398 THR A N 1
ATOM 2935 C CA . THR A 1 398 ? 25.689 6.949 1.856 1.00 47.78 398 THR A CA 1
ATOM 2936 C C . THR A 1 398 ? 26.252 5.568 1.493 1.00 47.78 398 THR A C 1
ATOM 2938 O O . THR A 1 398 ? 25.527 4.568 1.490 1.00 47.78 398 THR A O 1
ATOM 2941 N N . ARG A 1 399 ? 27.564 5.514 1.207 1.00 39.59 399 ARG A N 1
ATOM 2942 C CA . ARG A 1 399 ? 28.346 4.339 0.744 1.00 39.59 399 ARG A CA 1
ATOM 2943 C C . ARG A 1 399 ? 28.258 3.074 1.628 1.00 39.59 399 ARG A C 1
ATOM 2945 O O . ARG A 1 399 ? 28.823 2.046 1.274 1.00 39.59 399 ARG A O 1
ATOM 2952 N N . GLY A 1 400 ? 27.561 3.117 2.764 1.00 37.69 400 GLY A N 1
ATOM 2953 C CA . GLY A 1 400 ? 27.352 1.970 3.657 1.00 37.69 400 GLY A CA 1
ATOM 2954 C C . GLY A 1 400 ? 26.172 1.059 3.290 1.00 37.69 400 GLY A C 1
ATOM 2955 O O . GLY A 1 400 ? 26.092 -0.046 3.815 1.00 37.69 400 GLY A O 1
ATOM 2956 N N . SER A 1 401 ? 25.264 1.481 2.400 1.00 38.25 401 SER A N 1
ATOM 2957 C CA . SER A 1 401 ? 24.081 0.679 2.022 1.00 38.25 401 SER A CA 1
ATOM 2958 C C . SER A 1 401 ? 24.289 -0.226 0.799 1.00 38.25 401 SER A C 1
ATOM 2960 O O . SER A 1 401 ? 23.589 -1.224 0.659 1.00 38.25 401 SER A O 1
ATOM 2962 N N . GLU A 1 402 ? 25.283 0.067 -0.044 1.00 36.25 402 GLU A N 1
ATOM 2963 C CA . GLU A 1 402 ? 25.537 -0.664 -1.297 1.00 36.25 402 GLU A CA 1
ATOM 2964 C C . GLU A 1 402 ? 26.288 -1.989 -1.082 1.00 36.25 402 GLU A C 1
ATOM 2966 O O . GLU A 1 402 ? 26.068 -2.946 -1.820 1.00 36.25 402 GLU A O 1
ATOM 2971 N N . ARG A 1 403 ? 27.108 -2.118 -0.024 1.00 28.17 403 ARG A N 1
ATOM 2972 C CA . ARG A 1 403 ? 27.818 -3.384 0.269 1.00 28.17 403 ARG A CA 1
ATOM 2973 C C . ARG A 1 403 ? 26.899 -4.527 0.709 1.00 28.17 403 ARG A C 1
ATOM 2975 O O . ARG A 1 403 ? 27.292 -5.680 0.591 1.00 28.17 403 ARG A O 1
ATOM 2982 N N . VAL A 1 404 ? 25.682 -4.235 1.170 1.00 34.28 404 VAL A N 1
ATOM 2983 C CA . VAL A 1 404 ? 24.720 -5.276 1.578 1.00 34.28 404 VAL A CA 1
ATOM 2984 C C . VAL A 1 404 ? 24.029 -5.920 0.364 1.00 34.28 404 VAL A C 1
ATOM 2986 O O . VAL A 1 404 ? 23.526 -7.031 0.477 1.00 34.28 404 VAL A O 1
ATOM 2989 N N . ALA A 1 405 ? 24.061 -5.288 -0.816 1.00 33.03 405 ALA A N 1
ATOM 2990 C CA . ALA A 1 405 ? 23.496 -5.864 -2.040 1.00 33.03 405 ALA A CA 1
ATOM 2991 C C . ALA A 1 405 ? 24.434 -6.870 -2.740 1.00 33.03 405 ALA A C 1
ATOM 2993 O O . ALA A 1 405 ? 23.970 -7.686 -3.528 1.00 33.03 405 ALA A O 1
ATOM 2994 N N . ALA A 1 406 ? 25.738 -6.851 -2.441 1.00 28.77 406 ALA A N 1
ATOM 2995 C CA . ALA A 1 406 ? 26.737 -7.655 -3.154 1.00 28.77 406 ALA A CA 1
ATOM 2996 C C . ALA A 1 406 ? 27.228 -8.905 -2.393 1.00 28.77 406 ALA A C 1
ATOM 2998 O O . ALA A 1 406 ? 28.080 -9.630 -2.899 1.00 28.77 406 ALA A O 1
ATOM 2999 N N . GLY A 1 407 ? 26.721 -9.185 -1.187 1.00 25.22 407 GLY A N 1
ATOM 3000 C CA . GLY A 1 407 ? 27.247 -10.282 -0.372 1.00 25.22 407 GLY A CA 1
ATOM 3001 C C . GLY A 1 407 ? 26.353 -10.695 0.790 1.00 25.22 407 GLY A C 1
ATOM 3002 O O . GLY A 1 407 ? 26.705 -10.471 1.941 1.00 25.22 407 GLY A O 1
ATOM 3003 N N . ALA A 1 408 ? 25.212 -11.320 0.504 1.00 25.12 408 ALA A N 1
ATOM 3004 C CA . ALA A 1 408 ? 24.504 -12.154 1.476 1.00 25.12 408 ALA A CA 1
ATOM 3005 C C . ALA A 1 408 ? 23.672 -13.206 0.733 1.00 25.12 408 ALA A C 1
ATOM 3007 O O . ALA A 1 408 ? 22.530 -12.979 0.339 1.00 25.12 408 ALA A O 1
ATOM 3008 N N . GLY A 1 409 ? 24.280 -14.371 0.513 1.00 29.39 409 GLY A N 1
ATOM 3009 C CA . GLY A 1 409 ? 23.538 -15.575 0.178 1.00 29.39 409 GLY A CA 1
ATOM 3010 C C . GLY A 1 409 ? 22.720 -16.047 1.382 1.00 29.39 409 GLY A C 1
ATOM 3011 O O . GLY A 1 409 ? 23.221 -16.069 2.503 1.00 29.39 409 GLY A O 1
ATOM 3012 N N . ARG A 1 410 ? 21.503 -16.511 1.075 1.00 27.27 410 ARG A N 1
ATOM 3013 C CA . ARG A 1 410 ? 20.512 -17.208 1.919 1.00 27.27 410 ARG A CA 1
ATOM 3014 C C . ARG A 1 410 ? 19.578 -16.318 2.761 1.00 27.27 410 ARG A C 1
ATOM 3016 O O . ARG A 1 410 ? 19.999 -15.555 3.617 1.00 27.27 410 ARG A O 1
ATOM 3023 N N . ALA A 1 411 ? 18.284 -16.551 2.501 1.00 24.95 411 ALA A N 1
ATOM 3024 C CA . ALA A 1 411 ? 17.057 -16.002 3.093 1.00 24.95 411 ALA A CA 1
ATOM 3025 C C . ALA A 1 411 ? 16.609 -14.591 2.634 1.00 24.95 411 ALA A C 1
ATOM 3027 O O . ALA A 1 411 ? 16.821 -13.590 3.305 1.00 24.95 411 ALA A O 1
ATOM 3028 N N . GLY A 1 412 ? 15.878 -14.543 1.509 1.00 28.78 412 GLY A N 1
ATOM 3029 C CA . GLY A 1 412 ? 14.693 -13.678 1.370 1.00 28.78 412 GLY A CA 1
ATOM 3030 C C . GLY A 1 412 ? 14.867 -12.153 1.378 1.00 28.78 412 GLY A C 1
ATOM 3031 O O . GLY A 1 412 ? 13.984 -11.464 1.882 1.00 28.78 412 GLY A O 1
ATOM 3032 N N . ALA A 1 413 ? 15.943 -11.596 0.814 1.00 26.44 413 ALA A N 1
ATOM 3033 C CA . ALA A 1 413 ? 16.011 -10.157 0.528 1.00 26.44 413 ALA A CA 1
ATOM 3034 C C . ALA A 1 413 ? 15.236 -9.830 -0.778 1.00 26.44 413 ALA A C 1
ATOM 3036 O O . ALA A 1 413 ? 15.557 -10.403 -1.818 1.00 26.44 413 ALA A O 1
ATOM 3037 N N . PRO A 1 414 ? 14.224 -8.936 -0.781 1.00 36.47 414 PRO A N 1
ATOM 3038 C CA . PRO A 1 414 ? 13.228 -8.868 -1.861 1.00 36.47 414 PRO A CA 1
ATOM 3039 C C . PRO A 1 414 ? 13.568 -7.881 -2.999 1.00 36.47 414 PRO A C 1
ATOM 3041 O O . PRO A 1 414 ? 12.669 -7.230 -3.519 1.00 36.47 414 PRO A O 1
ATOM 3044 N N . GLY A 1 415 ? 14.840 -7.751 -3.385 1.00 36.28 415 GLY A N 1
ATOM 3045 C CA . GLY A 1 415 ? 15.288 -6.822 -4.440 1.00 36.28 415 GLY A CA 1
ATOM 3046 C C . GLY A 1 415 ? 16.316 -7.436 -5.390 1.00 36.28 415 GLY A C 1
ATOM 3047 O O . GLY A 1 415 ? 17.344 -6.821 -5.648 1.00 36.28 415 GLY A O 1
ATOM 3048 N N . GLY A 1 416 ? 16.089 -8.685 -5.803 1.00 55.28 416 GLY A N 1
ATOM 3049 C CA . GLY A 1 416 ? 16.940 -9.397 -6.758 1.00 55.28 416 GLY A CA 1
ATOM 3050 C C . GLY A 1 416 ? 16.438 -9.270 -8.194 1.00 55.28 416 GLY A C 1
ATOM 3051 O O . GLY A 1 416 ? 15.297 -8.874 -8.413 1.00 55.28 416 GLY A O 1
ATOM 3052 N N . ASP A 1 417 ? 17.286 -9.656 -9.148 1.00 68.56 417 ASP A N 1
ATOM 3053 C CA . ASP A 1 417 ? 16.912 -9.777 -10.558 1.00 68.56 417 ASP A CA 1
ATOM 3054 C C . ASP A 1 417 ? 15.619 -10.608 -10.697 1.00 68.56 417 ASP A C 1
ATOM 3056 O O . ASP A 1 417 ? 15.475 -11.686 -10.103 1.00 68.56 417 ASP A O 1
ATOM 3060 N N . HIS A 1 418 ? 14.665 -10.106 -11.476 1.00 78.75 418 HIS A N 1
ATOM 3061 C CA . HIS A 1 418 ? 13.454 -10.833 -11.838 1.00 78.75 418 HIS A CA 1
ATOM 3062 C C . HIS A 1 418 ? 13.603 -11.352 -13.252 1.00 78.75 418 HIS A C 1
ATOM 3064 O O . HIS A 1 418 ? 14.037 -10.621 -14.131 1.00 78.75 418 HIS A O 1
ATOM 3070 N N . GLU A 1 419 ? 13.240 -12.608 -13.472 1.00 82.31 419 GLU A N 1
ATOM 3071 C CA . GLU A 1 419 ? 13.354 -13.256 -14.770 1.00 82.31 419 GLU A CA 1
ATOM 3072 C C . GLU A 1 419 ? 12.112 -14.116 -15.010 1.00 82.31 419 GLU A C 1
ATOM 3074 O O . GLU A 1 419 ? 11.597 -14.747 -14.078 1.00 82.31 419 GLU A O 1
ATOM 3079 N N . LEU A 1 420 ? 11.661 -14.135 -16.259 1.00 82.12 420 LEU A N 1
ATOM 3080 C CA . LEU A 1 420 ? 10.615 -15.006 -16.774 1.00 82.12 420 LEU A CA 1
ATOM 3081 C C . LEU A 1 420 ? 11.135 -15.661 -18.052 1.00 82.12 420 LEU A C 1
ATOM 3083 O O . LEU A 1 420 ? 11.258 -15.004 -19.087 1.00 82.12 420 LEU A O 1
ATOM 3087 N N . GLU A 1 421 ? 11.457 -16.947 -17.949 1.00 82.69 421 GLU A N 1
ATOM 3088 C CA . GLU A 1 421 ? 11.766 -17.795 -19.098 1.00 82.69 421 GLU A CA 1
ATOM 3089 C C . GLU A 1 421 ? 10.455 -18.205 -19.772 1.00 82.69 421 GLU A C 1
ATOM 3091 O O . GLU A 1 421 ? 9.522 -18.678 -19.118 1.00 82.69 421 GLU A O 1
ATOM 3096 N N . LEU A 1 422 ? 10.383 -17.986 -21.079 1.00 81.25 422 LEU A N 1
ATOM 3097 C CA . LEU A 1 422 ? 9.251 -18.341 -21.916 1.00 81.25 422 LEU A CA 1
ATOM 3098 C C . LEU A 1 422 ? 9.648 -19.605 -22.668 1.00 81.25 422 LEU A C 1
ATOM 3100 O O . LEU A 1 422 ? 10.530 -19.583 -23.528 1.00 81.25 422 LEU A O 1
ATOM 3104 N N . LEU A 1 423 ? 9.040 -20.727 -22.289 1.00 68.25 423 LEU A N 1
ATOM 3105 C CA . LEU A 1 423 ? 9.218 -21.963 -23.035 1.00 68.25 423 LEU A CA 1
ATOM 3106 C C . LEU A 1 423 ? 8.568 -21.783 -24.415 1.00 68.25 423 LEU A C 1
ATOM 3108 O O . LEU A 1 423 ? 7.455 -21.253 -24.478 1.00 68.25 423 LEU A O 1
ATOM 3112 N N . PRO A 1 424 ? 9.235 -22.193 -25.508 1.00 56.09 424 PRO A N 1
ATOM 3113 C CA . PRO A 1 424 ? 8.565 -22.299 -26.794 1.00 56.09 424 PRO A CA 1
ATOM 3114 C C . PRO A 1 424 ? 7.392 -23.274 -26.643 1.00 56.09 424 PRO A C 1
ATOM 3116 O O . PRO A 1 424 ? 7.580 -24.348 -26.067 1.00 56.09 424 PRO A O 1
ATOM 3119 N N . GLU A 1 425 ? 6.209 -22.881 -27.117 1.00 50.06 425 GLU A N 1
ATOM 3120 C CA . GLU A 1 425 ? 5.068 -23.798 -27.259 1.00 50.06 425 GLU A CA 1
ATOM 3121 C C . GLU A 1 425 ? 5.386 -24.970 -28.195 1.00 50.06 425 GLU A C 1
ATOM 3123 O O . GLU A 1 425 ? 6.095 -24.749 -29.211 1.00 50.06 425 GLU A O 1
#

Sequence (425 aa):
MQTPRTGQIPLLDDAPCAQYSRAGDAGGWSAAPACHAAAAVFDGAQRPVLLAATGDLRAWARRRLASAPAEWVLHAVQCSCMMEADLAYLGLARRFAPAAASLAAERVRAWWACIDPGAEFPEWSKSNLVEGAVAPRSATRARGGAGGVGEALGPFADKDSAGRFIEAVIDAFDLCREYRLLVLAPAAQACAYREMGRCAAPCDGSESMESYRARVRAAVEAVTGGAGALAGLRGDVERRMRAAAAANEFESAAACKAQAERFSRLAGGAFARVRRLADFRFVLVWRGPREGWVRIGACRGGQVAVFGDAAVAAARRSAAGSEGARELAAAARDWAARPAAEWPSGDEVGPLGVLAREYAAPSTRRCAWFVPINPVESADVWMRGVVDAAAACLRPRTRGSERVAAGAGRAGAPGGDHELELLPE

Secondary structure (DSSP, 8-state):
-PPPPTT--HHHHSS-EEEEETTTSTTGGGGS-SSEEEEEEE-TTS-EEEEEEES-HHHHHHHHHTTS-TT-EEEEEEESSHHHHHHHHHHHHHHH-TTTHHHHHHTTPPEEEEE-TTSSS---EEE-S-TT-S-TTS-----SSS----EEEEEESSHHHHHHHHHHHHHHHT----HHHHTTTTSPPPPHHHHTT----GGGTSS-HHHHHHHHHHHHHHHHSHHHHHHHHHHHHHHHHHHHHHTT-HHHHHHHHHHHHHHHHHHSGGGTT-EEGGG-EEEEEEE-SSTTEEEEEEEETTEEEEEEEEE-TTTTT-HHHHHHHHHHHHHHHHHHHS---SS--HHHHHHHHHHHHHHHS-TTT-SEEEEE--TTS-HHHHHHHHHHHHHHHTSPPPTTSGGGTSS--SS--S-SPEEEE----

pLDDT: mean 80.76, std 18.48, range [24.95, 97.94]

Radius of gyration: 24.99 Å; chains: 1; bounding box: 60×54×78 Å

Foldseek 3Di:
DDDPDPPALQLPPPFDKDKFALPPDPQGQLPDFQAWKWKWKAALVRATFKTWTAGGSNVVCCVPCVPPDRSMMMIIGGDHDSLSSLSVSLNCCCVRPVVCSLVSLPLLFFKWWKWQLPFLQIDTDIDSQAAPRDPPPHSQPPRLDFPGNMWTKDGHLDRVRSVVLVVLLCQLLLDDPDSVLSVQFCCGDDDVSVVVVSHCRRSVPNDPSVVNSVSVVLSVCQLQVALVSLVVVLVVLCVQLVVCVVVVNNVSNVVSVVSSVSSVVCRDDQNNLMHTLQQQKFWKWFPDPDQQKIWIWIDGSLDIGTQGIAHLNCVVPDPVSCPVVLVSSVVRLVVRPDGDSNGDDSSSSRSCSSVSVLSSDDLLPHRMDTQGRDPPDDSVVSSVVSSVRSVSNNDDRPPPPVVVVVDDPDDDDSRRMRMDGDDDD